Protein AF-A0A662CP07-F1 (afdb_monomer_lite)

Foldseek 3Di:
DDDLCLLVLLVCLLLVLLLVQCCVPPNVPDDRDDDDDDPDVQCNVDPDRDDDDPPADPLDQLRVQLVQFQVSVVSSVQSNVVSNQVSCCVVPVDDAAAAAAEWAFWWWDDDPQQKIKIATHGDQDPSGNSRGFQWKWKWKDKAPGDTDPTDIGRHRMDMDHDHDALIKIKIWMWGGDPNGIYDIDFIWIWHHHDVAPWEEEEAELAPFFHDADWDDDPFFIDGDVLVGRGFHDFKDQPDQADFDAGGSPQPQDDPVRGHHRDGPSPCHRPIAGGCNSHCNSLLQNLCSVLRHTYTYIYPVNVLPPPDPQLNGQAYEYFLAAQAWDARRPPRPDTPRQSDDPSNLVVLVVQFLQAHAYEAAYQCNAVSCVVVVNQVSCCVSQQWHWDFFQQDQFQKKDFPDCVLDNPPDIWGFAQDGDNHAHHRSGFTQIHGPDPQKDQGMAHPPPRGRQWIWHDDSYTHIYGSHGLSRGDDSVSSSSNSSSSCCVHRPDDPPD

Sequence (493 aa):
GLSKMASRDLTDLVQSQIVEDLRASYDPAWTRRGMWDKGYSEAFRPNVPTMLLELFSHQNFIDMRFGQEPMFRFHVSRSIYKGMLKFLHIQYGTPYIVQPLPVEQFQAGIFQDETIVLQWKPVIDPLEATAQAESYIVYTRVNDGGFDNGTPVNSPNFVLDQVQSDSIYSFKVTAVNSGGESFPSEVLSACLTSNSLGTVAIVNAFDRTSGPAWFNDEHHAGFMNMVDQGVAYGVDLHTVGDQFDYQKDSPWLDDDSPGHGASYADLEAKVIPGNSFNFSYVHGLSIRNAGYSFVSVSDEALVKDSLDLLSYAMVDYLAGEERSTYMPKNDSVCHYQVWPESMLNMLENYLMDGGKLLVTGAHIASDMHLHEQDERVGKLLKFKWRTSNASRKGQFYSMDPEFAPMGQQFRFNTGIDPKLYTVEGADALEPIDSTAITLMRYSENNMSAGVAFRGVYGVVSLGFPFESIVDQKMRDIVMKQTLNYLLNHKDDE

Structure (mmCIF, N/CA/C/O backbone):
data_AF-A0A662CP07-F1
#
_entry.id   AF-A0A662CP07-F1
#
loop_
_atom_site.group_PDB
_atom_site.id
_atom_site.type_symbol
_atom_site.label_atom_id
_atom_site.label_alt_id
_atom_site.label_comp_id
_atom_site.label_asym_id
_atom_site.label_entity_id
_atom_site.label_seq_id
_atom_site.pdbx_PDB_ins_code
_atom_site.Cartn_x
_atom_site.Cartn_y
_atom_site.Cartn_z
_atom_site.occupancy
_atom_site.B_iso_or_equiv
_atom_site.auth_seq_id
_atom_site.auth_comp_id
_atom_site.auth_asym_id
_atom_site.auth_atom_id
_atom_site.pdbx_PDB_model_num
ATOM 1 N N . GLY A 1 1 ? 12.225 -4.035 -47.639 1.00 64.62 1 GLY A N 1
ATOM 2 C CA . GLY A 1 1 ? 12.278 -4.430 -46.218 1.00 64.62 1 GLY A CA 1
ATOM 3 C C . GLY A 1 1 ? 13.023 -3.364 -45.446 1.00 64.62 1 GLY A C 1
ATOM 4 O O . GLY A 1 1 ? 13.852 -2.694 -46.050 1.00 64.62 1 GLY A O 1
ATOM 5 N N . LEU A 1 2 ? 12.711 -3.179 -44.163 1.00 73.81 2 LEU A N 1
ATOM 6 C CA . LEU A 1 2 ? 13.468 -2.288 -43.275 1.00 73.81 2 LEU A CA 1
ATOM 7 C C . LEU A 1 2 ? 14.892 -2.827 -43.072 1.00 73.81 2 LEU A C 1
ATOM 9 O O . LEU A 1 2 ? 15.100 -4.041 -43.032 1.00 73.81 2 LEU A O 1
ATOM 13 N N . SER A 1 3 ? 15.871 -1.928 -42.969 1.00 85.50 3 SER A N 1
ATOM 14 C CA . SER A 1 3 ? 17.255 -2.302 -42.659 1.00 85.50 3 SER A CA 1
ATOM 15 C C . SER A 1 3 ? 17.334 -2.930 -41.267 1.00 85.50 3 SER A C 1
ATOM 17 O O . SER A 1 3 ? 16.691 -2.444 -40.338 1.00 85.50 3 SER A O 1
ATOM 19 N N . LYS A 1 4 ? 18.186 -3.949 -41.082 1.00 83.44 4 LYS A N 1
ATOM 20 C CA . LYS A 1 4 ? 18.493 -4.485 -39.742 1.00 83.44 4 LYS A CA 1
ATOM 21 C C . LYS A 1 4 ? 19.088 -3.420 -38.810 1.00 83.44 4 LYS A C 1
ATOM 23 O O . LYS A 1 4 ? 18.924 -3.534 -37.600 1.00 83.44 4 LYS A O 1
ATOM 28 N N . MET A 1 5 ? 19.650 -2.337 -39.358 1.00 89.81 5 MET A N 1
ATOM 29 C CA . MET A 1 5 ? 20.086 -1.166 -38.585 1.00 89.81 5 MET A CA 1
ATOM 30 C C . MET A 1 5 ? 18.954 -0.519 -37.774 1.00 89.81 5 MET A C 1
ATOM 32 O O . MET A 1 5 ? 19.228 0.024 -36.713 1.00 89.81 5 MET A O 1
ATOM 36 N N . ALA A 1 6 ? 17.687 -0.670 -38.176 1.00 92.75 6 ALA A N 1
ATOM 37 C CA . ALA A 1 6 ? 16.558 -0.193 -37.376 1.00 92.75 6 ALA A CA 1
ATOM 38 C C . ALA A 1 6 ? 16.487 -0.867 -35.990 1.00 92.75 6 ALA A C 1
ATOM 40 O O . ALA A 1 6 ? 16.022 -0.259 -35.034 1.00 92.75 6 ALA A O 1
ATOM 41 N N . SER A 1 7 ? 16.980 -2.105 -35.855 1.00 93.62 7 SER A N 1
ATOM 42 C CA . SER A 1 7 ? 17.072 -2.781 -34.551 1.00 93.62 7 SER A CA 1
ATOM 43 C C . SER A 1 7 ? 18.142 -2.147 -33.660 1.00 93.62 7 SER A C 1
ATOM 45 O O . SER A 1 7 ? 17.934 -1.994 -32.457 1.00 93.62 7 SER A O 1
ATOM 47 N N . ARG A 1 8 ? 19.267 -1.722 -34.252 1.00 93.50 8 ARG A N 1
ATOM 48 C CA . ARG A 1 8 ? 20.310 -0.964 -33.550 1.00 93.50 8 ARG A CA 1
ATOM 49 C C . ARG A 1 8 ? 19.764 0.376 -33.061 1.00 93.50 8 ARG A C 1
ATOM 51 O O . ARG A 1 8 ? 19.997 0.717 -31.911 1.00 93.50 8 ARG A O 1
ATOM 58 N N . ASP A 1 9 ? 19.031 1.099 -33.903 1.00 95.00 9 ASP A N 1
ATOM 59 C CA . ASP A 1 9 ? 18.467 2.403 -33.536 1.00 95.00 9 ASP A CA 1
ATOM 60 C C . ASP A 1 9 ? 17.393 2.269 -32.443 1.00 95.00 9 ASP A C 1
ATOM 62 O O . ASP A 1 9 ? 17.402 3.036 -31.484 1.00 95.00 9 ASP A O 1
ATOM 66 N N . LEU A 1 10 ? 16.526 1.247 -32.522 1.00 96.25 10 LEU A N 1
ATOM 67 C CA . LEU A 1 10 ? 15.597 0.898 -31.438 1.00 96.25 10 LEU A CA 1
ATOM 68 C C . LEU A 1 10 ? 16.348 0.646 -30.123 1.00 96.25 10 LEU A C 1
ATOM 70 O O . LEU A 1 10 ? 15.984 1.198 -29.087 1.00 96.25 10 LEU A O 1
ATOM 74 N N . THR A 1 11 ? 17.409 -0.164 -30.179 1.00 95.88 11 THR A N 1
ATOM 75 C CA . THR A 1 11 ? 18.218 -0.522 -29.004 1.00 95.88 11 THR A CA 1
ATOM 76 C C . THR A 1 11 ? 18.874 0.714 -28.396 1.00 95.88 11 THR A C 1
ATOM 78 O O . THR A 1 11 ? 18.825 0.898 -27.183 1.00 95.88 11 THR A O 1
ATOM 81 N N . ASP A 1 12 ? 19.453 1.581 -29.227 1.00 96.50 12 ASP A N 1
ATOM 82 C CA . ASP A 1 12 ? 20.140 2.794 -28.788 1.00 96.50 12 ASP A CA 1
ATOM 83 C C . ASP A 1 12 ? 19.175 3.785 -28.128 1.00 96.50 12 ASP A C 1
ATOM 85 O O . ASP A 1 12 ? 19.497 4.335 -27.076 1.00 96.50 12 ASP A O 1
ATOM 89 N N . LEU A 1 13 ? 17.970 3.963 -28.679 1.00 97.62 13 LEU A N 1
ATOM 90 C CA . LEU A 1 13 ? 16.947 4.851 -28.117 1.00 97.62 13 LEU A CA 1
ATOM 91 C C . LEU A 1 13 ? 16.392 4.326 -26.793 1.00 97.62 13 LEU A C 1
ATOM 93 O O . LEU A 1 13 ? 16.330 5.077 -25.822 1.00 97.62 13 LEU A O 1
ATOM 97 N N . VAL A 1 14 ? 16.035 3.039 -26.728 1.00 98.12 14 VAL A N 1
ATOM 98 C CA . VAL A 1 14 ? 15.545 2.409 -25.493 1.00 98.12 14 VAL A CA 1
ATOM 99 C C . VAL A 1 14 ? 16.621 2.435 -24.412 1.00 98.12 14 VAL A C 1
ATOM 101 O O . VAL A 1 14 ? 16.355 2.851 -23.288 1.00 98.12 14 VAL A O 1
ATOM 104 N N . GLN A 1 15 ? 17.858 2.065 -24.746 1.00 97.31 15 GLN A N 1
ATOM 105 C CA . GLN A 1 15 ? 18.955 2.082 -23.785 1.00 97.31 15 GLN A CA 1
ATOM 106 C C . GLN A 1 15 ? 19.278 3.498 -23.300 1.00 97.31 15 GLN A C 1
ATOM 108 O O . GLN A 1 15 ? 19.522 3.689 -22.110 1.00 97.31 15 GLN A O 1
ATOM 113 N N . SER A 1 16 ? 19.307 4.485 -24.199 1.00 97.62 16 SER A N 1
ATOM 114 C CA . SER A 1 16 ? 19.571 5.877 -23.815 1.00 97.62 16 SER A CA 1
ATOM 115 C C . SER A 1 16 ? 18.481 6.398 -22.886 1.00 97.62 16 SER A C 1
ATOM 117 O O . SER A 1 16 ? 18.815 6.941 -21.840 1.00 97.62 16 SER A O 1
ATOM 119 N N . GLN A 1 17 ? 17.210 6.116 -23.189 1.00 98.25 17 GLN A N 1
ATOM 120 C CA . GLN A 1 17 ? 16.090 6.498 -22.332 1.00 98.25 17 GLN A CA 1
ATOM 121 C C . GLN A 1 17 ? 16.170 5.866 -20.937 1.00 98.25 17 GLN A C 1
ATOM 123 O O . GLN A 1 17 ? 16.008 6.567 -19.944 1.00 98.25 17 GLN A O 1
ATOM 128 N N . ILE A 1 18 ? 16.453 4.559 -20.848 1.00 98.12 18 ILE A N 1
ATOM 129 C CA . ILE A 1 18 ? 16.648 3.873 -19.559 1.00 98.12 18 ILE A CA 1
ATOM 130 C C . ILE A 1 18 ? 17.767 4.547 -18.763 1.00 98.12 18 ILE A C 1
ATOM 132 O O . ILE A 1 18 ? 17.605 4.836 -17.585 1.00 98.12 18 ILE A O 1
ATOM 136 N N . VAL A 1 19 ? 18.917 4.801 -19.390 1.00 97.81 19 VAL A N 1
ATOM 137 C CA . VAL A 1 19 ? 20.068 5.380 -18.688 1.00 97.81 19 VAL A CA 1
ATOM 138 C C . VAL A 1 19 ? 19.800 6.817 -18.247 1.00 97.81 19 VAL A C 1
ATOM 140 O O . VAL A 1 19 ? 20.208 7.181 -17.151 1.00 97.81 19 VAL A O 1
ATOM 143 N N . GLU A 1 20 ? 19.146 7.632 -19.071 1.00 97.94 20 GLU A N 1
ATOM 144 C CA . GLU A 1 20 ? 18.786 9.012 -18.724 1.00 97.94 20 GLU A CA 1
ATOM 145 C C . GLU A 1 20 ? 17.840 9.056 -17.519 1.00 97.94 20 GLU A C 1
ATOM 147 O O . GLU A 1 20 ? 18.153 9.724 -16.533 1.00 97.94 20 GLU A O 1
ATOM 152 N N . ASP A 1 21 ? 16.751 8.284 -17.554 1.00 97.88 21 ASP A N 1
ATOM 153 C CA . ASP A 1 21 ? 15.770 8.252 -16.466 1.00 97.88 21 ASP A CA 1
ATOM 154 C C . ASP A 1 21 ? 16.379 7.677 -15.178 1.00 97.88 21 ASP A C 1
ATOM 156 O O . ASP A 1 21 ? 16.260 8.279 -14.113 1.00 97.88 21 ASP A O 1
ATOM 160 N N . LEU A 1 22 ? 17.107 6.554 -15.252 1.00 95.94 22 LEU A N 1
ATOM 161 C CA . LEU A 1 22 ? 17.715 5.951 -14.061 1.00 95.94 22 LEU A CA 1
ATOM 162 C C . LEU A 1 22 ? 18.822 6.825 -13.455 1.00 95.94 22 LEU A C 1
ATOM 164 O O . LEU A 1 22 ? 19.021 6.801 -12.239 1.00 95.94 22 LEU A O 1
ATOM 168 N N . ARG A 1 23 ? 19.518 7.633 -14.266 1.00 96.19 23 ARG A N 1
ATOM 169 C CA . ARG A 1 23 ? 20.466 8.632 -13.748 1.00 96.19 23 ARG A CA 1
ATOM 170 C C . ARG A 1 23 ? 19.790 9.785 -13.038 1.00 96.19 23 ARG A C 1
ATOM 172 O O . ARG A 1 23 ? 20.345 10.291 -12.068 1.00 96.19 23 ARG A O 1
ATOM 179 N N . ALA A 1 24 ? 18.631 10.204 -13.531 1.00 95.81 24 ALA A N 1
ATOM 180 C CA . ALA A 1 24 ? 17.867 11.273 -12.916 1.00 95.81 24 ALA A CA 1
ATOM 181 C C . ALA A 1 24 ? 17.181 10.821 -11.617 1.00 95.81 24 ALA A C 1
ATOM 183 O O . ALA A 1 24 ? 17.110 11.605 -10.676 1.00 95.81 24 ALA A O 1
ATOM 184 N N . SER A 1 25 ? 16.705 9.572 -11.559 1.00 93.38 25 SER A N 1
ATOM 185 C CA . SER A 1 25 ? 15.881 9.075 -10.448 1.00 93.38 25 SER A CA 1
ATOM 186 C C . SER A 1 25 ? 16.628 8.279 -9.378 1.00 93.38 25 SER A C 1
ATOM 188 O O . SER A 1 25 ? 16.161 8.253 -8.246 1.00 93.38 25 SER A O 1
ATOM 190 N N . TYR A 1 26 ? 17.741 7.610 -9.705 1.00 93.31 26 TYR A N 1
ATOM 191 C CA . TYR A 1 26 ? 18.367 6.641 -8.791 1.00 93.31 26 TYR A CA 1
ATOM 192 C C . TYR A 1 26 ? 19.862 6.858 -8.585 1.00 93.31 26 TYR A C 1
ATOM 194 O O . TYR A 1 26 ? 20.325 6.977 -7.456 1.00 93.31 26 TYR A O 1
ATOM 202 N N . ASP A 1 27 ? 20.643 6.871 -9.663 1.00 92.00 27 ASP A N 1
ATOM 203 C CA . ASP A 1 27 ? 22.098 6.977 -9.562 1.00 92.00 27 ASP A CA 1
ATOM 204 C C . ASP A 1 27 ? 22.658 7.782 -10.735 1.00 92.00 27 ASP A C 1
ATOM 206 O O . ASP A 1 27 ? 22.742 7.247 -11.844 1.00 92.00 27 ASP A O 1
ATOM 210 N N . PRO A 1 28 ? 23.136 9.020 -10.516 1.00 92.88 28 PRO A N 1
ATOM 211 C CA . PRO A 1 28 ? 23.757 9.834 -11.562 1.00 92.88 28 PRO A CA 1
ATOM 212 C C . PRO A 1 28 ? 24.915 9.136 -12.295 1.00 92.88 28 PRO A C 1
ATOM 214 O O . PRO A 1 28 ? 25.225 9.479 -13.439 1.00 92.88 28 PRO A O 1
ATOM 217 N N . ALA A 1 29 ? 25.545 8.139 -11.665 1.00 92.75 29 ALA A N 1
ATOM 218 C CA . ALA A 1 29 ? 26.605 7.318 -12.232 1.00 92.75 29 ALA A CA 1
ATOM 219 C C . ALA A 1 29 ? 26.109 5.998 -12.860 1.00 92.75 29 ALA A C 1
ATOM 221 O O . ALA A 1 29 ? 26.936 5.141 -13.182 1.00 92.75 29 ALA A O 1
ATOM 222 N N . TRP A 1 30 ? 24.799 5.818 -13.090 1.00 93.50 30 TRP A N 1
ATOM 223 C CA . TRP A 1 30 ? 24.252 4.586 -13.668 1.00 93.50 30 TRP A CA 1
ATOM 224 C C . TRP A 1 30 ? 24.966 4.228 -14.978 1.00 93.50 30 TRP A C 1
ATOM 226 O O . TRP A 1 30 ? 25.085 5.039 -15.911 1.00 93.50 30 TRP A O 1
ATOM 236 N N . THR A 1 31 ? 25.480 3.001 -15.045 1.00 92.12 31 THR A N 1
ATOM 237 C CA . THR A 1 31 ? 26.337 2.552 -16.143 1.00 92.12 31 THR A CA 1
ATOM 238 C C . THR A 1 31 ? 25.515 2.262 -17.392 1.00 92.12 31 THR A C 1
ATOM 240 O O . THR A 1 31 ? 24.607 1.432 -17.383 1.00 92.12 31 THR A O 1
ATOM 243 N N . ARG A 1 32 ? 25.898 2.875 -18.517 1.00 93.44 32 ARG A N 1
ATOM 244 C CA . ARG A 1 32 ? 25.402 2.479 -19.839 1.00 93.44 32 ARG A CA 1
ATOM 245 C C . ARG A 1 32 ? 26.147 1.229 -20.300 1.00 93.44 32 ARG A C 1
ATOM 247 O O . ARG A 1 32 ? 27.342 1.291 -20.577 1.00 93.44 32 ARG A O 1
ATOM 254 N N . ARG A 1 33 ? 25.450 0.093 -20.357 1.00 90.00 33 ARG A N 1
ATOM 255 C CA . ARG A 1 33 ? 26.014 -1.191 -20.810 1.00 90.00 33 ARG A CA 1
ATOM 256 C C . ARG A 1 33 ? 26.307 -1.177 -22.316 1.00 90.00 33 ARG A C 1
ATOM 258 O O . ARG A 1 33 ? 25.813 -0.323 -23.048 1.00 90.00 33 ARG A O 1
ATOM 265 N N . GLY A 1 34 ? 27.123 -2.114 -22.793 1.00 90.69 34 GLY A N 1
ATOM 266 C CA . GLY A 1 34 ? 27.428 -2.228 -24.223 1.00 90.69 34 GLY A CA 1
ATOM 267 C C . GLY A 1 34 ? 26.221 -2.697 -25.043 1.00 90.69 34 GLY A C 1
ATOM 268 O O . GLY A 1 34 ? 25.432 -3.506 -24.568 1.00 90.69 34 GLY A O 1
ATOM 269 N N . MET A 1 35 ? 26.102 -2.218 -26.283 1.00 92.38 35 MET A N 1
ATOM 270 C CA . MET A 1 35 ? 25.201 -2.799 -27.285 1.00 92.38 35 MET A CA 1
ATOM 271 C C . MET A 1 35 ? 25.947 -3.868 -28.076 1.00 92.38 35 MET A C 1
ATOM 273 O O . MET A 1 35 ? 27.066 -3.619 -28.534 1.00 92.38 35 MET A O 1
ATOM 277 N N . TRP A 1 36 ? 25.336 -5.035 -28.262 1.00 90.38 36 TRP A N 1
ATOM 278 C CA . TRP A 1 36 ? 25.954 -6.161 -28.957 1.00 90.38 36 TRP A CA 1
ATOM 279 C C . TRP A 1 36 ? 25.171 -6.545 -30.211 1.00 90.38 36 TRP A C 1
ATOM 281 O O . TRP A 1 36 ? 23.949 -6.650 -30.185 1.00 90.38 36 TRP A O 1
ATOM 291 N N . ASP A 1 37 ? 25.901 -6.809 -31.294 1.00 89.75 37 ASP A N 1
ATOM 292 C CA . ASP A 1 37 ? 25.375 -7.462 -32.493 1.00 89.75 37 ASP A CA 1
ATOM 293 C C . ASP A 1 37 ? 25.754 -8.949 -32.441 1.00 89.75 37 ASP A C 1
ATOM 295 O O . ASP A 1 37 ? 26.928 -9.319 -32.571 1.00 89.75 37 ASP A O 1
ATOM 299 N N . LYS A 1 38 ? 24.771 -9.798 -32.128 1.00 87.75 38 LYS A N 1
ATOM 300 C CA . LYS A 1 38 ? 24.941 -11.239 -31.902 1.00 87.75 38 LYS A CA 1
ATOM 301 C C . LYS A 1 38 ? 23.760 -12.014 -32.474 1.00 87.75 38 LYS A C 1
ATOM 303 O O . LYS A 1 38 ? 22.624 -11.550 -32.470 1.00 87.75 38 LYS A O 1
ATOM 308 N N . GLY A 1 39 ? 24.032 -13.239 -32.918 1.00 87.25 39 GLY A N 1
ATOM 309 C CA . GLY A 1 39 ? 23.050 -14.139 -33.526 1.00 87.25 39 GLY A CA 1
ATOM 310 C C . GLY A 1 39 ? 22.104 -14.829 -32.537 1.00 87.25 39 GLY A C 1
ATOM 311 O O . GLY A 1 39 ? 21.877 -16.027 -32.690 1.00 87.25 39 GLY A O 1
ATOM 312 N N . TYR A 1 40 ? 21.567 -14.118 -31.539 1.00 88.50 40 TYR A N 1
ATOM 313 C CA . TYR A 1 40 ? 20.503 -14.652 -30.678 1.00 88.50 40 TYR A CA 1
ATOM 314 C C . TYR A 1 40 ? 19.239 -14.847 -31.512 1.00 88.50 40 TYR A C 1
ATOM 316 O O . TYR A 1 40 ? 18.804 -13.925 -32.202 1.00 88.50 40 TYR A O 1
ATOM 324 N N . SER A 1 41 ? 18.665 -16.050 -31.494 1.00 90.06 41 SER A N 1
ATOM 325 C CA . SER A 1 41 ? 17.576 -16.438 -32.400 1.00 90.06 41 SER A CA 1
ATOM 326 C C . SER A 1 41 ? 16.370 -15.496 -32.285 1.00 90.06 41 SER A C 1
ATOM 328 O O . SER A 1 41 ? 15.781 -15.116 -33.299 1.00 90.06 41 SER A O 1
ATOM 330 N N . GLU A 1 42 ? 16.066 -15.077 -31.061 1.00 87.44 42 GLU A N 1
ATOM 331 C CA . GLU A 1 42 ? 14.968 -14.208 -30.645 1.00 87.44 42 GLU A CA 1
ATOM 332 C C . GLU A 1 42 ? 15.086 -12.798 -31.234 1.00 87.44 42 GLU A C 1
ATOM 334 O O . GLU A 1 42 ? 14.074 -12.211 -31.598 1.00 87.44 42 GLU A O 1
ATOM 339 N N . ALA A 1 43 ? 16.306 -12.273 -31.388 1.00 87.12 43 ALA A N 1
ATOM 340 C CA . ALA A 1 43 ? 16.554 -10.944 -31.956 1.00 87.12 43 ALA A CA 1
ATOM 341 C C . ALA A 1 43 ? 16.935 -10.987 -33.449 1.00 87.12 43 ALA A C 1
ATOM 343 O O . ALA A 1 43 ? 16.636 -10.069 -34.214 1.00 87.12 43 ALA A O 1
ATOM 344 N N . PHE A 1 44 ? 17.578 -12.068 -33.898 1.00 84.94 44 PHE A N 1
ATOM 345 C CA . PHE A 1 44 ? 18.101 -12.197 -35.257 1.00 84.94 44 PHE A CA 1
ATOM 346 C C . PHE A 1 44 ? 17.032 -12.614 -36.275 1.00 84.94 44 PHE A C 1
ATOM 348 O O . PHE A 1 44 ? 16.982 -12.058 -37.378 1.00 84.94 44 PHE A O 1
ATOM 355 N N . ARG A 1 45 ? 16.176 -13.588 -35.933 1.00 89.50 45 ARG A N 1
ATOM 356 C CA . ARG A 1 45 ? 15.200 -14.175 -36.871 1.00 89.50 45 ARG A CA 1
ATOM 357 C C . ARG A 1 45 ? 14.006 -13.281 -37.216 1.00 89.50 45 ARG A C 1
ATOM 359 O O . ARG A 1 45 ? 13.542 -13.394 -38.352 1.00 89.50 45 ARG A O 1
ATOM 366 N N . PRO A 1 46 ? 13.482 -12.421 -36.322 1.00 89.69 46 PRO A N 1
ATOM 367 C CA . PRO A 1 46 ? 12.350 -11.574 -36.674 1.00 89.69 46 PRO A CA 1
ATOM 368 C C . PRO A 1 46 ? 12.629 -10.666 -37.880 1.00 89.69 46 PRO A C 1
ATOM 370 O O . PRO A 1 46 ? 13.712 -10.092 -38.033 1.00 89.69 46 PRO A O 1
ATOM 373 N N . ASN A 1 47 ? 11.616 -10.509 -38.735 1.00 88.88 47 ASN A N 1
ATOM 374 C CA . ASN A 1 47 ? 11.638 -9.615 -39.902 1.00 88.88 47 ASN A CA 1
ATOM 375 C C . ASN A 1 47 ? 11.138 -8.193 -39.575 1.00 88.88 47 ASN A C 1
ATOM 377 O O . ASN A 1 47 ? 10.773 -7.435 -40.472 1.00 88.88 47 ASN A O 1
ATOM 381 N N . VAL A 1 48 ? 11.117 -7.843 -38.290 1.00 90.81 48 VAL A N 1
ATOM 382 C CA . VAL A 1 48 ? 10.751 -6.530 -37.745 1.00 90.81 48 VAL A CA 1
ATOM 383 C C . VAL A 1 48 ? 11.894 -6.026 -36.855 1.00 90.81 48 VAL A C 1
ATOM 385 O O . VAL A 1 48 ? 12.737 -6.837 -36.465 1.00 90.81 48 VAL A O 1
ATOM 388 N N . PRO A 1 49 ? 11.977 -4.717 -36.545 1.00 92.69 49 PRO A N 1
ATOM 389 C CA . PRO A 1 49 ? 12.922 -4.219 -35.548 1.00 92.69 49 PRO A CA 1
ATOM 390 C C . PRO A 1 49 ? 12.765 -4.980 -34.228 1.00 92.69 49 PRO A C 1
ATOM 392 O O . PRO A 1 49 ? 11.651 -5.146 -33.734 1.00 92.69 49 PRO A O 1
ATOM 395 N N . THR A 1 50 ? 13.858 -5.506 -33.682 1.00 93.12 50 THR A N 1
ATOM 396 C CA . THR A 1 50 ? 13.826 -6.326 -32.464 1.00 93.12 50 THR A CA 1
ATOM 397 C C . THR A 1 50 ? 15.095 -6.106 -31.659 1.00 93.12 50 THR A C 1
ATOM 399 O O . THR A 1 50 ? 16.177 -5.982 -32.224 1.00 93.12 50 THR A O 1
ATOM 402 N N . MET A 1 51 ? 14.962 -6.075 -30.337 1.00 93.06 51 MET A N 1
ATOM 403 C CA . MET A 1 51 ? 16.077 -6.017 -29.400 1.00 93.06 51 MET A CA 1
ATOM 404 C C . MET A 1 51 ? 15.882 -7.065 -28.305 1.00 93.06 51 MET A C 1
ATOM 406 O O . MET A 1 51 ? 14.750 -7.402 -27.964 1.00 93.06 51 MET A O 1
ATOM 410 N N . LEU A 1 52 ? 16.988 -7.551 -27.751 1.00 93.44 52 LEU A N 1
ATOM 411 C CA . LEU A 1 52 ? 17.010 -8.331 -26.518 1.00 93.44 52 LEU A CA 1
ATOM 412 C C . LEU A 1 52 ? 17.588 -7.424 -25.429 1.00 93.44 5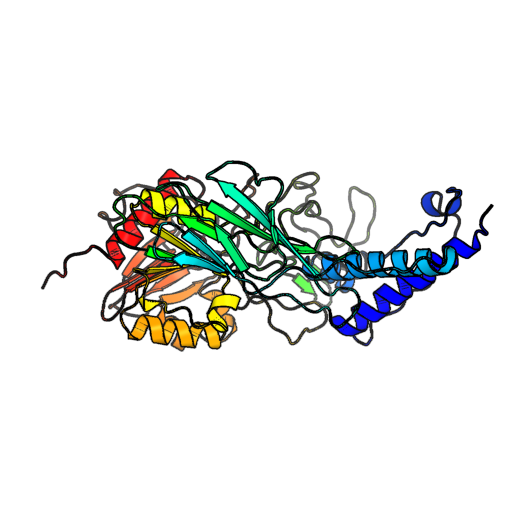2 LEU A C 1
ATOM 414 O O . LEU A 1 52 ? 18.656 -6.841 -25.620 1.00 93.44 52 LEU A O 1
ATOM 418 N N . LEU A 1 53 ? 16.861 -7.266 -24.323 1.00 93.38 53 LEU A N 1
ATOM 419 C CA . LEU A 1 53 ? 17.264 -6.409 -23.210 1.00 93.38 53 LEU A CA 1
ATOM 420 C C . LEU A 1 53 ? 17.731 -7.253 -22.023 1.00 93.38 53 LEU A C 1
ATOM 422 O O . LEU A 1 53 ? 16.915 -7.790 -21.281 1.00 93.38 53 LEU A O 1
ATOM 426 N N . GLU A 1 54 ? 19.041 -7.299 -21.802 1.00 91.38 54 GLU A N 1
ATOM 427 C CA . GLU A 1 54 ? 19.620 -7.794 -20.549 1.00 91.38 54 GLU A CA 1
ATOM 428 C C . GLU A 1 54 ? 19.803 -6.624 -19.574 1.00 91.38 54 GLU A C 1
ATOM 430 O O . GLU A 1 54 ? 20.857 -5.980 -19.515 1.00 91.38 54 GLU A O 1
ATOM 435 N N . LEU A 1 55 ? 18.738 -6.305 -18.833 1.00 90.69 55 LEU A N 1
ATOM 436 C CA . LEU A 1 55 ? 18.727 -5.153 -17.927 1.00 90.69 55 LEU A CA 1
ATOM 437 C C . LEU A 1 55 ? 19.699 -5.327 -16.749 1.00 90.69 55 LEU A C 1
ATOM 439 O O . LEU A 1 55 ? 20.394 -4.384 -16.369 1.00 90.69 55 LEU A O 1
ATOM 443 N N . PHE A 1 56 ? 19.779 -6.545 -16.213 1.00 91.62 56 PHE A N 1
ATOM 444 C CA . PHE A 1 56 ? 20.491 -6.874 -14.983 1.00 91.62 56 PHE A CA 1
ATOM 445 C C . PHE A 1 56 ? 21.423 -8.065 -15.145 1.00 91.62 56 PHE A C 1
ATOM 447 O O . PHE A 1 56 ? 21.255 -8.884 -16.041 1.00 91.62 56 PHE A O 1
ATOM 454 N N . SER A 1 57 ? 22.443 -8.126 -14.291 1.00 89.81 57 SER A N 1
ATOM 455 C CA . SER A 1 57 ? 23.273 -9.312 -14.110 1.00 89.81 57 SER A CA 1
ATOM 456 C C . SER A 1 57 ? 22.837 -10.019 -12.835 1.00 89.81 57 SER A C 1
ATOM 458 O O . SER A 1 57 ? 22.926 -9.438 -11.757 1.00 89.81 57 SER A O 1
ATOM 460 N N . HIS A 1 58 ? 22.417 -11.279 -12.938 1.00 84.50 58 HIS A N 1
ATOM 461 C CA . HIS A 1 58 ? 22.082 -12.103 -11.770 1.00 84.50 58 HIS A CA 1
ATOM 462 C C . HIS A 1 58 ? 23.295 -12.398 -10.871 1.00 84.50 58 HIS A C 1
ATOM 464 O O . HIS A 1 58 ? 23.127 -12.748 -9.712 1.00 84.50 58 HIS A O 1
ATOM 470 N N . GLN A 1 59 ? 24.517 -12.170 -11.365 1.00 84.81 59 GLN A N 1
ATOM 471 C CA . GLN A 1 59 ? 25.751 -12.244 -10.572 1.00 84.81 59 GLN A CA 1
ATOM 472 C C . GLN A 1 59 ? 26.088 -10.927 -9.855 1.00 84.81 59 GLN A C 1
ATOM 474 O O . GLN A 1 59 ? 27.030 -10.865 -9.067 1.00 84.81 59 GLN A O 1
ATOM 479 N N . ASN A 1 60 ? 25.362 -9.844 -10.144 1.00 91.00 60 ASN A N 1
ATOM 480 C CA . ASN A 1 60 ? 25.540 -8.568 -9.473 1.00 91.00 60 ASN A CA 1
ATOM 481 C C . ASN A 1 60 ? 24.431 -8.370 -8.439 1.00 91.00 60 ASN A C 1
ATOM 483 O O . ASN A 1 60 ? 23.284 -8.078 -8.772 1.00 91.00 60 ASN A O 1
ATOM 487 N N . PHE A 1 61 ? 24.793 -8.456 -7.162 1.00 93.69 61 PHE A N 1
ATOM 488 C CA . PHE A 1 61 ? 23.818 -8.353 -6.085 1.00 93.69 61 PHE A CA 1
ATOM 489 C C . PHE A 1 61 ? 23.081 -7.002 -6.044 1.00 93.69 61 PHE A C 1
ATOM 491 O O . PHE A 1 61 ? 21.904 -6.966 -5.692 1.00 93.69 61 PHE A O 1
ATOM 498 N N . ILE A 1 62 ? 23.713 -5.887 -6.449 1.00 93.75 62 ILE A N 1
ATOM 499 C CA . ILE A 1 62 ? 23.002 -4.597 -6.485 1.00 93.75 62 ILE A CA 1
ATOM 500 C C . ILE A 1 62 ? 21.924 -4.571 -7.575 1.00 93.75 62 ILE A C 1
ATOM 502 O O . ILE A 1 62 ? 20.872 -3.971 -7.373 1.00 93.75 62 ILE A O 1
ATOM 506 N N . ASP A 1 63 ? 22.155 -5.260 -8.695 1.00 94.75 63 ASP A N 1
ATOM 507 C CA . ASP A 1 63 ? 21.165 -5.391 -9.762 1.00 94.75 63 ASP A CA 1
ATOM 508 C C . ASP A 1 63 ? 19.975 -6.230 -9.288 1.00 94.75 63 ASP A C 1
ATOM 510 O O . ASP A 1 63 ? 18.831 -5.867 -9.542 1.00 94.75 63 ASP A O 1
ATOM 514 N N . MET A 1 64 ? 20.239 -7.323 -8.560 1.00 94.69 64 MET A N 1
ATOM 515 C CA . MET A 1 64 ? 19.181 -8.152 -7.974 1.00 94.69 64 MET A CA 1
ATOM 516 C C . MET A 1 64 ? 18.326 -7.359 -6.999 1.00 94.69 64 MET A C 1
ATOM 518 O O . MET A 1 64 ? 17.106 -7.445 -7.070 1.00 94.69 64 MET A O 1
ATOM 522 N N . ARG A 1 65 ? 18.937 -6.520 -6.155 1.00 95.50 65 ARG A N 1
ATOM 523 C CA . ARG A 1 65 ? 18.188 -5.629 -5.262 1.00 95.50 65 ARG A CA 1
ATOM 524 C C . ARG A 1 65 ? 17.250 -4.699 -6.032 1.00 95.50 65 ARG A C 1
ATOM 526 O O . ARG A 1 65 ? 16.064 -4.693 -5.746 1.00 95.50 65 ARG A O 1
ATOM 533 N N . PHE A 1 66 ? 17.742 -3.975 -7.043 1.00 95.69 66 PHE A N 1
ATOM 534 C CA . PHE A 1 66 ? 16.869 -3.130 -7.872 1.00 95.69 66 PHE A CA 1
ATOM 535 C C . PHE A 1 66 ? 15.783 -3.934 -8.599 1.00 95.69 66 PHE A C 1
ATOM 537 O O . PHE A 1 66 ? 14.666 -3.451 -8.750 1.00 95.69 66 PHE A O 1
ATOM 544 N N . GLY A 1 67 ? 16.088 -5.159 -9.034 1.00 94.25 67 GLY A N 1
ATOM 545 C CA . GLY A 1 67 ? 15.126 -6.044 -9.689 1.00 94.25 67 GLY A CA 1
ATOM 546 C C . GLY A 1 67 ? 13.956 -6.470 -8.807 1.00 94.25 67 GLY A C 1
ATOM 547 O O . GLY A 1 67 ? 12.880 -6.724 -9.347 1.00 94.25 67 GLY A O 1
ATOM 548 N N . GLN A 1 68 ? 14.140 -6.496 -7.486 1.00 94.12 68 GLN A N 1
ATOM 549 C CA . GLN A 1 68 ? 13.064 -6.806 -6.547 1.00 94.12 68 GLN A CA 1
ATOM 550 C C . GLN A 1 68 ? 12.175 -5.595 -6.226 1.00 94.12 68 GLN A C 1
ATOM 552 O O . GLN A 1 68 ? 11.012 -5.777 -5.878 1.00 94.12 68 GLN A O 1
ATOM 557 N N . GLU A 1 69 ? 12.660 -4.362 -6.404 1.00 95.75 69 GLU A N 1
ATOM 558 C CA . GLU A 1 69 ? 11.912 -3.150 -6.043 1.00 95.75 69 GLU A CA 1
ATOM 559 C C . GLU A 1 69 ? 10.753 -2.860 -7.023 1.00 95.75 69 GLU A C 1
ATOM 561 O O . GLU A 1 69 ? 10.996 -2.566 -8.204 1.00 95.75 69 GLU A O 1
ATOM 566 N N . PRO A 1 70 ? 9.475 -2.878 -6.584 1.00 95.75 70 PRO A N 1
ATOM 567 C CA . PRO A 1 70 ? 8.329 -2.585 -7.451 1.00 95.75 70 PRO A CA 1
ATOM 568 C C . PRO A 1 70 ? 8.387 -1.189 -8.089 1.00 95.75 70 PRO A C 1
ATOM 570 O O . PRO A 1 70 ? 8.165 -1.060 -9.296 1.00 95.75 70 PRO A O 1
ATOM 573 N N . MET A 1 71 ? 8.777 -0.159 -7.325 1.00 94.44 71 MET A N 1
ATOM 574 C CA . MET A 1 71 ? 8.941 1.206 -7.847 1.00 94.44 71 MET A CA 1
ATOM 575 C C . MET A 1 71 ? 9.996 1.285 -8.960 1.00 94.44 71 MET A C 1
ATOM 577 O O . MET A 1 71 ? 9.771 1.915 -9.995 1.00 94.44 71 MET A O 1
ATOM 581 N N . PHE A 1 72 ? 11.135 0.602 -8.796 1.00 96.06 72 PHE A N 1
ATOM 582 C CA . PHE A 1 72 ? 12.162 0.545 -9.839 1.00 96.06 72 PHE A CA 1
ATOM 583 C C . PHE A 1 72 ? 11.633 -0.136 -11.102 1.00 96.06 72 PHE A C 1
ATOM 585 O O . PHE A 1 72 ? 11.819 0.381 -12.208 1.00 96.06 72 PHE A O 1
ATOM 592 N N . ARG A 1 73 ? 10.938 -1.273 -10.951 1.00 96.00 73 ARG A N 1
ATOM 593 C CA . ARG A 1 73 ? 10.328 -1.996 -12.077 1.00 96.00 73 ARG A CA 1
ATOM 594 C C . ARG A 1 73 ? 9.337 -1.119 -12.841 1.00 96.00 73 ARG A C 1
ATOM 596 O O . ARG A 1 73 ? 9.340 -1.152 -14.074 1.00 96.00 73 ARG A O 1
ATOM 603 N N . PHE A 1 74 ? 8.544 -0.304 -12.144 1.00 96.25 74 PHE A N 1
ATOM 604 C CA . PHE A 1 74 ? 7.656 0.674 -12.772 1.00 96.25 74 PHE A CA 1
ATOM 605 C C . PHE A 1 74 ? 8.442 1.710 -13.590 1.00 96.25 74 PHE A C 1
ATOM 607 O O . PHE A 1 74 ? 8.193 1.857 -14.791 1.00 96.25 74 PHE A O 1
ATOM 614 N N . HIS A 1 75 ? 9.433 2.376 -12.988 1.00 97.06 75 HIS A N 1
ATOM 615 C CA . HIS A 1 75 ? 10.212 3.411 -13.672 1.00 97.06 75 HIS A CA 1
ATOM 616 C C . HIS A 1 75 ? 10.970 2.872 -14.888 1.00 97.06 75 HIS A C 1
ATOM 618 O O . HIS A 1 75 ? 10.859 3.444 -15.972 1.00 97.06 75 HIS A O 1
ATOM 624 N N . VAL A 1 76 ? 11.669 1.739 -14.765 1.00 97.56 76 VAL A N 1
ATOM 625 C CA . VAL A 1 76 ? 12.429 1.181 -15.893 1.00 97.56 76 VAL A CA 1
ATOM 626 C C . VAL A 1 76 ? 11.521 0.690 -17.023 1.00 97.56 76 VAL A C 1
ATOM 628 O O . VAL A 1 76 ? 11.837 0.893 -18.197 1.00 97.56 76 VAL A O 1
ATOM 631 N N . SER A 1 77 ? 10.359 0.110 -16.698 1.00 97.44 77 SER A N 1
ATOM 632 C CA . SER A 1 77 ? 9.363 -0.294 -17.702 1.00 97.44 77 SER A CA 1
ATOM 633 C C . SER A 1 77 ? 8.813 0.919 -18.447 1.00 97.44 77 SER A C 1
ATOM 635 O O . SER A 1 77 ? 8.681 0.899 -19.674 1.00 97.44 77 SER A O 1
ATOM 637 N N . ARG A 1 78 ? 8.567 2.017 -17.724 1.00 97.69 78 ARG A N 1
ATOM 638 C CA . ARG A 1 78 ? 8.156 3.293 -18.311 1.00 97.69 78 ARG A CA 1
ATOM 639 C C . ARG A 1 78 ? 9.247 3.882 -19.213 1.00 97.69 78 ARG A C 1
ATOM 641 O O . ARG A 1 78 ? 8.923 4.367 -20.294 1.00 97.69 78 ARG A O 1
ATOM 648 N N . SER A 1 79 ? 10.525 3.787 -18.847 1.00 98.31 79 SER A N 1
ATOM 649 C CA . SER A 1 79 ? 11.639 4.210 -19.710 1.00 98.31 79 SER A CA 1
ATOM 650 C C . SER A 1 79 ? 11.738 3.381 -20.993 1.00 98.31 79 SER A C 1
ATOM 652 O O . SER A 1 79 ? 11.957 3.936 -22.070 1.00 98.31 79 SER A O 1
ATOM 654 N N . ILE A 1 80 ? 11.521 2.062 -20.915 1.00 98.50 80 ILE A N 1
ATOM 655 C CA . ILE A 1 80 ? 11.459 1.190 -22.101 1.00 98.50 80 ILE A CA 1
ATOM 656 C C . ILE A 1 80 ? 10.340 1.655 -23.039 1.00 98.50 80 ILE A C 1
ATOM 658 O O . ILE A 1 80 ? 10.579 1.870 -24.230 1.00 98.50 80 ILE A O 1
ATOM 662 N N . TYR A 1 81 ? 9.145 1.887 -22.492 1.00 97.75 81 TYR A N 1
ATOM 663 C CA . TYR A 1 81 ? 7.996 2.416 -23.226 1.00 97.75 81 TYR A CA 1
ATOM 664 C C . TYR A 1 81 ? 8.303 3.756 -23.921 1.00 97.75 81 TYR A C 1
ATOM 666 O O . TYR A 1 81 ? 8.106 3.879 -25.133 1.00 97.75 81 TYR A O 1
ATOM 674 N N . LYS A 1 82 ? 8.862 4.734 -23.193 1.00 98.19 82 LYS A N 1
ATOM 675 C CA . LYS A 1 82 ? 9.288 6.035 -23.746 1.00 98.19 82 LYS A CA 1
ATOM 676 C C . LYS A 1 82 ? 10.276 5.860 -24.911 1.00 98.19 82 LYS A C 1
ATOM 678 O O . LYS A 1 82 ? 10.131 6.494 -25.957 1.00 98.19 82 LYS A O 1
ATOM 683 N N . GLY A 1 83 ? 11.255 4.965 -24.769 1.00 98.12 83 GLY A N 1
ATOM 684 C CA . GLY A 1 83 ? 12.230 4.659 -25.819 1.00 98.12 83 GLY A CA 1
ATOM 685 C C . GLY A 1 83 ? 11.597 4.056 -27.078 1.00 98.12 83 GLY A C 1
ATOM 686 O O . GLY A 1 83 ? 11.943 4.446 -28.196 1.00 98.12 83 GLY A O 1
ATOM 687 N N . MET A 1 84 ? 10.618 3.159 -26.910 1.00 97.62 84 MET A N 1
ATOM 688 C CA . MET A 1 84 ? 9.849 2.588 -28.022 1.00 97.62 84 MET A CA 1
ATOM 689 C C . MET A 1 84 ? 9.047 3.660 -28.771 1.00 97.62 84 MET A C 1
ATOM 691 O O . MET A 1 84 ? 9.045 3.672 -30.003 1.00 97.62 84 MET A O 1
ATOM 695 N N . LEU A 1 85 ? 8.414 4.594 -28.054 1.00 97.50 85 LEU A N 1
ATOM 696 C CA . LEU A 1 85 ? 7.694 5.713 -28.668 1.00 97.50 85 LEU A CA 1
ATOM 697 C C . LEU A 1 85 ? 8.618 6.624 -29.482 1.00 97.50 85 LEU A C 1
ATOM 699 O O . LEU A 1 85 ? 8.306 6.940 -30.632 1.00 97.50 85 LEU A O 1
ATOM 703 N N . LYS A 1 86 ? 9.784 6.984 -28.932 1.00 97.50 86 LYS A N 1
ATOM 704 C CA . LYS A 1 86 ? 10.805 7.768 -29.646 1.00 97.50 86 LYS A CA 1
ATOM 705 C C . LYS A 1 86 ? 11.263 7.066 -30.925 1.00 97.50 86 LYS A C 1
ATOM 707 O O . LYS A 1 86 ? 11.401 7.709 -31.965 1.00 97.50 86 LYS A O 1
ATOM 712 N N . PHE A 1 87 ? 11.450 5.745 -30.877 1.00 97.25 87 PHE A N 1
ATOM 713 C CA . PHE A 1 87 ? 11.780 4.957 -32.064 1.00 97.25 87 PHE A CA 1
ATOM 714 C C . PHE A 1 87 ? 10.684 5.042 -33.131 1.00 97.25 87 PHE A C 1
ATOM 716 O O . PHE A 1 87 ? 10.979 5.370 -34.280 1.00 97.25 87 PHE A O 1
ATOM 723 N N . LEU A 1 88 ? 9.421 4.805 -32.765 1.00 95.69 88 LEU A N 1
ATOM 724 C CA . LEU A 1 88 ? 8.295 4.877 -33.704 1.00 95.69 88 LEU A CA 1
ATOM 725 C C . LEU A 1 88 ? 8.133 6.281 -34.302 1.00 95.69 88 LEU A C 1
ATOM 727 O O . LEU A 1 88 ? 7.902 6.414 -35.505 1.00 95.69 88 LEU A O 1
ATOM 731 N N . HIS A 1 89 ? 8.323 7.320 -33.491 1.00 95.88 89 HIS A N 1
ATOM 732 C CA . HIS A 1 89 ? 8.321 8.704 -33.947 1.00 95.88 89 HIS A CA 1
ATOM 733 C C . HIS A 1 89 ? 9.381 8.960 -35.021 1.00 95.88 89 HIS A C 1
ATOM 735 O O . HIS A 1 89 ? 9.057 9.490 -36.081 1.00 95.88 89 HIS A O 1
ATOM 741 N N . ILE A 1 90 ? 10.626 8.532 -34.793 1.00 95.12 90 ILE A N 1
ATOM 742 C CA . ILE A 1 90 ? 11.720 8.710 -35.758 1.00 95.12 90 ILE A CA 1
ATOM 743 C C . ILE A 1 90 ? 11.468 7.908 -37.041 1.00 95.12 90 ILE A C 1
ATOM 745 O O . ILE A 1 90 ? 11.738 8.405 -38.133 1.00 95.12 90 ILE A O 1
ATOM 749 N N . GLN A 1 91 ? 10.939 6.684 -36.934 1.00 93.38 91 GLN A N 1
ATOM 750 C CA . GLN A 1 91 ? 10.694 5.832 -38.104 1.00 93.38 91 GLN A CA 1
ATOM 751 C C . GLN A 1 91 ? 9.546 6.332 -38.988 1.00 93.38 91 GLN A C 1
ATOM 753 O O . GLN A 1 91 ? 9.625 6.214 -40.210 1.00 93.38 91 GLN A O 1
ATOM 758 N N . TYR A 1 92 ? 8.479 6.865 -38.388 1.00 94.00 92 TYR A N 1
ATOM 759 C CA . TYR A 1 92 ? 7.229 7.151 -39.102 1.00 94.00 92 TYR A CA 1
ATOM 760 C C . TYR A 1 92 ? 6.832 8.632 -39.114 1.00 94.00 92 TYR A C 1
ATOM 762 O O . TYR A 1 92 ? 5.821 8.982 -39.718 1.00 94.00 92 TYR A O 1
ATOM 770 N N . GLY A 1 93 ? 7.580 9.511 -38.440 1.00 94.31 93 GLY A N 1
ATOM 771 C CA . GLY A 1 93 ? 7.252 10.935 -38.306 1.00 94.31 93 GLY A CA 1
ATOM 772 C C . GLY A 1 93 ? 5.969 11.205 -37.513 1.00 94.31 93 GLY A C 1
ATOM 773 O O . GLY A 1 93 ? 5.405 12.292 -37.606 1.00 94.31 93 GLY A O 1
ATOM 774 N N . THR A 1 94 ? 5.474 10.217 -36.763 1.00 92.81 94 THR A N 1
ATOM 775 C CA . THR A 1 94 ? 4.228 10.329 -35.992 1.00 92.81 94 THR A CA 1
ATOM 776 C C . THR A 1 94 ? 4.529 10.939 -34.624 1.00 92.81 94 THR A C 1
ATOM 778 O O . THR A 1 94 ? 5.410 10.421 -33.938 1.00 92.81 94 THR A O 1
ATOM 781 N N . PRO A 1 95 ? 3.866 12.031 -34.203 1.00 94.44 95 PRO A N 1
ATOM 782 C CA . PRO A 1 95 ? 4.020 12.564 -32.850 1.00 94.44 95 PRO A CA 1
ATOM 783 C C . PRO A 1 95 ? 3.719 11.498 -31.791 1.00 94.44 95 PRO A C 1
ATOM 785 O O . PRO A 1 95 ? 2.852 10.653 -32.005 1.00 94.44 95 PRO A O 1
ATOM 788 N N . TYR A 1 96 ? 4.419 11.544 -30.659 1.00 95.81 96 TYR A N 1
ATOM 789 C CA . TYR A 1 96 ? 4.154 10.657 -29.529 1.00 95.81 96 TYR A CA 1
ATOM 790 C C . TYR A 1 96 ? 3.804 11.465 -28.283 1.00 95.81 96 TYR A C 1
ATOM 792 O O . TYR A 1 96 ? 4.275 12.589 -28.111 1.00 95.81 96 TYR A O 1
ATOM 800 N N . ILE A 1 97 ? 2.977 10.866 -27.431 1.00 97.69 97 ILE A N 1
ATOM 801 C CA . ILE A 1 97 ? 2.572 11.387 -26.128 1.00 97.69 97 ILE A CA 1
ATOM 802 C C . ILE A 1 97 ? 2.659 10.218 -25.157 1.00 97.69 97 ILE A C 1
ATOM 804 O O . ILE A 1 97 ? 2.248 9.104 -25.482 1.00 97.69 97 ILE A O 1
ATOM 808 N N . VAL A 1 98 ? 3.250 10.452 -23.992 1.00 98.19 98 VAL A N 1
ATOM 809 C CA . VAL A 1 98 ? 3.405 9.430 -22.954 1.00 98.19 98 VAL A CA 1
ATOM 810 C C . VAL A 1 98 ? 2.180 9.471 -22.043 1.00 98.19 98 VAL A C 1
ATOM 812 O O . VAL A 1 98 ? 1.666 10.544 -21.746 1.00 98.19 98 VAL A O 1
ATOM 815 N N . GLN A 1 99 ? 1.702 8.311 -21.588 1.00 97.62 99 GLN A N 1
ATOM 816 C CA . GLN A 1 99 ? 0.561 8.251 -20.667 1.00 97.62 99 GLN A CA 1
ATOM 817 C C . GLN A 1 99 ? 0.888 8.943 -19.327 1.00 97.62 99 GLN A C 1
ATOM 819 O O . GLN A 1 99 ? 2.059 8.912 -18.912 1.00 97.62 99 GLN A O 1
ATOM 824 N N . PRO A 1 100 ? -0.100 9.495 -18.605 1.00 98.44 100 PRO A N 1
ATOM 825 C CA . PRO A 1 100 ? 0.142 10.182 -17.340 1.00 98.44 100 PRO A CA 1
ATOM 826 C C . PRO A 1 100 ? 0.637 9.268 -16.213 1.00 98.44 100 PRO A C 1
ATOM 828 O O . PRO A 1 100 ? 0.607 8.036 -16.317 1.00 98.44 100 PRO A O 1
ATOM 831 N N . LEU A 1 101 ? 1.099 9.887 -15.125 1.00 98.12 101 LEU A N 1
ATOM 832 C CA . LEU A 1 101 ? 1.305 9.212 -13.841 1.00 98.12 101 LEU A CA 1
ATOM 833 C C . LEU A 1 101 ? -0.032 9.089 -13.081 1.00 98.12 101 LEU A C 1
ATOM 835 O O . LEU A 1 101 ? -0.956 9.856 -13.371 1.00 98.12 101 LEU A O 1
ATOM 839 N N . PRO A 1 102 ? -0.159 8.124 -12.148 1.00 97.62 102 PRO A N 1
ATOM 840 C CA . PRO A 1 102 ? -1.332 8.002 -11.281 1.00 97.62 102 PRO A CA 1
ATOM 841 C C . PRO A 1 102 ? -1.635 9.299 -10.536 1.00 97.62 102 PRO A C 1
ATOM 843 O O . PRO A 1 102 ? -0.736 10.102 -10.294 1.00 97.62 102 PRO A O 1
ATOM 846 N N . VAL A 1 103 ? -2.902 9.506 -10.185 1.00 97.75 103 VAL A N 1
ATOM 847 C CA . VAL A 1 103 ? -3.292 10.627 -9.320 1.00 97.75 103 VAL A CA 1
ATOM 848 C C . VAL A 1 103 ? -2.812 10.383 -7.888 1.00 97.75 103 VAL A C 1
ATOM 850 O O . VAL A 1 103 ? -2.659 9.234 -7.481 1.00 97.75 103 VAL A O 1
ATOM 853 N N . GLU A 1 104 ? -2.617 11.456 -7.130 1.00 95.88 104 GLU A N 1
ATOM 854 C CA . GLU A 1 104 ? -2.243 11.413 -5.710 1.00 95.88 104 GLU A CA 1
ATOM 855 C C . GLU A 1 104 ? -3.298 12.117 -4.846 1.00 95.88 104 GLU A C 1
ATOM 857 O O . GLU A 1 104 ? -4.187 12.794 -5.379 1.00 95.88 104 GLU A O 1
ATOM 862 N N . GLN A 1 105 ? -3.166 12.017 -3.518 1.00 95.06 105 GLN A N 1
ATOM 863 C CA . GLN A 1 105 ? -4.014 12.732 -2.552 1.00 95.06 105 GLN A CA 1
ATOM 864 C C . GLN A 1 105 ? -5.501 12.466 -2.803 1.00 95.06 105 GLN A C 1
ATOM 866 O O . GLN A 1 105 ? -6.316 13.388 -2.897 1.00 95.06 105 GLN A O 1
ATOM 871 N N . PHE A 1 106 ? -5.839 11.192 -2.990 1.00 96.44 106 PHE A N 1
ATOM 872 C CA . PHE A 1 106 ? -7.203 10.788 -3.262 1.00 96.44 106 PHE A CA 1
ATOM 873 C C . PHE A 1 106 ? -8.019 10.836 -1.966 1.00 96.44 106 PHE A C 1
ATOM 875 O O . PHE A 1 106 ? -7.586 10.392 -0.905 1.00 96.44 106 PHE A O 1
ATOM 882 N N . GLN A 1 107 ? -9.227 11.384 -2.036 1.00 95.69 107 GLN A N 1
ATOM 883 C CA . GLN A 1 107 ? -10.146 11.414 -0.907 1.00 95.69 107 GLN A CA 1
ATOM 884 C C . GLN A 1 107 ? -11.580 11.163 -1.352 1.00 95.69 107 GLN A C 1
ATOM 886 O O . GLN A 1 107 ? -12.024 11.674 -2.385 1.00 95.69 107 GLN A O 1
ATOM 891 N N . ALA A 1 108 ? -12.312 10.405 -0.536 1.00 95.06 108 ALA A N 1
ATOM 892 C CA . ALA A 1 108 ? -13.754 10.254 -0.629 1.00 95.06 108 ALA A CA 1
ATOM 893 C C . ALA A 1 108 ? -14.398 10.874 0.614 1.00 95.06 108 ALA A C 1
ATOM 895 O O . ALA A 1 108 ? -14.046 10.522 1.733 1.00 95.06 108 ALA A O 1
ATOM 896 N N . GLY A 1 109 ? -15.347 11.787 0.426 1.00 90.62 109 GLY A N 1
ATOM 897 C CA . GLY A 1 109 ? -16.120 12.417 1.496 1.00 90.62 109 GLY A CA 1
ATOM 898 C C . GLY A 1 109 ? -17.619 12.231 1.283 1.00 90.62 109 GLY A C 1
ATOM 899 O O . GLY A 1 109 ? -18.076 12.109 0.148 1.00 90.62 109 GLY A O 1
ATOM 900 N N . ILE A 1 110 ? -18.395 12.230 2.368 1.00 82.19 110 ILE A N 1
ATOM 901 C CA . ILE A 1 110 ? -19.863 12.260 2.313 1.00 82.19 110 ILE A CA 1
ATOM 902 C C . ILE A 1 110 ? -20.316 13.683 2.635 1.00 82.19 110 ILE A C 1
ATOM 904 O O . ILE A 1 110 ? -19.911 14.244 3.653 1.00 82.19 110 ILE A O 1
ATOM 908 N N . PHE A 1 111 ? -21.166 14.254 1.785 1.00 76.00 111 PHE A N 1
ATOM 909 C CA . PHE A 1 111 ? -21.759 15.575 1.992 1.00 76.00 111 PHE A CA 1
ATOM 910 C C . PHE A 1 111 ? -23.269 15.461 2.249 1.00 76.00 111 PHE A C 1
ATOM 912 O O . PHE A 1 111 ? -23.864 14.388 2.119 1.00 76.00 111 PHE A O 1
ATOM 919 N N . GLN A 1 112 ? -23.887 16.566 2.683 1.00 63.66 112 GLN A N 1
ATOM 920 C CA . GLN A 1 112 ? -25.341 16.630 2.866 1.00 63.66 112 GLN A CA 1
ATOM 921 C C . GLN A 1 112 ? -26.037 16.259 1.537 1.00 63.66 112 GLN A C 1
ATOM 923 O O . GLN A 1 112 ? -25.523 16.592 0.472 1.00 63.66 112 GLN A O 1
ATOM 928 N N . ASP A 1 113 ? -27.165 15.541 1.621 1.00 66.19 113 ASP A N 1
ATOM 929 C CA . ASP A 1 113 ? -27.984 15.028 0.498 1.00 66.19 113 ASP A CA 1
ATOM 930 C C . ASP A 1 113 ? -27.596 13.665 -0.118 1.00 66.19 113 ASP A C 1
ATOM 932 O O . ASP A 1 113 ? -27.866 13.428 -1.292 1.00 66.19 113 ASP A O 1
ATOM 936 N N . GLU A 1 114 ? -27.025 12.730 0.654 1.00 82.19 114 GLU A N 1
ATOM 937 C CA . GLU A 1 114 ? -26.736 11.362 0.160 1.00 82.19 114 GLU A CA 1
ATOM 938 C C . GLU A 1 114 ? -25.789 11.373 -1.057 1.00 82.19 114 GLU A C 1
ATOM 940 O O . GLU A 1 114 ? -25.963 10.640 -2.036 1.00 82.19 114 GLU A O 1
ATOM 945 N N . THR A 1 115 ? -24.778 12.242 -0.993 1.00 91.38 115 THR A N 1
ATOM 946 C CA . THR A 1 115 ? -23.773 12.414 -2.043 1.00 91.38 115 THR A CA 1
ATOM 947 C C . THR A 1 115 ? -22.398 11.979 -1.551 1.00 91.38 115 THR A C 1
ATOM 949 O O . THR A 1 115 ? -21.998 12.268 -0.417 1.00 91.38 115 THR A O 1
ATOM 952 N N . ILE A 1 116 ? -21.659 11.281 -2.415 1.00 95.31 116 ILE A N 1
ATOM 953 C CA . ILE A 1 116 ? -20.229 11.027 -2.222 1.00 95.31 116 ILE A CA 1
ATOM 954 C C . ILE A 1 116 ? -19.462 11.969 -3.144 1.00 95.31 116 ILE A C 1
ATOM 956 O O . ILE A 1 116 ? -19.664 11.968 -4.357 1.00 95.31 116 ILE A O 1
ATOM 960 N N . VAL A 1 117 ? -18.556 12.752 -2.569 1.00 94.88 117 VAL A N 1
ATOM 961 C CA . VAL A 1 117 ? -17.668 13.653 -3.301 1.00 94.88 117 VAL A CA 1
ATOM 962 C C . VAL A 1 117 ? -16.261 13.088 -3.263 1.00 94.88 117 VAL A C 1
ATOM 964 O O . VAL A 1 117 ? -15.703 12.822 -2.201 1.00 94.88 117 VAL A O 1
ATOM 967 N N . LEU A 1 118 ? -15.687 12.933 -4.444 1.00 96.88 118 LEU A N 1
ATOM 968 C CA . LEU A 1 118 ? -14.323 12.500 -4.664 1.00 96.88 118 LEU A CA 1
ATOM 969 C C . LEU A 1 118 ? -13.466 13.689 -5.082 1.00 96.88 118 LEU A C 1
ATOM 971 O O . LEU A 1 118 ? -13.903 14.509 -5.895 1.00 96.88 118 LEU A O 1
ATOM 975 N N . GLN A 1 119 ? -12.240 13.759 -4.576 1.00 96.31 119 GLN A N 1
ATOM 976 C CA . GLN A 1 119 ? -11.236 14.738 -5.001 1.00 96.31 119 GLN A CA 1
ATOM 977 C C . GLN A 1 119 ? -9.855 14.087 -5.038 1.00 96.31 119 GLN A C 1
ATOM 979 O O . GLN A 1 119 ? -9.592 13.161 -4.277 1.00 96.31 119 GLN A O 1
ATOM 984 N N . TRP A 1 120 ? -8.992 14.554 -5.934 1.00 97.19 120 TRP A N 1
ATOM 985 C CA . TRP A 1 120 ? -7.617 14.070 -6.083 1.00 97.19 120 TRP A CA 1
ATOM 986 C C . TRP A 1 120 ? -6.725 15.168 -6.665 1.00 97.19 120 TRP A C 1
ATOM 988 O O . TRP A 1 120 ? -7.210 16.238 -7.043 1.00 97.19 120 TRP A O 1
ATOM 998 N N . LYS A 1 121 ? -5.418 14.915 -6.789 1.00 96.38 121 LYS A N 1
ATOM 999 C CA . LYS A 1 121 ? -4.487 15.813 -7.485 1.00 96.38 121 LYS A CA 1
ATOM 1000 C C . LYS A 1 121 ? -3.797 15.124 -8.669 1.00 96.38 121 LYS A C 1
ATOM 1002 O O . LYS A 1 121 ? -3.376 13.973 -8.561 1.00 96.38 121 LYS A O 1
ATOM 1007 N N . PRO A 1 122 ? -3.686 15.800 -9.831 1.00 96.06 122 PRO A N 1
ATOM 1008 C CA . PRO A 1 122 ? -2.850 15.319 -10.925 1.00 96.06 122 PRO A CA 1
ATOM 1009 C C . PRO A 1 122 ? -1.372 15.342 -10.548 1.00 96.06 122 PRO A C 1
ATOM 1011 O O . PRO A 1 122 ? -0.903 16.298 -9.933 1.00 96.06 122 PRO A O 1
ATOM 1014 N N . VAL A 1 123 ? -0.629 14.353 -11.040 1.00 96.75 123 VAL A N 1
ATOM 1015 C CA . VAL A 1 123 ? 0.825 14.274 -10.885 1.00 96.75 123 VAL A CA 1
ATOM 1016 C C . VAL A 1 123 ? 1.515 14.694 -12.183 1.00 96.75 123 VAL A C 1
ATOM 1018 O O . VAL A 1 123 ? 1.140 14.269 -13.278 1.00 96.75 123 VAL A O 1
ATOM 1021 N N . ILE A 1 124 ? 2.533 15.546 -12.061 1.00 96.56 124 ILE A N 1
ATOM 1022 C CA . ILE A 1 124 ? 3.397 15.960 -13.173 1.00 96.56 124 ILE A CA 1
ATOM 1023 C C . ILE A 1 124 ? 4.594 15.008 -13.233 1.00 96.56 124 ILE A C 1
ATOM 1025 O O . ILE A 1 124 ? 5.270 14.817 -12.227 1.00 96.56 124 ILE A O 1
ATOM 1029 N N . ASP A 1 125 ? 4.888 14.448 -14.411 1.00 96.56 125 ASP A N 1
ATOM 1030 C CA . ASP A 1 125 ? 6.118 13.680 -14.649 1.00 96.56 125 ASP A CA 1
ATOM 1031 C C . ASP A 1 125 ? 7.277 14.656 -14.942 1.00 96.56 125 ASP A C 1
ATOM 1033 O O . ASP A 1 125 ? 7.300 15.271 -16.015 1.00 96.56 125 ASP A O 1
ATOM 1037 N N . PRO A 1 126 ? 8.252 14.832 -14.029 1.00 95.88 126 PRO A N 1
ATOM 1038 C CA . PRO A 1 126 ? 9.355 15.768 -14.243 1.00 95.88 126 PRO A CA 1
ATOM 1039 C C . PRO A 1 126 ? 10.304 15.323 -15.366 1.00 95.88 126 PRO A C 1
ATOM 1041 O O . PRO A 1 126 ? 11.075 16.140 -15.870 1.00 95.88 126 PRO A O 1
ATOM 1044 N N . LEU A 1 127 ? 10.256 14.047 -15.765 1.00 96.44 127 LEU A N 1
ATOM 1045 C CA . LEU A 1 127 ? 11.098 13.465 -16.810 1.00 96.44 127 LEU A CA 1
ATOM 1046 C C . LEU A 1 127 ? 10.377 13.356 -18.160 1.00 96.44 127 LEU A C 1
ATOM 1048 O O . LEU A 1 127 ? 10.970 12.880 -19.128 1.00 96.44 127 LEU A O 1
ATOM 1052 N N . GLU A 1 128 ? 9.102 13.742 -18.253 1.00 97.00 128 GLU A N 1
ATOM 1053 C CA . GLU A 1 128 ? 8.331 13.641 -19.492 1.00 97.00 128 GLU A CA 1
ATOM 1054 C C . GLU A 1 128 ? 7.178 14.649 -19.544 1.00 97.00 128 GLU A C 1
ATOM 1056 O O . GLU A 1 128 ? 6.055 14.380 -19.122 1.00 97.00 128 GLU A O 1
ATOM 1061 N N . ALA A 1 129 ? 7.445 15.815 -20.131 1.00 95.62 129 ALA A N 1
ATOM 1062 C CA . ALA A 1 129 ? 6.481 16.910 -20.213 1.00 95.62 129 ALA A CA 1
ATOM 1063 C C . ALA A 1 129 ? 5.208 16.566 -21.010 1.00 95.62 129 ALA A C 1
ATOM 1065 O O . ALA A 1 129 ? 4.174 17.195 -20.795 1.00 95.62 129 ALA A O 1
ATOM 1066 N N . THR A 1 130 ? 5.250 15.582 -21.920 1.00 96.94 130 THR A N 1
ATOM 1067 C CA . THR A 1 130 ? 4.049 15.162 -22.664 1.00 96.94 130 THR A CA 1
ATOM 1068 C C . THR A 1 130 ? 3.081 14.333 -21.818 1.00 96.94 130 THR A C 1
ATOM 1070 O O . THR A 1 130 ? 1.927 14.180 -22.203 1.00 96.94 130 THR A O 1
ATOM 1073 N N . ALA A 1 131 ? 3.499 13.842 -20.646 1.00 97.75 131 ALA A N 1
ATOM 1074 C CA . ALA A 1 131 ? 2.688 12.992 -19.775 1.00 97.75 131 ALA A CA 1
ATOM 1075 C C . ALA A 1 131 ? 1.659 13.745 -18.916 1.00 97.75 131 ALA A C 1
ATOM 1077 O O . ALA A 1 131 ? 1.157 13.211 -17.930 1.00 97.75 131 ALA A O 1
ATOM 1078 N N . GLN A 1 132 ? 1.332 14.988 -19.260 1.00 97.69 132 GLN A N 1
ATOM 1079 C CA . GLN A 1 132 ? 0.328 15.751 -18.531 1.00 97.69 132 GLN A CA 1
ATOM 1080 C C . GLN A 1 132 ? -1.063 15.121 -18.696 1.00 97.69 132 GLN A C 1
ATOM 1082 O O . GLN A 1 132 ? -1.445 14.732 -19.799 1.00 97.69 132 GLN A O 1
ATOM 1087 N N . ALA A 1 133 ? -1.821 15.039 -17.601 1.00 98.00 133 ALA A N 1
ATOM 1088 C CA . ALA A 1 133 ? -3.212 14.596 -17.620 1.00 98.00 133 ALA A CA 1
ATOM 1089 C C . ALA A 1 133 ? -4.121 15.637 -18.300 1.00 98.00 133 ALA A C 1
ATOM 1091 O O . ALA A 1 133 ? -4.037 16.830 -18.002 1.00 98.00 133 ALA A O 1
ATOM 1092 N N . GLU A 1 134 ? -5.009 15.175 -19.179 1.00 98.12 134 GLU A N 1
ATOM 1093 C CA . GLU A 1 134 ? -6.021 15.987 -19.873 1.00 98.12 134 GLU A CA 1
ATOM 1094 C C . GLU A 1 134 ? -7.427 15.765 -19.286 1.00 98.12 134 GLU A C 1
ATOM 1096 O O . GLU A 1 134 ? -8.265 16.664 -19.306 1.00 98.12 134 GLU A O 1
ATOM 1101 N N . SER A 1 135 ? -7.688 14.563 -18.768 1.00 98.50 135 SER A N 1
ATOM 1102 C CA . SER A 1 135 ? -8.947 14.144 -18.142 1.00 98.50 135 SER A CA 1
ATOM 1103 C C . SER A 1 135 ? -8.693 12.977 -17.179 1.00 98.50 135 SER A C 1
ATOM 1105 O O . SER A 1 135 ? -7.543 12.579 -16.971 1.00 98.50 135 SER A O 1
ATOM 1107 N N . TYR A 1 136 ? -9.749 12.431 -16.580 1.00 98.88 136 TYR A N 1
ATOM 1108 C CA . TYR A 1 136 ? -9.676 11.295 -15.664 1.00 98.88 136 TYR A CA 1
ATOM 1109 C C . TYR A 1 136 ? -10.823 10.319 -15.914 1.00 98.88 136 TYR A C 1
ATOM 1111 O O . TYR A 1 136 ? -11.857 10.701 -16.465 1.00 98.88 136 TYR A O 1
ATOM 1119 N N . ILE A 1 137 ? -10.663 9.077 -15.466 1.00 98.81 137 ILE A N 1
ATOM 1120 C CA . ILE A 1 137 ? -11.742 8.087 -15.422 1.00 98.81 137 ILE A CA 1
ATOM 1121 C C . ILE A 1 137 ? -11.937 7.657 -13.971 1.00 98.81 137 ILE A C 1
ATOM 1123 O O . ILE A 1 137 ? -10.995 7.225 -13.309 1.00 98.81 137 ILE A O 1
ATOM 1127 N N . VAL A 1 138 ? -13.170 7.779 -13.481 1.00 98.88 138 VAL A N 1
ATOM 1128 C CA . VAL A 1 138 ? -13.576 7.300 -12.156 1.00 98.88 138 VAL A CA 1
ATOM 1129 C C . VAL A 1 138 ? -14.257 5.955 -12.316 1.00 98.88 138 VAL A C 1
ATOM 1131 O O . VAL A 1 138 ? -15.314 5.871 -12.932 1.00 98.88 138 VAL A O 1
ATOM 1134 N N . TYR A 1 139 ? -13.670 4.913 -11.745 1.00 98.81 139 TYR A N 1
ATOM 1135 C CA . TYR A 1 139 ? -14.271 3.585 -11.702 1.00 98.81 139 TYR A CA 1
ATOM 1136 C C . TYR A 1 139 ? -15.007 3.397 -10.386 1.00 98.81 139 TYR A C 1
ATOM 1138 O O . TYR A 1 139 ? -14.439 3.664 -9.325 1.00 98.81 139 TYR A O 1
ATOM 1146 N N . THR A 1 140 ? -16.227 2.869 -10.439 1.00 98.62 140 THR A N 1
ATOM 1147 C CA . THR A 1 140 ? -17.044 2.612 -9.249 1.00 98.62 140 THR A CA 1
ATOM 1148 C C . THR A 1 140 ? -17.347 1.126 -9.107 1.00 98.62 140 THR A C 1
ATOM 1150 O O . THR A 1 140 ? -17.734 0.451 -10.058 1.00 98.62 140 THR A O 1
ATOM 1153 N N . ARG A 1 141 ? -17.184 0.605 -7.891 1.00 98.38 141 ARG A N 1
ATOM 1154 C CA . ARG A 1 141 ? -17.643 -0.721 -7.468 1.00 98.38 141 ARG A CA 1
ATOM 1155 C C . ARG A 1 141 ? -18.646 -0.550 -6.335 1.00 98.38 141 ARG A C 1
ATOM 1157 O O . ARG A 1 141 ? -18.400 0.216 -5.409 1.00 98.38 141 ARG A O 1
ATOM 1164 N N . VAL A 1 142 ? -19.732 -1.316 -6.374 1.00 98.25 142 VAL A N 1
ATOM 1165 C CA . VAL A 1 142 ? -20.712 -1.385 -5.282 1.00 98.25 142 VAL A CA 1
ATOM 1166 C C . VAL A 1 142 ? -20.590 -2.732 -4.573 1.00 98.25 142 VAL A C 1
ATOM 1168 O O . VAL A 1 142 ? -20.634 -3.781 -5.220 1.00 98.25 142 VAL A O 1
ATOM 1171 N N . ASN A 1 143 ? -20.455 -2.699 -3.247 1.00 97.81 143 ASN A N 1
ATOM 1172 C CA . ASN A 1 143 ? -20.262 -3.860 -2.379 1.00 97.81 143 ASN A CA 1
ATOM 1173 C C . ASN A 1 143 ? -19.110 -4.763 -2.879 1.00 97.81 143 ASN A C 1
ATOM 1175 O O . ASN A 1 143 ? -18.034 -4.270 -3.222 1.00 97.81 143 ASN A O 1
ATOM 1179 N N . ASP A 1 144 ? -19.324 -6.078 -2.933 1.00 94.94 144 ASP A N 1
ATOM 1180 C CA . ASP A 1 144 ? -18.364 -7.089 -3.384 1.00 94.94 144 ASP A CA 1
ATOM 1181 C C . ASP A 1 144 ? -18.405 -7.348 -4.905 1.00 94.94 144 ASP A C 1
ATOM 1183 O O . ASP A 1 144 ? -17.877 -8.356 -5.381 1.00 94.94 144 ASP A O 1
ATOM 1187 N N . GLY A 1 145 ? -19.020 -6.444 -5.679 1.00 97.06 145 GLY A N 1
ATOM 1188 C CA . GLY A 1 145 ? -19.121 -6.540 -7.135 1.00 97.06 145 GLY A CA 1
ATOM 1189 C C . GLY A 1 145 ? -17.813 -6.272 -7.894 1.00 97.06 145 GLY A C 1
ATOM 1190 O O . GLY A 1 145 ? -16.726 -6.160 -7.331 1.00 97.06 145 GLY A O 1
ATOM 1191 N N . GLY A 1 146 ? -17.914 -6.145 -9.218 1.00 97.38 146 GLY A N 1
ATOM 1192 C CA . GLY A 1 146 ? -16.823 -5.647 -10.064 1.00 97.38 146 GLY A CA 1
ATOM 1193 C C . GLY A 1 146 ? -16.830 -4.120 -10.163 1.00 97.38 146 GLY A C 1
ATOM 1194 O O . GLY A 1 146 ? -17.865 -3.493 -9.935 1.00 97.38 146 GLY A O 1
ATOM 1195 N N . PHE A 1 147 ? -15.689 -3.530 -10.527 1.00 98.38 147 PHE A N 1
ATOM 1196 C CA . PHE A 1 147 ? -15.675 -2.149 -11.014 1.00 98.38 147 PHE A CA 1
ATOM 1197 C C . PHE A 1 147 ? -16.440 -2.055 -12.341 1.00 98.38 147 PHE A C 1
ATOM 1199 O O . PHE A 1 147 ? -16.401 -2.988 -13.148 1.00 98.38 147 PHE A O 1
ATOM 1206 N N . ASP A 1 148 ? -17.137 -0.942 -12.545 1.00 98.19 148 ASP A N 1
ATOM 1207 C CA . ASP A 1 148 ? -17.808 -0.610 -13.798 1.00 98.19 148 ASP A CA 1
ATOM 1208 C C . ASP A 1 148 ? -16.817 -0.257 -14.930 1.00 98.19 148 ASP A C 1
ATOM 1210 O O . ASP A 1 148 ? -15.603 -0.422 -14.811 1.00 98.19 148 ASP A O 1
ATOM 1214 N N . ASN A 1 149 ? -17.346 0.215 -16.063 1.00 97.62 149 ASN A N 1
ATOM 1215 C CA . ASN A 1 149 ? -16.540 0.624 -17.219 1.00 97.62 149 ASN A CA 1
ATOM 1216 C C . ASN A 1 149 ? -15.934 2.034 -17.077 1.00 97.62 149 ASN A C 1
ATOM 1218 O O . ASN A 1 149 ? -15.360 2.535 -18.043 1.00 97.62 149 ASN A O 1
ATOM 1222 N N . GLY A 1 150 ? -16.073 2.670 -15.911 1.00 97.94 150 GLY A N 1
ATOM 1223 C CA . GLY A 1 150 ? -15.563 4.004 -15.642 1.00 97.94 150 GLY A CA 1
ATOM 1224 C C . GLY A 1 150 ? -16.444 5.143 -16.163 1.00 97.94 150 GLY A C 1
ATOM 1225 O O . GLY A 1 150 ? -17.135 5.037 -17.179 1.00 97.94 150 GLY A O 1
ATOM 1226 N N . THR A 1 151 ? -16.386 6.271 -15.460 1.00 98.50 151 THR A N 1
ATOM 1227 C CA . THR A 1 151 ? -17.033 7.534 -15.819 1.00 98.50 151 THR A CA 1
ATOM 1228 C C . THR A 1 151 ? -15.961 8.580 -16.137 1.00 98.50 151 THR A C 1
ATOM 1230 O O . THR A 1 151 ? -15.180 8.929 -15.248 1.00 98.50 151 THR A O 1
ATOM 1233 N N . PRO A 1 152 ? -15.889 9.094 -17.379 1.00 98.25 152 PRO A N 1
ATOM 1234 C CA . PRO A 1 152 ? -14.914 10.113 -17.742 1.00 98.25 152 PRO A CA 1
ATOM 1235 C C . PRO A 1 152 ? -15.280 11.471 -17.132 1.00 98.25 152 PRO A C 1
ATOM 1237 O O . PRO A 1 152 ? -16.432 11.905 -17.195 1.00 98.25 152 PRO A O 1
ATOM 1240 N N . VAL A 1 153 ? -14.283 12.170 -16.593 1.00 98.44 153 VAL A N 1
ATOM 1241 C CA . VAL A 1 153 ? -14.423 13.502 -15.991 1.00 98.44 153 VAL A CA 1
ATOM 1242 C C . VAL A 1 153 ? -13.275 14.419 -16.419 1.00 98.44 153 VAL A C 1
ATOM 1244 O O . VAL A 1 153 ? -12.144 13.984 -16.613 1.00 98.44 153 VAL A O 1
ATOM 1247 N N . ASN A 1 154 ? -13.555 15.716 -16.552 1.00 97.38 154 ASN A N 1
ATOM 1248 C CA . ASN A 1 154 ? -12.583 16.715 -17.031 1.00 97.38 154 ASN A CA 1
ATOM 1249 C C . ASN A 1 154 ? -11.966 17.550 -15.900 1.00 97.38 154 ASN A C 1
ATOM 1251 O O . ASN A 1 154 ? -11.326 18.571 -16.138 1.00 97.38 154 ASN A O 1
ATOM 1255 N N . SER A 1 155 ? -12.237 17.197 -14.650 1.00 97.38 155 SER A N 1
ATOM 1256 C CA . SER A 1 155 ? -11.772 17.932 -13.478 1.00 97.38 155 SER A CA 1
ATOM 1257 C C . SER A 1 155 ? -11.355 16.939 -12.403 1.00 97.38 155 SER A C 1
ATOM 1259 O O . SER A 1 155 ? -11.865 15.819 -12.405 1.00 97.38 155 SER A O 1
ATOM 1261 N N . PRO A 1 156 ? -10.443 17.320 -11.493 1.00 96.88 156 PRO A N 1
ATOM 1262 C CA . PRO A 1 156 ? -9.925 16.417 -10.473 1.00 96.88 156 PRO A CA 1
ATOM 1263 C C . PRO A 1 156 ? -10.897 16.261 -9.287 1.00 96.88 156 PRO A C 1
ATOM 1265 O O . PRO A 1 156 ? -10.526 16.354 -8.120 1.00 96.88 156 PRO A O 1
ATOM 1268 N N . ASN A 1 157 ? -12.182 16.130 -9.606 1.00 96.50 157 ASN A N 1
ATOM 1269 C CA . ASN A 1 157 ? -13.269 15.902 -8.674 1.00 96.50 157 ASN A CA 1
ATOM 1270 C C . ASN A 1 157 ? -14.405 15.156 -9.377 1.00 96.50 157 ASN A C 1
ATOM 1272 O O . ASN A 1 157 ? -14.573 15.249 -10.596 1.00 96.50 157 ASN A O 1
ATOM 1276 N N . PHE A 1 158 ? -15.195 14.438 -8.591 1.00 97.06 158 PHE A N 1
ATOM 1277 C CA . PHE A 1 158 ? -16.387 13.747 -9.058 1.00 97.06 158 PHE A CA 1
ATOM 1278 C C . PHE A 1 158 ? -17.425 13.695 -7.944 1.00 97.06 158 PHE A C 1
ATOM 1280 O O . PHE A 1 158 ? -17.073 13.541 -6.778 1.00 97.06 158 PHE A O 1
ATOM 1287 N N . VAL A 1 159 ? -18.699 13.818 -8.304 1.00 96.12 159 VAL A N 1
ATOM 1288 C CA . VAL A 1 159 ? -19.813 13.703 -7.363 1.00 96.12 159 VAL A CA 1
ATOM 1289 C C . VAL A 1 159 ? -20.681 12.541 -7.807 1.00 96.12 159 VAL A C 1
ATOM 1291 O O . VAL A 1 159 ? -21.144 12.508 -8.948 1.00 96.12 159 VAL A O 1
ATOM 1294 N N . LEU A 1 160 ? -20.876 11.589 -6.903 1.00 95.88 160 LEU A N 1
ATOM 1295 C CA . LEU A 1 160 ? -21.855 10.529 -7.052 1.00 95.88 160 LEU A CA 1
ATOM 1296 C C . LEU A 1 160 ? -23.095 10.897 -6.239 1.00 95.88 160 LEU A C 1
ATOM 1298 O O . LEU A 1 160 ? -23.059 10.891 -5.007 1.00 95.88 160 LEU A O 1
ATOM 1302 N N . ASP A 1 161 ? -24.179 11.196 -6.944 1.00 92.44 161 ASP A N 1
ATOM 1303 C CA . ASP A 1 161 ? -25.483 11.479 -6.350 1.00 92.44 161 ASP A CA 1
ATOM 1304 C C . ASP A 1 161 ? -26.287 10.192 -6.110 1.00 92.44 161 ASP A C 1
ATOM 1306 O O . ASP A 1 161 ? -26.048 9.162 -6.746 1.00 92.44 161 ASP A O 1
ATOM 1310 N N . GLN A 1 162 ? -27.308 10.281 -5.249 1.00 87.25 162 GLN A N 1
ATOM 1311 C CA . GLN A 1 162 ? -28.297 9.218 -5.016 1.00 87.25 162 GLN A CA 1
ATOM 1312 C C . GLN A 1 162 ? -27.673 7.904 -4.524 1.00 87.25 162 GLN A C 1
ATOM 1314 O O . GLN A 1 162 ? -28.025 6.813 -4.992 1.00 87.25 162 GLN A O 1
ATOM 1319 N N . VAL A 1 163 ? -26.731 7.996 -3.581 1.00 92.56 163 VAL A N 1
ATOM 1320 C CA . VAL A 1 163 ? -26.089 6.806 -3.018 1.00 92.56 163 VAL A CA 1
ATOM 1321 C C . VAL A 1 163 ? -27.081 6.031 -2.156 1.00 92.56 163 VAL A C 1
ATOM 1323 O O . VAL A 1 163 ? -27.802 6.588 -1.333 1.00 92.56 163 VAL A O 1
ATOM 1326 N N . GLN A 1 164 ? -27.133 4.716 -2.344 1.00 92.88 164 GLN A N 1
ATOM 1327 C CA . GLN A 1 164 ? -28.012 3.853 -1.566 1.00 92.88 164 GLN A CA 1
ATOM 1328 C C . GLN A 1 164 ? -27.429 3.646 -0.173 1.00 92.88 164 GLN A C 1
ATOM 1330 O O . GLN A 1 164 ? -26.269 3.247 -0.036 1.00 92.88 164 GLN A O 1
ATOM 1335 N N . SER A 1 165 ? -28.249 3.855 0.857 1.00 93.25 165 SER A N 1
ATOM 1336 C CA . SER A 1 165 ? -27.846 3.541 2.224 1.00 93.25 165 SER A CA 1
ATOM 1337 C C . SER A 1 165 ? -27.459 2.063 2.368 1.00 93.25 165 SER A C 1
ATOM 1339 O O . SER A 1 165 ? -27.952 1.194 1.645 1.00 93.25 165 SER A O 1
ATOM 1341 N N . ASP A 1 166 ? -26.544 1.788 3.295 1.00 95.25 166 ASP A N 1
ATOM 1342 C CA . ASP A 1 166 ? -25.986 0.467 3.624 1.00 95.25 166 ASP A CA 1
ATOM 1343 C C . ASP A 1 166 ? -25.168 -0.209 2.502 1.00 95.25 166 ASP A C 1
ATOM 1345 O O . ASP A 1 166 ? -24.598 -1.292 2.701 1.00 95.25 166 ASP A O 1
ATOM 1349 N N . SER A 1 167 ? -25.045 0.435 1.339 1.00 97.06 167 SER A N 1
ATOM 1350 C CA . SER A 1 167 ? -24.165 -0.005 0.259 1.00 97.06 167 SER A CA 1
ATOM 1351 C C . SER A 1 167 ? -22.803 0.665 0.359 1.00 97.06 167 SER A C 1
ATOM 1353 O O . SER A 1 167 ? -22.692 1.878 0.527 1.00 97.06 167 SER A O 1
ATOM 1355 N N . ILE A 1 168 ? -21.753 -0.142 0.223 1.00 98.19 168 ILE A N 1
ATOM 1356 C CA . ILE A 1 168 ? -20.382 0.360 0.186 1.00 98.19 168 ILE A CA 1
ATOM 1357 C C . ILE A 1 168 ? -20.040 0.696 -1.258 1.00 98.19 168 ILE A C 1
ATOM 1359 O O . ILE A 1 168 ? -20.110 -0.173 -2.126 1.00 98.19 168 ILE A O 1
ATOM 1363 N N . TYR A 1 169 ? -19.632 1.932 -1.501 1.00 98.44 169 TYR A N 1
ATOM 1364 C CA . TYR A 1 169 ? -19.121 2.374 -2.789 1.00 98.44 169 TYR A CA 1
ATOM 1365 C C . TYR A 1 169 ? -17.605 2.467 -2.703 1.00 98.44 169 TYR A C 1
ATOM 1367 O O . TYR A 1 169 ? -17.082 3.153 -1.831 1.00 98.44 169 TYR A O 1
ATOM 1375 N N . SER A 1 170 ? -16.908 1.773 -3.595 1.00 98.69 170 SER A N 1
ATOM 1376 C CA . SER A 1 170 ? -15.455 1.816 -3.729 1.00 98.69 170 SER A CA 1
ATOM 1377 C C . SER A 1 170 ? -15.071 2.453 -5.056 1.00 98.69 170 SER A C 1
ATOM 1379 O O . SER A 1 170 ? -15.696 2.181 -6.083 1.00 98.69 170 SER A O 1
ATOM 1381 N N . PHE A 1 171 ? -14.015 3.254 -5.047 1.00 98.75 171 PHE A N 1
ATOM 1382 C CA . PHE A 1 171 ? -13.599 4.062 -6.180 1.00 98.75 171 PHE A CA 1
ATOM 1383 C C . PHE A 1 171 ? -12.112 3.916 -6.434 1.00 98.75 171 PHE A C 1
ATOM 1385 O O . PHE A 1 171 ? -11.336 3.829 -5.492 1.00 98.75 171 PHE A O 1
ATOM 1392 N N . LYS A 1 172 ? -11.723 3.955 -7.703 1.00 98.62 172 LYS A N 1
ATOM 1393 C CA . LYS A 1 172 ? -10.345 4.229 -8.118 1.00 98.62 172 LYS A CA 1
ATOM 1394 C C . LYS A 1 172 ? -10.368 5.189 -9.291 1.00 98.62 172 LYS A C 1
ATOM 1396 O O . LYS A 1 172 ? -11.324 5.186 -10.073 1.00 98.62 172 LYS A O 1
ATOM 1401 N N . VAL A 1 173 ? -9.317 5.982 -9.422 1.00 98.81 173 VAL A N 1
ATOM 1402 C CA . VAL A 1 173 ? -9.216 7.016 -10.448 1.00 98.81 173 VAL A CA 1
ATOM 1403 C C . VAL A 1 173 ? -7.953 6.810 -11.266 1.00 98.81 173 VAL A C 1
ATOM 1405 O O . VAL A 1 173 ? -6.894 6.497 -10.725 1.00 98.81 173 VAL A O 1
ATOM 1408 N N . THR A 1 174 ? -8.057 7.000 -12.574 1.00 98.88 174 THR A N 1
ATOM 1409 C CA . THR A 1 174 ? -6.910 7.052 -13.485 1.00 98.88 174 THR A CA 1
ATOM 1410 C C . THR A 1 174 ? -6.849 8.405 -14.176 1.00 98.88 174 THR A C 1
ATOM 1412 O O . THR A 1 174 ? -7.873 9.032 -14.453 1.00 98.88 174 THR A O 1
ATOM 1415 N N . ALA A 1 175 ? -5.636 8.873 -14.450 1.00 98.81 175 ALA A N 1
ATOM 1416 C CA . ALA A 1 175 ? -5.389 10.039 -15.281 1.00 98.81 175 ALA A CA 1
ATOM 1417 C C . ALA A 1 175 ? -5.264 9.619 -16.748 1.00 98.81 175 ALA A C 1
ATOM 1419 O O . ALA A 1 175 ? -4.656 8.595 -17.066 1.00 98.81 175 ALA A O 1
ATOM 1420 N N . VAL A 1 176 ? -5.820 10.428 -17.647 1.00 98.69 176 VAL A N 1
ATOM 1421 C CA . VAL A 1 176 ? -5.893 10.130 -19.079 1.00 98.69 176 VAL A CA 1
ATOM 1422 C C . VAL A 1 176 ? -5.379 11.306 -19.891 1.00 98.69 176 VAL A C 1
ATOM 1424 O O . VAL A 1 176 ? -5.710 12.463 -19.628 1.00 98.69 176 VAL A O 1
ATOM 1427 N N . ASN A 1 177 ? -4.594 10.994 -20.914 1.00 98.25 177 ASN A N 1
ATOM 1428 C CA . ASN A 1 177 ? -4.311 11.889 -22.025 1.00 98.25 177 ASN A CA 1
ATOM 1429 C C . ASN A 1 177 ? -4.352 11.103 -23.341 1.00 98.25 177 ASN A C 1
ATOM 1431 O O . ASN A 1 177 ? -4.576 9.892 -23.367 1.00 98.25 177 ASN A O 1
ATOM 1435 N N . SER A 1 178 ? -4.105 11.780 -24.452 1.00 97.19 178 SER A N 1
ATOM 1436 C CA . SER A 1 178 ? -4.017 11.144 -25.774 1.00 97.19 178 SER A CA 1
ATOM 1437 C C . SER A 1 178 ? -2.925 10.062 -25.927 1.00 97.19 178 SER A C 1
ATOM 1439 O O . SER A 1 178 ? -2.963 9.305 -26.898 1.00 97.19 178 SER A O 1
ATOM 1441 N N . GLY A 1 179 ? -1.981 9.951 -24.987 1.00 96.31 179 GLY A N 1
ATOM 1442 C CA . GLY A 1 179 ? -0.970 8.890 -24.903 1.00 96.31 179 GLY A CA 1
ATOM 1443 C C . GLY A 1 179 ? -1.406 7.637 -24.133 1.00 96.31 179 GLY A C 1
ATOM 1444 O O . GLY A 1 179 ? -0.712 6.623 -24.201 1.00 96.31 179 GLY A O 1
ATOM 1445 N N . GLY A 1 180 ? -2.531 7.680 -23.414 1.00 97.44 180 GLY A N 1
ATOM 1446 C CA . GLY A 1 180 ? -3.098 6.531 -22.708 1.00 97.44 180 GLY A CA 1
ATOM 1447 C C . GLY A 1 180 ? -3.613 6.854 -21.306 1.00 97.44 180 GLY A C 1
ATOM 1448 O O . GLY A 1 180 ? -3.858 8.007 -20.950 1.00 97.44 180 GLY A O 1
ATOM 1449 N N . GLU A 1 181 ? -3.766 5.800 -20.512 1.00 98.25 181 GLU A N 1
ATOM 1450 C CA . GLU A 1 181 ? -4.305 5.824 -19.153 1.00 98.25 181 GLU A CA 1
ATOM 1451 C C . GLU A 1 181 ? -3.211 5.455 -18.141 1.00 98.25 181 GLU A C 1
ATOM 1453 O O . GLU A 1 181 ? -2.376 4.583 -18.395 1.00 98.25 181 GLU A O 1
ATOM 1458 N N . SER A 1 182 ? -3.177 6.147 -17.002 1.00 98.50 182 SER A N 1
ATOM 1459 C CA . SER A 1 182 ? -2.230 5.871 -15.922 1.00 98.50 182 SER A CA 1
ATOM 1460 C C . SER A 1 182 ? -2.529 4.545 -15.214 1.00 98.50 182 SER A C 1
ATOM 1462 O O . SER A 1 182 ? -3.587 3.941 -15.379 1.00 98.50 182 SER A O 1
ATOM 1464 N N . PHE A 1 183 ? -1.619 4.118 -14.334 1.00 97.69 183 PHE A N 1
ATOM 1465 C CA . PHE A 1 183 ? -2.000 3.156 -13.294 1.00 97.69 183 PHE A CA 1
ATOM 1466 C C . PHE A 1 183 ? -3.081 3.792 -12.392 1.00 97.69 183 PHE A C 1
ATOM 1468 O O . PHE A 1 183 ? -3.157 5.027 -12.317 1.00 97.69 183 PHE A O 1
ATOM 1475 N N . PRO A 1 184 ? -3.950 2.987 -11.760 1.00 98.00 184 PRO A N 1
ATOM 1476 C CA . PRO A 1 184 ? -4.991 3.516 -10.889 1.00 98.00 184 PRO A CA 1
ATOM 1477 C C . PRO A 1 184 ? -4.405 4.087 -9.598 1.00 98.00 184 PRO A C 1
ATOM 1479 O O . PRO A 1 184 ? -3.335 3.667 -9.157 1.00 98.00 184 PRO A O 1
ATOM 1482 N N . SER A 1 185 ? -5.150 5.005 -8.984 1.00 98.12 185 SER A N 1
ATOM 1483 C CA . SER A 1 185 ? -5.016 5.333 -7.565 1.00 98.12 185 SER A CA 1
ATOM 1484 C C . SER A 1 185 ? -5.232 4.096 -6.688 1.00 98.12 185 SER A C 1
ATOM 1486 O O . SER A 1 185 ? -5.740 3.063 -7.144 1.00 98.12 185 SER A O 1
ATOM 1488 N N . GLU A 1 186 ? -4.967 4.241 -5.394 1.00 97.31 186 GLU A N 1
ATOM 1489 C CA . GLU A 1 186 ? -5.548 3.346 -4.398 1.00 97.31 186 GLU A CA 1
ATOM 1490 C C . GLU A 1 186 ? -7.087 3.327 -4.466 1.00 97.31 186 GLU A C 1
ATOM 1492 O O . GLU A 1 186 ? -7.727 4.225 -5.035 1.00 97.31 186 GLU A O 1
ATOM 1497 N N . VAL A 1 187 ? -7.690 2.289 -3.886 1.00 98.38 187 VAL A N 1
ATOM 1498 C CA . VAL A 1 187 ? -9.140 2.142 -3.806 1.00 98.38 187 VAL A CA 1
ATOM 1499 C C . VAL A 1 187 ? -9.652 2.686 -2.480 1.00 98.38 187 VAL A C 1
ATOM 1501 O O . VAL A 1 187 ? -9.539 2.040 -1.438 1.00 98.38 187 VAL A O 1
ATOM 1504 N N . LEU A 1 188 ? -10.338 3.821 -2.546 1.00 98.25 188 LEU A N 1
ATOM 1505 C CA . LEU A 1 188 ? -11.037 4.407 -1.407 1.00 98.25 188 LEU A CA 1
ATOM 1506 C C . LEU A 1 188 ? -12.507 4.000 -1.412 1.00 98.25 188 LEU A C 1
ATOM 1508 O O . LEU A 1 188 ? -13.100 3.764 -2.463 1.00 98.25 188 LEU A O 1
ATOM 1512 N N . SER A 1 189 ? -13.101 3.862 -0.230 1.00 98.31 189 SER A N 1
ATOM 1513 C CA . SER A 1 189 ? -14.480 3.431 -0.042 1.00 98.31 189 SER A CA 1
ATOM 1514 C C . SER A 1 189 ? -15.250 4.348 0.902 1.00 98.31 189 SER A C 1
ATOM 1516 O O . SER A 1 189 ? -14.707 4.866 1.873 1.00 98.31 189 SER A O 1
ATOM 1518 N N . ALA A 1 190 ? -16.545 4.495 0.649 1.00 98.00 190 ALA A N 1
ATOM 1519 C CA . ALA A 1 190 ? -17.462 5.211 1.522 1.00 98.00 190 ALA A CA 1
ATOM 1520 C C . ALA A 1 190 ? -18.808 4.484 1.616 1.00 98.00 190 ALA A C 1
ATOM 1522 O O . ALA A 1 190 ? -19.226 3.778 0.694 1.00 98.00 190 ALA A O 1
ATOM 1523 N N . CYS A 1 191 ? -19.487 4.653 2.746 1.00 97.38 191 CYS A N 1
ATOM 1524 C CA . CYS A 1 191 ? -20.801 4.081 3.007 1.00 97.38 191 CYS A CA 1
ATOM 1525 C C . CYS A 1 191 ? -21.612 5.011 3.903 1.00 97.38 191 CYS A C 1
ATOM 1527 O O . CYS A 1 191 ? -21.178 5.370 5.002 1.00 97.38 191 CYS A O 1
ATOM 1529 N N . LEU A 1 192 ? -22.823 5.335 3.455 1.00 95.56 192 LEU A N 1
ATOM 1530 C CA . LEU A 1 192 ? -23.837 5.966 4.285 1.00 95.56 192 LEU A CA 1
ATOM 1531 C C . LEU A 1 192 ? -24.693 4.870 4.923 1.00 95.56 192 LEU A C 1
ATOM 1533 O O . LEU A 1 192 ? -25.472 4.216 4.238 1.00 95.56 192 LEU A O 1
ATOM 1537 N N . THR A 1 193 ? -24.548 4.650 6.224 1.00 94.75 193 THR A N 1
ATOM 1538 C CA . THR A 1 193 ? -25.287 3.599 6.938 1.00 94.75 193 THR A CA 1
ATOM 1539 C C . THR A 1 193 ? -26.634 4.127 7.431 1.00 94.75 193 THR A C 1
ATOM 1541 O O . THR A 1 193 ? -26.724 5.221 7.997 1.00 94.75 193 THR A O 1
ATOM 1544 N N . SER A 1 194 ? -27.700 3.353 7.237 1.00 93.06 194 SER A N 1
ATOM 1545 C CA . SER A 1 194 ? -29.040 3.689 7.719 1.00 93.06 194 SER A CA 1
ATOM 1546 C C . SER A 1 194 ? -29.057 3.746 9.247 1.00 93.06 194 SER A C 1
ATOM 1548 O O . SER A 1 194 ? -28.650 2.794 9.909 1.00 93.06 194 SER A O 1
ATOM 1550 N N . ASN A 1 195 ? -29.587 4.828 9.829 1.00 91.12 195 ASN A N 1
ATOM 1551 C CA . ASN A 1 195 ? -29.582 5.058 11.286 1.00 91.12 195 ASN A CA 1
ATOM 1552 C C . ASN A 1 195 ? -28.173 4.994 11.906 1.00 91.12 195 ASN A C 1
ATOM 1554 O O . ASN A 1 195 ? -27.998 4.468 13.006 1.00 91.12 195 ASN A O 1
ATOM 1558 N N . SER A 1 196 ? -27.182 5.505 11.172 1.00 93.88 196 SER A N 1
ATOM 1559 C CA . SER A 1 196 ? -25.781 5.514 11.580 1.00 93.88 196 SER A CA 1
ATOM 1560 C C . SER A 1 196 ? -25.568 6.066 12.992 1.00 93.88 196 SER A C 1
ATOM 1562 O O . SER A 1 196 ? -26.120 7.106 13.358 1.00 93.88 196 SER A O 1
ATOM 1564 N N . LEU A 1 197 ? -24.718 5.386 13.762 1.00 95.62 197 LEU A N 1
ATOM 1565 C CA . LEU A 1 197 ? -24.272 5.815 15.093 1.00 95.62 197 LEU A CA 1
ATOM 1566 C C . LEU A 1 197 ? -23.204 6.926 15.046 1.00 95.62 197 LEU A C 1
ATOM 1568 O O . LEU A 1 197 ? -22.837 7.474 16.082 1.00 95.62 197 LEU A O 1
ATOM 1572 N N . GLY A 1 198 ? -22.693 7.245 13.856 1.00 95.38 198 GLY A N 1
ATOM 1573 C CA . GLY A 1 198 ? -21.628 8.216 13.620 1.00 95.38 198 GLY A CA 1
ATOM 1574 C C . GLY A 1 198 ? -20.826 7.857 12.370 1.00 95.38 198 GLY A C 1
ATOM 1575 O O . GLY A 1 198 ? -20.973 6.767 11.815 1.00 95.38 198 GLY A O 1
ATOM 1576 N N . THR A 1 199 ? -19.955 8.761 11.929 1.00 96.31 199 THR A N 1
ATOM 1577 C CA . THR A 1 199 ? -19.089 8.523 10.765 1.00 96.31 199 THR A CA 1
ATOM 1578 C C . THR A 1 199 ? -17.655 8.285 11.214 1.00 96.31 199 THR A C 1
ATOM 1580 O O . THR A 1 199 ? -17.115 9.082 11.979 1.00 96.31 199 THR A O 1
ATOM 1583 N N . VAL A 1 200 ? -17.040 7.209 10.727 1.00 98.12 200 VAL A N 1
ATOM 1584 C CA . VAL A 1 200 ? -15.614 6.903 10.912 1.00 98.12 200 VAL A CA 1
ATOM 1585 C C . VAL A 1 200 ? -14.832 7.362 9.681 1.00 98.12 200 VAL A C 1
ATOM 1587 O O . VAL A 1 200 ? -15.259 7.111 8.553 1.00 98.12 200 VAL A O 1
ATOM 1590 N N . ALA A 1 201 ? -13.689 8.011 9.884 1.00 97.69 201 ALA A N 1
ATOM 1591 C CA . ALA A 1 201 ? -12.742 8.295 8.809 1.00 97.69 201 ALA A CA 1
ATOM 1592 C C . ALA A 1 201 ? -11.660 7.216 8.778 1.00 97.69 201 ALA A C 1
ATOM 1594 O O . ALA A 1 201 ? -10.910 7.070 9.738 1.00 97.69 201 ALA A O 1
ATOM 1595 N N . ILE A 1 202 ? -11.575 6.474 7.679 1.00 98.62 202 ILE A N 1
ATOM 1596 C CA . ILE A 1 202 ? -10.483 5.536 7.428 1.00 98.62 202 ILE A CA 1
ATOM 1597 C C . ILE A 1 202 ? -9.359 6.305 6.738 1.00 98.62 202 ILE A C 1
ATOM 1599 O O . ILE A 1 202 ? -9.543 6.823 5.638 1.00 98.62 202 ILE A O 1
ATOM 1603 N N . VAL A 1 203 ? -8.196 6.369 7.365 1.00 97.81 203 VAL A N 1
ATOM 1604 C CA . VAL A 1 203 ? -6.980 6.890 6.743 1.00 97.81 203 VAL A CA 1
ATOM 1605 C C . VAL A 1 203 ? -6.220 5.687 6.211 1.00 97.81 203 VAL A C 1
ATOM 1607 O O . VAL A 1 203 ? -5.741 4.869 6.997 1.00 97.81 203 VAL A O 1
ATOM 1610 N N . ASN A 1 204 ? -6.177 5.540 4.887 1.00 97.94 204 ASN A N 1
ATOM 1611 C CA . ASN A 1 204 ? -5.338 4.533 4.259 1.00 97.94 204 ASN A CA 1
ATOM 1612 C C . ASN A 1 204 ? -3.902 5.051 4.249 1.00 97.94 204 ASN A C 1
ATOM 1614 O O . ASN A 1 204 ? -3.568 5.909 3.443 1.00 97.94 204 ASN A O 1
ATOM 1618 N N . ALA A 1 205 ? -3.099 4.541 5.172 1.00 97.56 205 ALA A N 1
ATOM 1619 C CA . ALA A 1 205 ? -1.673 4.807 5.279 1.00 97.56 205 ALA A CA 1
ATOM 1620 C C . ALA A 1 205 ? -0.869 3.546 4.929 1.00 97.56 205 ALA A C 1
ATOM 1622 O O . ALA A 1 205 ? 0.210 3.348 5.473 1.00 97.56 205 ALA A O 1
ATOM 1623 N N . PHE A 1 206 ? -1.443 2.645 4.116 1.00 97.94 206 PHE A N 1
ATOM 1624 C CA . PHE A 1 206 ? -0.753 1.473 3.592 1.00 97.94 206 PHE A CA 1
ATOM 1625 C C . PHE A 1 206 ? -0.665 1.525 2.069 1.00 97.94 206 PHE A C 1
ATOM 1627 O O . PHE A 1 206 ? -1.489 0.949 1.345 1.00 97.94 206 PHE A O 1
ATOM 1634 N N . ASP A 1 207 ? 0.369 2.191 1.581 1.00 95.44 207 ASP A N 1
ATOM 1635 C CA . ASP A 1 207 ? 0.705 2.294 0.164 1.00 95.44 207 ASP A CA 1
ATOM 1636 C C . ASP A 1 207 ? 2.076 1.668 -0.151 1.00 95.44 207 ASP A C 1
ATOM 1638 O O . ASP A 1 207 ? 2.429 1.502 -1.328 1.00 95.44 207 ASP A O 1
ATOM 1642 N N . ARG A 1 208 ? 2.805 1.214 0.885 1.00 97.31 208 ARG A N 1
ATOM 1643 C CA . ARG A 1 208 ? 4.104 0.558 0.743 1.00 97.31 208 ARG A CA 1
ATOM 1644 C C . ARG A 1 208 ? 4.101 -0.540 -0.306 1.00 97.31 208 ARG A C 1
ATOM 1646 O O . ARG A 1 208 ? 3.327 -1.501 -0.270 1.00 97.31 208 ARG A O 1
ATOM 1653 N N . THR A 1 209 ? 5.084 -0.423 -1.194 1.00 96.81 209 THR A N 1
ATOM 1654 C CA . THR A 1 209 ? 5.586 -1.514 -2.023 1.00 96.81 209 THR A CA 1
ATOM 1655 C C . THR A 1 209 ? 7.106 -1.535 -1.942 1.00 96.81 209 THR A C 1
ATOM 1657 O O . THR A 1 209 ? 7.754 -0.491 -1.999 1.00 96.81 209 THR A O 1
ATOM 1660 N N . SER A 1 210 ? 7.699 -2.710 -1.785 1.00 96.19 210 SER A N 1
ATOM 1661 C CA . SER A 1 210 ? 9.127 -2.839 -1.489 1.00 96.19 210 SER A CA 1
ATOM 1662 C C . SER A 1 210 ? 9.674 -4.193 -1.919 1.00 96.19 210 SER A C 1
ATOM 1664 O O . SER A 1 210 ? 8.936 -5.174 -2.026 1.00 96.19 210 SER A O 1
ATOM 1666 N N . GLY A 1 211 ? 10.980 -4.245 -2.172 1.00 95.19 211 GLY A N 1
ATOM 1667 C CA . GLY A 1 211 ? 11.721 -5.502 -2.201 1.00 95.19 211 GLY A CA 1
ATOM 1668 C C . GLY A 1 211 ? 11.949 -6.079 -0.791 1.00 95.19 211 GLY A C 1
ATOM 166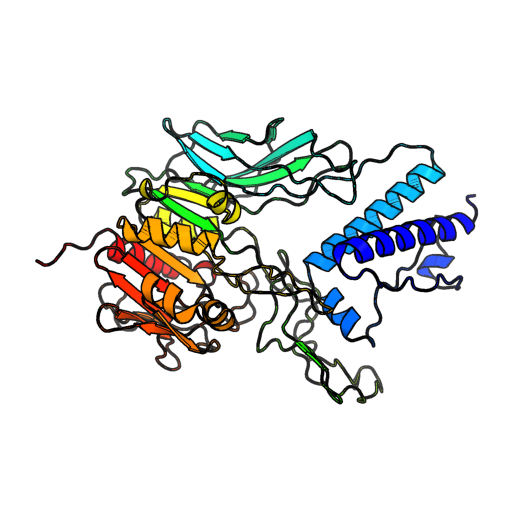9 O O . GLY A 1 211 ? 11.783 -5.370 0.206 1.00 95.19 211 GLY A O 1
ATOM 1670 N N . PRO A 1 212 ? 12.366 -7.354 -0.691 1.00 95.12 212 PRO A N 1
ATOM 1671 C CA . PRO A 1 212 ? 12.664 -7.994 0.584 1.00 95.12 212 PRO A CA 1
ATOM 1672 C C . PRO A 1 212 ? 13.899 -7.392 1.263 1.00 95.12 212 PRO A C 1
ATOM 1674 O O . PRO A 1 212 ? 14.800 -6.835 0.619 1.00 95.12 212 PRO A O 1
ATOM 1677 N N . ALA A 1 213 ? 13.988 -7.582 2.581 1.00 95.25 213 ALA A N 1
ATOM 1678 C CA . ALA A 1 213 ? 15.195 -7.277 3.339 1.00 95.25 213 ALA A CA 1
ATOM 1679 C C . ALA A 1 213 ? 16.399 -8.028 2.757 1.00 95.25 213 ALA A C 1
ATOM 1681 O O . ALA A 1 213 ? 16.279 -9.111 2.189 1.00 95.25 213 ALA A O 1
ATOM 1682 N N . TRP A 1 214 ? 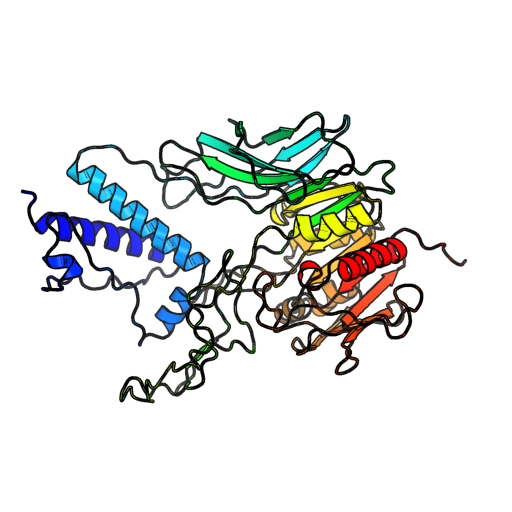17.592 -7.465 2.914 1.00 96.00 214 TRP A N 1
ATOM 1683 C CA . TRP A 1 214 ? 18.806 -8.003 2.309 1.00 96.00 214 TRP A CA 1
ATOM 1684 C C . TRP A 1 214 ? 20.026 -7.740 3.188 1.00 96.00 214 TRP A C 1
ATOM 1686 O O . TRP A 1 214 ? 20.025 -6.850 4.038 1.00 96.00 214 TRP A O 1
ATOM 1696 N N . PHE A 1 215 ? 21.092 -8.499 2.958 1.00 96.38 215 PHE A N 1
ATOM 1697 C CA . PHE A 1 215 ? 22.409 -8.248 3.544 1.00 96.38 215 PHE A CA 1
ATOM 1698 C C . PHE A 1 215 ? 23.514 -8.518 2.524 1.00 96.38 215 PHE A C 1
ATOM 1700 O O . PHE A 1 215 ? 23.303 -9.188 1.512 1.00 96.38 215 PHE A O 1
ATOM 1707 N N . ASN A 1 216 ? 24.691 -7.948 2.771 1.00 95.81 216 ASN A N 1
ATOM 1708 C CA . ASN A 1 216 ? 25.852 -8.081 1.900 1.00 95.81 216 ASN A CA 1
ATOM 1709 C C . ASN A 1 216 ? 27.134 -7.826 2.708 1.00 95.81 216 ASN A C 1
ATOM 1711 O O . ASN A 1 216 ? 27.444 -6.672 3.004 1.00 95.81 216 ASN A O 1
ATOM 1715 N N . ASP A 1 217 ? 27.861 -8.885 3.059 1.00 96.12 217 ASP A N 1
ATOM 1716 C CA . ASP A 1 217 ? 29.166 -8.818 3.730 1.00 96.12 217 ASP A CA 1
ATOM 1717 C C . ASP A 1 217 ? 30.302 -9.295 2.804 1.00 96.12 217 ASP A C 1
ATOM 1719 O O . ASP A 1 217 ? 30.127 -9.353 1.589 1.00 96.12 217 ASP A O 1
ATOM 1723 N N . GLU A 1 218 ? 31.502 -9.565 3.320 1.00 96.31 218 GLU A N 1
ATOM 1724 C CA . GLU A 1 218 ? 32.637 -10.006 2.496 1.00 96.31 218 GLU A CA 1
ATOM 1725 C C . GLU A 1 218 ? 32.372 -11.342 1.778 1.00 96.31 218 GLU A C 1
ATOM 1727 O O . GLU A 1 218 ? 32.684 -11.473 0.593 1.00 96.31 218 GLU A O 1
ATOM 1732 N N . HIS A 1 219 ? 31.734 -12.299 2.452 1.00 96.88 219 HIS A N 1
ATOM 1733 C CA . HIS A 1 219 ? 31.591 -13.685 1.994 1.00 96.88 219 HIS A CA 1
ATOM 1734 C C . HIS A 1 219 ? 30.151 -14.076 1.660 1.00 96.88 219 HIS A C 1
ATOM 1736 O O . HIS A 1 219 ? 29.939 -15.034 0.920 1.00 96.88 219 HIS A O 1
ATOM 1742 N N . HIS A 1 220 ? 29.165 -13.326 2.150 1.00 97.25 220 HIS A N 1
ATOM 1743 C CA . HIS A 1 220 ? 27.760 -13.674 2.027 1.00 97.25 220 HIS A CA 1
ATOM 1744 C C . HIS A 1 220 ? 26.914 -12.522 1.493 1.00 97.25 220 HIS A C 1
ATOM 1746 O O . HIS A 1 220 ? 27.176 -11.346 1.758 1.00 97.25 220 HIS A O 1
ATOM 1752 N N . ALA A 1 221 ? 25.885 -12.858 0.722 1.00 97.06 221 ALA A N 1
ATOM 1753 C CA . ALA A 1 221 ? 24.849 -11.918 0.316 1.00 97.06 221 ALA A CA 1
ATOM 1754 C C . ALA A 1 221 ? 23.544 -12.644 -0.001 1.00 97.06 221 ALA A C 1
ATOM 1756 O O . ALA A 1 221 ? 23.551 -13.766 -0.509 1.00 97.06 221 ALA A O 1
ATOM 1757 N N . GLY A 1 222 ? 22.421 -11.980 0.232 1.00 96.38 222 GLY A N 1
ATOM 1758 C CA . GLY A 1 222 ? 21.119 -12.519 -0.137 1.00 96.38 222 GLY A CA 1
ATOM 1759 C C . GLY A 1 222 ? 19.958 -11.751 0.459 1.00 96.38 222 GLY A C 1
ATOM 1760 O O . GLY A 1 222 ? 20.141 -10.704 1.089 1.00 96.38 222 GLY A O 1
ATOM 1761 N N . PHE A 1 223 ? 18.768 -12.298 0.244 1.00 96.00 223 PHE A N 1
ATOM 1762 C CA . PHE A 1 223 ? 17.508 -11.754 0.736 1.00 96.00 223 PHE A CA 1
ATOM 1763 C C . PHE A 1 223 ? 17.051 -12.487 2.002 1.00 96.00 223 PHE A C 1
ATOM 1765 O O . PHE A 1 223 ? 17.238 -13.693 2.137 1.00 96.00 223 PHE A O 1
ATOM 1772 N N . MET A 1 224 ? 16.479 -11.750 2.952 1.00 93.00 224 MET A N 1
ATOM 1773 C CA . MET A 1 224 ? 16.095 -12.223 4.280 1.00 93.00 224 MET A CA 1
ATOM 1774 C C . MET A 1 224 ? 14.585 -12.100 4.477 1.00 93.00 224 MET A C 1
ATOM 1776 O O . MET A 1 224 ? 14.115 -11.244 5.223 1.00 93.00 224 MET A O 1
ATOM 1780 N N . ASN A 1 225 ? 13.835 -13.026 3.880 1.00 89.44 225 ASN A N 1
ATOM 1781 C CA . ASN A 1 225 ? 12.374 -13.122 4.009 1.00 89.44 225 ASN A CA 1
ATOM 1782 C C . ASN A 1 225 ? 11.887 -13.256 5.465 1.00 89.44 225 ASN A C 1
ATOM 1784 O O . ASN A 1 225 ? 10.732 -12.987 5.771 1.00 89.44 225 ASN A O 1
ATOM 1788 N N . MET A 1 226 ? 12.758 -13.689 6.384 1.00 86.56 226 MET A N 1
ATOM 1789 C CA . MET A 1 226 ? 12.448 -13.741 7.818 1.00 86.56 226 MET A CA 1
ATOM 1790 C C . MET A 1 226 ? 12.474 -12.370 8.514 1.00 86.56 226 MET A C 1
ATOM 1792 O O . MET A 1 226 ? 12.068 -12.281 9.667 1.00 86.56 226 MET A O 1
ATOM 1796 N N . VAL A 1 227 ? 13.026 -11.343 7.862 1.00 90.56 227 VAL A N 1
ATOM 1797 C CA . VAL A 1 227 ? 13.122 -9.969 8.379 1.00 90.56 227 VAL A CA 1
ATOM 1798 C C . VAL A 1 227 ? 12.090 -9.067 7.709 1.00 90.56 227 VAL A C 1
ATOM 1800 O O . VAL A 1 227 ? 11.495 -8.230 8.383 1.00 90.56 227 VAL A O 1
AT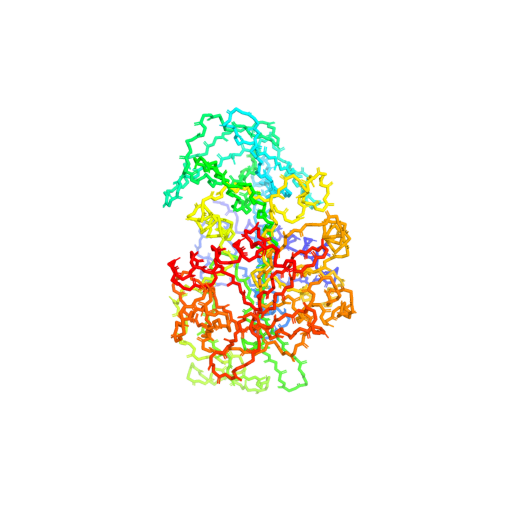OM 1803 N N . ASP A 1 228 ? 11.950 -9.198 6.391 1.00 93.62 228 ASP A N 1
ATOM 1804 C CA . ASP A 1 228 ? 10.976 -8.486 5.561 1.00 93.62 228 ASP A CA 1
ATOM 1805 C C . ASP A 1 228 ? 10.905 -9.216 4.212 1.00 93.62 228 ASP A C 1
ATOM 1807 O O . ASP A 1 228 ? 11.940 -9.387 3.556 1.00 93.62 228 ASP A O 1
ATOM 1811 N N . GLN A 1 229 ? 9.728 -9.685 3.812 1.00 93.69 229 GLN A N 1
ATOM 1812 C CA . GLN A 1 229 ? 9.497 -10.323 2.510 1.00 93.69 229 GLN A CA 1
ATOM 1813 C C . GLN A 1 229 ? 9.336 -9.288 1.395 1.00 93.69 229 GLN A C 1
ATOM 1815 O O . GLN A 1 229 ? 9.385 -9.638 0.214 1.00 93.69 229 GLN A O 1
ATOM 1820 N N . GLY A 1 230 ? 9.209 -8.014 1.763 1.00 94.75 230 GLY A N 1
ATOM 1821 C CA . GLY A 1 230 ? 8.802 -6.960 0.862 1.00 94.75 230 GLY A CA 1
ATOM 1822 C C . GLY A 1 230 ? 7.312 -7.039 0.553 1.00 94.75 230 GLY A C 1
ATOM 1823 O O . GLY A 1 230 ? 6.638 -8.043 0.782 1.00 94.75 230 GLY A O 1
ATOM 1824 N N . VAL A 1 231 ? 6.795 -5.963 -0.027 1.00 96.56 231 VAL A N 1
ATOM 1825 C CA . VAL A 1 231 ? 5.382 -5.855 -0.384 1.00 96.56 231 VAL A CA 1
ATOM 1826 C C . VAL A 1 231 ? 5.257 -5.671 -1.889 1.00 96.56 231 VAL A C 1
ATOM 1828 O O . VAL A 1 231 ? 5.663 -4.657 -2.458 1.00 96.56 231 VAL A O 1
ATOM 1831 N N . ALA A 1 232 ? 4.678 -6.660 -2.565 1.00 95.56 232 ALA A N 1
ATOM 1832 C CA . ALA A 1 232 ? 4.465 -6.590 -4.005 1.00 95.56 232 ALA A CA 1
ATOM 1833 C C . ALA A 1 232 ? 3.389 -5.558 -4.385 1.00 95.56 232 ALA A C 1
ATOM 1835 O O . ALA A 1 232 ? 2.426 -5.349 -3.650 1.00 95.56 232 ALA A O 1
ATOM 1836 N N . TYR A 1 233 ? 3.493 -4.978 -5.584 1.00 95.75 233 TYR A N 1
ATOM 1837 C CA . TYR A 1 233 ? 2.402 -4.195 -6.171 1.00 95.75 233 TYR A CA 1
ATOM 1838 C C . TYR A 1 233 ? 1.299 -5.144 -6.668 1.00 95.75 233 TYR A C 1
ATOM 1840 O O . TYR A 1 233 ? 1.439 -5.777 -7.717 1.00 95.75 233 TYR A O 1
ATOM 1848 N N . GLY A 1 234 ? 0.204 -5.272 -5.916 1.00 95.81 234 GLY A N 1
ATOM 1849 C CA . GLY A 1 234 ? -0.901 -6.185 -6.210 1.00 95.81 234 GLY A CA 1
ATOM 1850 C C . GLY A 1 234 ? -0.556 -7.649 -5.942 1.00 95.81 234 GLY A C 1
ATOM 1851 O O . GLY A 1 234 ? -1.026 -8.236 -4.969 1.00 95.81 234 GLY A O 1
ATOM 1852 N N . VAL A 1 235 ? 0.243 -8.248 -6.824 1.00 94.75 235 VAL A N 1
ATOM 1853 C CA . VAL A 1 235 ? 0.699 -9.641 -6.722 1.00 94.75 235 VAL A CA 1
ATOM 1854 C C . VAL A 1 235 ? 2.128 -9.784 -7.230 1.00 94.75 235 VAL A C 1
ATOM 1856 O O . VAL A 1 235 ? 2.559 -9.054 -8.122 1.00 94.75 235 VAL A O 1
ATOM 1859 N N . ASP A 1 236 ? 2.835 -10.777 -6.707 1.00 91.88 236 ASP A N 1
ATOM 1860 C CA . ASP A 1 236 ? 4.142 -11.197 -7.182 1.00 91.88 236 ASP A CA 1
ATOM 1861 C C . ASP A 1 236 ? 4.098 -12.596 -7.809 1.00 91.88 236 ASP A C 1
ATOM 1863 O O . ASP A 1 236 ? 3.391 -13.496 -7.347 1.00 91.88 236 ASP A O 1
ATOM 1867 N N . LEU A 1 237 ? 4.861 -12.746 -8.892 1.00 90.75 237 LEU A N 1
ATOM 1868 C CA . LEU A 1 237 ? 5.069 -13.999 -9.626 1.00 90.75 237 LEU A CA 1
ATOM 1869 C C . LEU A 1 237 ? 6.559 -14.379 -9.683 1.00 90.75 237 LEU A C 1
ATOM 1871 O O . LEU A 1 237 ? 6.923 -15.323 -10.382 1.00 90.75 237 LEU A O 1
ATOM 1875 N N . HIS A 1 238 ? 7.423 -13.600 -9.026 1.00 88.31 238 HIS A N 1
ATOM 1876 C CA . HIS A 1 238 ? 8.875 -13.728 -9.097 1.00 88.31 238 HIS A CA 1
ATOM 1877 C C . HIS A 1 238 ? 9.452 -14.516 -7.912 1.00 88.31 238 HIS A C 1
ATOM 1879 O O . HIS A 1 238 ? 10.559 -15.040 -8.011 1.00 88.31 238 HIS A O 1
ATOM 1885 N N . THR A 1 239 ? 8.714 -14.611 -6.806 1.00 90.69 239 THR A N 1
ATOM 1886 C CA . THR A 1 239 ? 9.115 -15.323 -5.594 1.00 90.69 239 THR A CA 1
ATOM 1887 C C . THR A 1 239 ? 9.145 -16.826 -5.840 1.00 90.69 239 THR A C 1
ATOM 1889 O O . THR A 1 239 ? 8.126 -17.444 -6.134 1.00 90.69 239 THR A O 1
ATOM 1892 N N . VAL A 1 240 ? 10.326 -17.421 -5.677 1.00 92.25 240 VAL A N 1
ATOM 1893 C CA . VAL A 1 240 ? 10.550 -18.861 -5.889 1.00 92.25 240 VAL A CA 1
ATOM 1894 C C . VAL A 1 240 ? 10.672 -19.656 -4.589 1.00 92.25 240 VAL A C 1
ATOM 1896 O O . VAL A 1 240 ? 10.548 -20.873 -4.609 1.00 92.25 240 VAL A O 1
ATOM 1899 N N . GLY A 1 241 ? 10.872 -18.995 -3.451 1.00 93.44 241 GLY A N 1
ATOM 1900 C CA . GLY A 1 241 ? 11.079 -19.633 -2.150 1.00 93.44 241 GLY A CA 1
ATOM 1901 C C . GLY A 1 241 ? 12.201 -18.961 -1.370 1.00 93.44 241 GLY A C 1
ATOM 1902 O O . GLY A 1 241 ? 12.921 -18.110 -1.903 1.00 93.44 241 GLY A O 1
ATOM 1903 N N . ASP A 1 242 ? 12.362 -19.355 -0.109 1.00 94.31 242 ASP A N 1
ATOM 1904 C CA . ASP A 1 242 ? 13.424 -18.818 0.742 1.00 94.31 242 ASP A CA 1
ATOM 1905 C C . ASP A 1 242 ? 14.807 -19.203 0.197 1.00 94.31 242 ASP A C 1
ATOM 1907 O O . ASP A 1 242 ? 15.045 -20.350 -0.195 1.00 94.31 242 ASP A O 1
ATOM 1911 N N . GLN A 1 2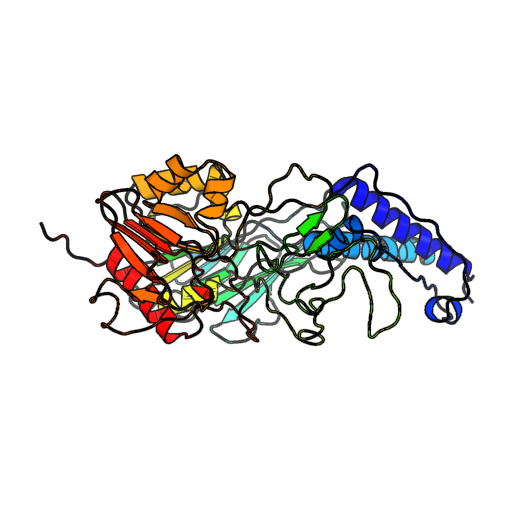43 ? 15.730 -18.238 0.188 1.00 95.56 243 GLN A N 1
ATOM 1912 C CA . GLN A 1 243 ? 17.129 -18.476 -0.157 1.00 95.56 243 GLN A CA 1
ATOM 1913 C C . GLN A 1 243 ? 17.788 -19.328 0.938 1.00 95.56 243 GLN A C 1
ATOM 1915 O O . GLN A 1 243 ? 17.621 -19.066 2.133 1.00 95.56 243 GLN A O 1
ATOM 1920 N N . PHE A 1 244 ? 18.557 -20.343 0.546 1.00 95.56 244 PHE A N 1
ATOM 1921 C CA . PHE A 1 244 ? 19.332 -21.169 1.476 1.00 95.56 244 PHE A CA 1
ATOM 1922 C C . PHE A 1 244 ? 20.844 -21.090 1.244 1.00 95.56 244 PHE A C 1
ATOM 1924 O O . PHE A 1 244 ? 21.596 -21.328 2.190 1.00 95.56 244 PHE A O 1
ATOM 1931 N N . ASP A 1 245 ? 21.304 -20.730 0.039 1.00 96.19 245 ASP A N 1
ATOM 1932 C CA . ASP A 1 245 ? 22.731 -20.528 -0.237 1.00 96.19 245 ASP A CA 1
ATOM 1933 C C . ASP A 1 245 ? 23.076 -19.040 -0.339 1.00 96.19 245 ASP A C 1
ATOM 1935 O O . ASP A 1 245 ? 22.746 -18.349 -1.308 1.00 96.19 245 ASP A O 1
ATOM 1939 N N . TYR A 1 246 ? 23.763 -18.548 0.687 1.00 96.38 246 TYR A N 1
ATOM 1940 C CA . TYR A 1 246 ? 24.190 -17.159 0.809 1.00 96.38 246 TYR A CA 1
ATOM 1941 C C . TYR A 1 246 ? 25.674 -16.953 0.489 1.00 96.38 246 TYR A C 1
ATOM 1943 O O . TYR A 1 246 ? 26.103 -15.802 0.466 1.00 96.38 246 TYR A O 1
ATOM 1951 N N . GLN A 1 247 ? 26.463 -18.014 0.275 1.00 96.94 247 GLN A N 1
ATOM 1952 C CA . GLN A 1 247 ? 27.914 -17.918 0.075 1.00 96.94 247 GLN A CA 1
ATOM 1953 C C . GLN A 1 247 ? 28.225 -17.440 -1.342 1.00 96.94 247 GLN A C 1
ATOM 1955 O O . GLN A 1 247 ? 27.878 -18.09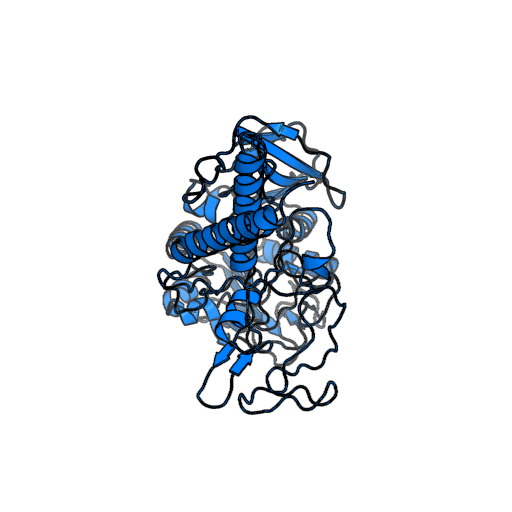8 -2.316 1.00 96.94 247 GLN A O 1
ATOM 1960 N N . LYS A 1 248 ? 28.907 -16.300 -1.472 1.00 95.19 248 LYS A N 1
ATOM 1961 C CA . LYS A 1 248 ? 29.177 -15.665 -2.774 1.00 95.19 248 LYS A CA 1
ATOM 1962 C C . LYS A 1 248 ? 30.106 -16.468 -3.678 1.00 95.19 248 LYS A C 1
ATOM 1964 O O . LYS A 1 248 ? 30.077 -16.294 -4.892 1.00 95.19 248 LYS A O 1
ATOM 1969 N N . ASP A 1 249 ? 30.983 -17.273 -3.089 1.00 95.00 249 ASP A N 1
ATOM 1970 C CA . ASP A 1 249 ? 31.934 -18.126 -3.796 1.00 95.00 249 ASP A CA 1
ATOM 1971 C C . ASP A 1 249 ? 31.391 -19.535 -4.062 1.00 95.00 249 ASP A C 1
ATOM 1973 O O . ASP A 1 249 ? 32.081 -20.326 -4.707 1.00 95.00 249 ASP A O 1
ATOM 1977 N N . SER A 1 250 ? 30.157 -19.832 -3.632 1.00 95.88 250 SER A N 1
ATOM 1978 C CA . SER A 1 250 ? 29.467 -21.078 -3.957 1.00 95.88 250 SER A CA 1
ATOM 1979 C C . SER A 1 250 ? 29.236 -21.163 -5.473 1.00 95.88 250 SER A C 1
ATOM 1981 O O . SER A 1 250 ? 28.480 -20.354 -6.029 1.00 95.88 250 SER A O 1
ATOM 1983 N N . PRO A 1 251 ? 29.919 -22.084 -6.182 1.00 93.94 251 PRO A N 1
ATOM 1984 C CA . PRO A 1 251 ? 29.869 -22.138 -7.632 1.00 93.94 251 PRO A CA 1
ATOM 1985 C C . PRO A 1 251 ? 28.571 -22.788 -8.105 1.00 93.94 251 PRO A C 1
ATOM 1987 O O . PRO A 1 251 ? 28.081 -23.741 -7.504 1.00 93.94 251 PRO A O 1
ATOM 1990 N N . TRP A 1 252 ? 28.085 -22.347 -9.262 1.00 93.62 252 TRP A N 1
ATOM 1991 C CA . TRP A 1 252 ? 27.127 -23.139 -10.023 1.00 93.62 252 TRP A CA 1
ATOM 1992 C C . TRP A 1 252 ? 27.823 -24.396 -10.562 1.00 93.62 252 TRP A C 1
ATOM 1994 O O . TRP A 1 252 ? 28.859 -24.291 -11.232 1.00 93.62 252 TRP A O 1
ATOM 2004 N N . LEU A 1 253 ? 27.270 -25.573 -10.268 1.00 93.88 253 LEU A N 1
ATOM 2005 C CA . LEU A 1 253 ? 27.749 -26.853 -10.797 1.00 93.88 253 LEU A CA 1
ATOM 2006 C C . LEU A 1 253 ? 26.795 -27.392 -11.868 1.00 93.88 253 LEU A C 1
ATOM 2008 O O . LEU A 1 253 ? 27.235 -27.735 -12.967 1.00 93.88 253 LEU A O 1
ATOM 2012 N N . ASP A 1 254 ? 25.508 -27.440 -11.534 1.00 93.31 254 ASP A N 1
ATOM 2013 C CA . ASP A 1 254 ? 24.392 -27.865 -12.375 1.00 93.31 254 ASP A CA 1
ATOM 2014 C C . ASP A 1 254 ? 23.061 -27.384 -11.759 1.00 93.31 254 ASP A C 1
ATOM 2016 O O . ASP A 1 254 ? 23.051 -26.671 -10.752 1.00 93.31 254 ASP A O 1
ATOM 2020 N N . ASP A 1 255 ? 21.934 -27.756 -12.369 1.00 87.06 255 ASP A N 1
ATOM 2021 C CA . ASP A 1 255 ? 20.595 -27.366 -11.905 1.00 87.06 255 ASP A CA 1
ATOM 2022 C C . ASP A 1 255 ? 20.250 -27.939 -10.513 1.00 87.06 255 ASP A C 1
ATOM 2024 O O . ASP A 1 255 ? 19.448 -27.344 -9.795 1.00 87.06 255 ASP A O 1
ATOM 2028 N N . ASP A 1 256 ? 20.886 -29.042 -10.097 1.00 89.88 256 ASP A N 1
ATOM 2029 C CA . ASP A 1 256 ? 20.702 -29.648 -8.771 1.00 89.88 256 ASP A CA 1
ATOM 2030 C C . ASP A 1 256 ? 21.618 -28.999 -7.709 1.00 89.88 256 ASP A C 1
ATOM 2032 O O . ASP A 1 256 ? 21.466 -29.234 -6.507 1.00 89.88 256 ASP A O 1
ATOM 2036 N N . SER A 1 257 ? 22.599 -28.193 -8.126 1.00 92.38 257 SER A N 1
ATOM 2037 C CA . SER A 1 257 ? 23.548 -27.471 -7.267 1.00 92.38 257 SER A CA 1
ATOM 2038 C C . SER A 1 257 ? 23.872 -26.083 -7.844 1.00 92.38 257 SER A C 1
ATOM 2040 O O . SER A 1 257 ? 24.974 -25.863 -8.365 1.00 92.38 257 SER A O 1
ATOM 2042 N N . PRO A 1 258 ? 22.923 -25.128 -7.751 1.00 91.88 258 PRO A N 1
ATOM 2043 C CA . PRO A 1 258 ? 23.020 -23.860 -8.469 1.00 91.88 258 PRO A CA 1
ATOM 2044 C C . PRO A 1 258 ? 23.951 -22.816 -7.824 1.00 91.88 258 PRO A C 1
ATOM 2046 O O . PRO A 1 258 ? 24.287 -21.828 -8.476 1.00 91.88 258 PRO A O 1
ATOM 2049 N N . GLY A 1 259 ? 24.408 -23.037 -6.588 1.00 94.69 259 GLY A N 1
ATOM 2050 C CA . GLY A 1 259 ? 25.360 -22.168 -5.887 1.00 94.69 259 GLY A CA 1
ATOM 2051 C C . GLY A 1 259 ? 24.726 -20.914 -5.274 1.00 94.69 259 GLY A C 1
ATOM 2052 O O . GLY A 1 259 ? 23.579 -20.944 -4.825 1.00 94.69 259 GLY A O 1
ATOM 2053 N N . HIS A 1 260 ? 25.470 -19.801 -5.240 1.00 94.94 260 HIS A N 1
ATOM 2054 C CA . HIS A 1 260 ? 25.015 -18.545 -4.625 1.00 94.94 260 HIS A CA 1
ATOM 2055 C C . HIS A 1 260 ? 23.630 -18.112 -5.134 1.00 94.94 260 HIS A C 1
ATOM 2057 O O . HIS A 1 260 ? 23.422 -17.951 -6.335 1.00 94.94 260 HIS A O 1
ATOM 2063 N N . GLY A 1 261 ? 22.694 -17.869 -4.213 1.00 93.25 261 GLY A N 1
ATOM 2064 C CA . GLY A 1 261 ? 21.328 -17.460 -4.547 1.00 93.25 261 GLY A CA 1
ATOM 2065 C C . GLY A 1 261 ? 20.345 -18.620 -4.699 1.00 93.25 261 GLY A C 1
ATOM 2066 O O . GLY A 1 261 ? 19.184 -18.371 -5.013 1.00 93.25 261 GLY A O 1
ATOM 2067 N N . ALA A 1 262 ? 20.774 -19.865 -4.459 1.00 94.75 262 ALA A N 1
ATOM 2068 C CA . ALA A 1 262 ? 19.881 -21.017 -4.443 1.00 94.75 262 ALA A CA 1
ATOM 2069 C C . ALA A 1 262 ? 18.742 -20.840 -3.426 1.00 94.75 262 ALA A C 1
ATOM 2071 O O . ALA A 1 262 ? 18.979 -20.498 -2.260 1.00 94.75 262 ALA A O 1
ATOM 2072 N N . SER A 1 263 ? 17.522 -21.138 -3.872 1.00 95.44 263 SER A N 1
ATOM 2073 C CA . SER A 1 263 ? 16.288 -21.073 -3.087 1.00 95.44 263 SER A CA 1
ATOM 2074 C C . SER A 1 263 ? 15.514 -22.384 -3.175 1.00 95.44 263 SER A C 1
ATOM 2076 O O . SER A 1 263 ? 15.735 -23.183 -4.081 1.00 95.44 263 SER A O 1
ATOM 2078 N N . TYR A 1 264 ? 14.583 -22.607 -2.246 1.00 94.75 264 TYR A N 1
ATOM 2079 C CA . TYR A 1 264 ? 13.847 -23.876 -2.135 1.00 94.75 264 TYR A CA 1
ATOM 2080 C C . TYR A 1 264 ? 12.923 -24.229 -3.314 1.00 94.75 264 TYR A C 1
ATOM 2082 O O . TYR A 1 264 ? 12.457 -25.367 -3.367 1.00 94.75 264 TYR A O 1
ATOM 2090 N N . ALA A 1 265 ? 12.663 -23.299 -4.241 1.00 93.50 265 ALA A N 1
ATOM 2091 C CA . ALA A 1 265 ? 11.785 -23.486 -5.406 1.00 93.50 265 ALA A CA 1
ATOM 2092 C C . ALA A 1 265 ? 10.337 -23.921 -5.060 1.00 93.50 265 ALA A C 1
ATOM 2094 O O . ALA A 1 265 ? 9.550 -24.284 -5.933 1.00 93.50 265 ALA A O 1
ATOM 2095 N N . ASP A 1 266 ? 9.944 -23.879 -3.786 1.00 94.06 266 ASP A N 1
ATOM 2096 C CA . ASP A 1 266 ? 8.653 -24.349 -3.283 1.00 94.06 266 ASP A CA 1
ATOM 2097 C C . ASP A 1 266 ? 7.505 -23.364 -3.559 1.00 94.06 266 ASP A C 1
ATOM 2099 O O . ASP A 1 266 ? 6.326 -23.730 -3.453 1.00 94.06 266 ASP A O 1
ATOM 2103 N N . LEU A 1 267 ? 7.850 -22.138 -3.970 1.00 93.19 267 LEU A N 1
ATOM 2104 C CA . LEU A 1 267 ? 6.915 -21.082 -4.363 1.00 93.19 267 LEU A CA 1
ATOM 2105 C C . LEU A 1 267 ? 6.897 -20.810 -5.868 1.00 93.19 267 LEU A C 1
ATOM 2107 O O . LEU A 1 267 ? 6.132 -19.960 -6.323 1.00 93.19 267 LEU A O 1
ATOM 2111 N N . GLU A 1 268 ? 7.653 -21.565 -6.667 1.00 92.69 268 GLU A N 1
ATOM 2112 C CA . GLU A 1 268 ? 7.574 -21.455 -8.120 1.00 92.69 268 GLU A CA 1
ATOM 2113 C C . GLU A 1 268 ? 6.134 -21.654 -8.625 1.00 92.69 268 GLU A C 1
ATOM 2115 O O . GLU A 1 268 ? 5.376 -22.512 -8.156 1.00 92.69 268 GLU A O 1
ATOM 2120 N N . ALA A 1 269 ? 5.745 -20.821 -9.594 1.00 90.50 269 ALA A N 1
ATOM 2121 C CA . ALA A 1 269 ? 4.396 -20.754 -10.159 1.00 90.50 269 ALA A CA 1
ATOM 2122 C C . ALA A 1 269 ? 3.270 -20.406 -9.158 1.00 90.50 269 ALA A C 1
ATOM 2124 O O . ALA A 1 269 ? 2.088 -20.514 -9.508 1.00 90.50 269 ALA A O 1
ATOM 2125 N N . LYS A 1 270 ? 3.592 -19.981 -7.929 1.00 92.12 270 LYS A N 1
ATOM 2126 C CA . LYS A 1 270 ? 2.609 -19.409 -7.002 1.00 92.12 270 LYS A CA 1
ATOM 2127 C C . LYS A 1 270 ? 2.376 -17.935 -7.313 1.00 92.12 270 LYS A C 1
ATOM 2129 O O . LYS A 1 270 ? 3.238 -17.240 -7.835 1.00 92.12 270 LYS A O 1
ATOM 2134 N N . VAL A 1 271 ? 1.172 -17.479 -6.982 1.00 93.50 271 VAL A N 1
ATOM 2135 C CA . VAL A 1 271 ? 0.815 -16.060 -6.974 1.00 93.50 271 VAL A CA 1
ATOM 2136 C C . VAL A 1 271 ? 0.875 -15.614 -5.525 1.00 93.50 271 VAL A C 1
ATOM 2138 O O . VAL A 1 271 ? 0.113 -16.133 -4.709 1.00 93.50 271 VAL A O 1
ATOM 2141 N N . ILE A 1 272 ? 1.787 -14.702 -5.208 1.00 94.00 272 ILE A N 1
ATOM 2142 C CA . ILE A 1 272 ? 1.967 -14.184 -3.851 1.00 94.00 272 ILE A CA 1
ATOM 2143 C C . ILE A 1 272 ? 1.228 -12.844 -3.748 1.00 94.00 272 ILE A C 1
ATOM 2145 O O . ILE A 1 272 ? 1.556 -11.925 -4.501 1.00 94.00 272 ILE A O 1
ATOM 2149 N N . PRO A 1 273 ? 0.203 -12.702 -2.889 1.00 95.44 273 PRO A N 1
ATOM 2150 C CA . PRO A 1 273 ? -0.481 -11.424 -2.714 1.00 95.44 273 PRO A CA 1
ATOM 2151 C C . PRO A 1 273 ? 0.434 -10.377 -2.072 1.00 95.44 273 PRO A C 1
ATOM 2153 O O . PRO A 1 273 ? 1.146 -10.682 -1.120 1.00 95.44 273 PRO A O 1
ATOM 2156 N N . GLY A 1 274 ? 0.376 -9.144 -2.571 1.00 95.94 274 GLY A N 1
ATOM 2157 C CA . GLY A 1 274 ? 1.010 -7.976 -1.959 1.00 95.94 274 GLY A CA 1
ATOM 2158 C C . GLY A 1 274 ? -0.020 -6.917 -1.574 1.00 95.94 274 GLY A C 1
ATOM 2159 O O . GLY A 1 274 ? -1.145 -7.236 -1.173 1.00 95.94 274 GLY A O 1
ATOM 2160 N N . ASN A 1 275 ? 0.340 -5.644 -1.739 1.00 97.31 275 ASN A N 1
ATOM 2161 C CA . ASN A 1 275 ? -0.580 -4.539 -1.509 1.00 97.31 275 ASN A CA 1
ATOM 2162 C C . ASN A 1 275 ? -1.662 -4.522 -2.601 1.00 97.31 275 ASN A C 1
ATOM 2164 O O . ASN A 1 275 ? -1.395 -4.240 -3.769 1.00 97.31 275 ASN A O 1
ATOM 2168 N N . SER A 1 276 ? -2.898 -4.850 -2.219 1.00 96.25 276 SER A N 1
ATOM 2169 C CA . SER A 1 276 ? -4.056 -4.843 -3.124 1.00 96.25 276 SER A CA 1
ATOM 2170 C C . SER A 1 276 ? -4.640 -3.447 -3.361 1.00 96.25 276 SER A C 1
ATOM 2172 O O . SER A 1 276 ? -5.514 -3.292 -4.216 1.00 96.25 276 SER A O 1
ATOM 2174 N N . PHE A 1 277 ? -4.204 -2.466 -2.564 1.00 97.19 277 PHE A N 1
ATOM 2175 C CA . PHE A 1 277 ? -4.715 -1.101 -2.487 1.00 97.19 277 PHE A CA 1
ATOM 2176 C C . PHE A 1 277 ? -6.227 -1.013 -2.248 1.00 97.19 277 PHE A C 1
ATOM 2178 O O . PHE A 1 277 ? -6.859 -0.043 -2.642 1.00 97.19 277 PHE A O 1
ATOM 2185 N N . ASN A 1 278 ? -6.840 -2.039 -1.648 1.00 97.00 278 ASN A N 1
ATOM 2186 C CA . ASN A 1 278 ? -8.293 -2.146 -1.470 1.00 97.00 278 ASN A CA 1
ATOM 2187 C C . ASN A 1 278 ? -8.703 -2.415 -0.012 1.00 97.00 278 ASN A C 1
ATOM 2189 O O . ASN A 1 278 ? -9.777 -2.957 0.268 1.00 97.00 278 ASN A O 1
ATOM 2193 N N . PHE A 1 279 ? -7.841 -2.060 0.938 1.00 97.88 279 PHE A N 1
ATOM 2194 C CA . PHE A 1 279 ? -8.040 -2.397 2.344 1.00 97.88 279 PHE A CA 1
ATOM 2195 C C . PHE A 1 279 ? -9.055 -1.480 3.048 1.00 97.88 279 PHE A C 1
ATOM 2197 O O . PHE A 1 279 ? -9.740 -1.941 3.962 1.00 97.88 279 PHE A O 1
ATOM 2204 N N . SER A 1 280 ? -9.314 -0.267 2.535 1.00 98.06 280 SER A N 1
ATOM 2205 C CA . SER A 1 280 ? -10.403 0.595 3.029 1.00 98.06 280 SER A CA 1
ATOM 2206 C C . SER A 1 280 ? -11.781 -0.068 2.916 1.00 98.06 280 SER A C 1
ATOM 2208 O O . SER A 1 280 ? -12.624 0.102 3.793 1.00 98.06 280 SER A O 1
ATOM 2210 N N . TYR A 1 281 ? -12.014 -0.881 1.876 1.00 98.50 281 TYR A N 1
ATOM 2211 C CA . TYR A 1 281 ? -13.234 -1.691 1.774 1.00 98.50 281 TYR A CA 1
ATOM 2212 C C . TYR A 1 281 ? -13.312 -2.745 2.889 1.00 98.50 281 TYR A C 1
ATOM 2214 O O . TYR A 1 281 ? -14.384 -2.979 3.443 1.00 98.50 281 TYR A O 1
ATOM 2222 N N . VAL A 1 282 ? -12.184 -3.381 3.227 1.00 98.38 282 VAL A N 1
ATOM 2223 C CA . VAL A 1 282 ? -12.117 -4.446 4.242 1.00 98.38 282 VAL A CA 1
ATOM 2224 C C . VAL A 1 282 ? -12.441 -3.894 5.631 1.00 98.38 282 VAL A C 1
ATOM 2226 O O . VAL A 1 282 ? -13.268 -4.474 6.335 1.00 98.38 282 VAL A O 1
ATOM 2229 N N . HIS A 1 283 ? -11.847 -2.757 5.995 1.00 98.75 283 HIS A N 1
ATOM 2230 C CA . HIS A 1 283 ? -12.139 -2.041 7.240 1.00 98.75 283 HIS A CA 1
ATOM 2231 C C . HIS A 1 283 ? -13.578 -1.522 7.258 1.00 98.75 283 HIS A C 1
ATOM 2233 O O . HIS A 1 283 ? -14.358 -1.823 8.168 1.00 98.75 283 HIS A O 1
ATOM 2239 N N . GLY A 1 284 ? -13.959 -0.813 6.194 1.00 98.62 284 GLY A N 1
ATOM 2240 C CA . GLY A 1 284 ? -15.276 -0.217 6.029 1.00 98.62 284 GLY A CA 1
ATOM 2241 C C . GLY A 1 284 ? -16.420 -1.224 6.119 1.00 98.62 284 GLY A C 1
ATOM 2242 O O . GLY A 1 284 ? -17.451 -0.942 6.730 1.00 98.62 284 GLY A O 1
ATOM 2243 N N . LEU A 1 285 ? -16.232 -2.439 5.596 1.00 98.69 285 LEU A N 1
ATOM 2244 C CA . LEU A 1 285 ? -17.210 -3.517 5.718 1.00 98.69 285 LEU A CA 1
ATOM 2245 C C . LEU A 1 285 ? -17.534 -3.838 7.182 1.00 98.69 285 LEU A C 1
ATOM 2247 O O . LEU A 1 285 ? -18.709 -3.931 7.544 1.00 98.69 285 LEU A O 1
ATOM 2251 N N . SER A 1 286 ? -16.513 -3.958 8.029 1.00 98.75 286 SER A N 1
ATOM 2252 C CA . SER A 1 286 ? -16.701 -4.231 9.453 1.00 98.75 286 SER A CA 1
ATOM 2253 C C . SER A 1 286 ? -17.227 -3.016 10.226 1.00 98.75 286 SER A C 1
ATOM 2255 O O . SER A 1 286 ? -18.037 -3.191 11.137 1.00 98.75 286 SER A O 1
ATOM 2257 N N . ILE A 1 287 ? -16.860 -1.792 9.829 1.00 98.81 287 ILE A N 1
ATOM 2258 C CA . ILE A 1 287 ? -17.407 -0.547 10.399 1.00 98.81 287 ILE A CA 1
ATOM 2259 C C . ILE A 1 287 ? -18.909 -0.422 10.105 1.00 98.81 287 ILE A C 1
ATOM 2261 O O . ILE A 1 287 ? -19.713 -0.207 11.017 1.00 98.81 287 ILE A O 1
ATOM 2265 N N . ARG A 1 288 ? -19.317 -0.642 8.850 1.00 98.25 288 ARG A N 1
ATOM 2266 C CA . ARG A 1 288 ? -20.731 -0.659 8.454 1.00 98.25 288 ARG A CA 1
ATOM 2267 C C . ARG A 1 288 ? -21.503 -1.736 9.206 1.00 98.25 288 ARG A C 1
ATOM 2269 O O . ARG A 1 288 ? -22.578 -1.465 9.732 1.00 98.25 288 ARG A O 1
ATOM 2276 N N . ASN A 1 289 ? -20.955 -2.950 9.302 1.00 98.19 289 ASN A N 1
ATOM 2277 C CA . ASN A 1 289 ? -21.593 -4.044 10.042 1.00 98.19 289 ASN A CA 1
ATOM 2278 C C . ASN A 1 289 ? -21.731 -3.738 11.551 1.00 98.19 289 ASN A C 1
ATOM 2280 O O . ASN A 1 289 ? -22.589 -4.321 12.218 1.00 98.19 289 ASN A O 1
ATOM 2284 N N . ALA A 1 290 ? -20.929 -2.812 12.088 1.00 97.81 290 ALA A N 1
ATOM 2285 C CA . ALA A 1 290 ? -21.058 -2.292 13.447 1.00 97.81 290 ALA A CA 1
ATOM 2286 C C . ALA A 1 290 ? -22.086 -1.146 13.587 1.00 97.81 290 ALA A C 1
ATOM 2288 O O . ALA A 1 290 ? -22.354 -0.724 14.711 1.00 97.81 290 ALA A O 1
ATOM 2289 N N . GLY A 1 291 ? -22.699 -0.680 12.492 1.00 97.56 291 GLY A N 1
ATOM 2290 C CA . GLY A 1 291 ? -23.750 0.346 12.494 1.00 97.56 291 GLY A CA 1
ATOM 2291 C C . GLY A 1 291 ? -23.255 1.781 12.289 1.00 97.56 291 GLY A C 1
ATOM 2292 O O . GLY A 1 291 ? -23.993 2.721 12.580 1.00 97.56 291 GLY A O 1
ATOM 2293 N N . TYR A 1 292 ? -22.027 1.965 11.804 1.00 98.00 292 TYR A N 1
ATOM 2294 C CA . TYR A 1 292 ? -21.444 3.283 11.544 1.00 98.00 292 TYR A CA 1
ATOM 2295 C C . TYR A 1 292 ? -21.355 3.557 10.045 1.00 98.00 292 TYR A C 1
ATOM 2297 O O . TYR A 1 292 ? -21.186 2.644 9.234 1.00 98.00 292 TYR A O 1
ATOM 2305 N N . SER A 1 293 ? -21.471 4.825 9.670 1.00 97.50 293 SER A N 1
ATOM 2306 C CA . SER A 1 293 ? -21.082 5.294 8.338 1.00 97.50 293 SER A CA 1
ATOM 2307 C C . SER A 1 293 ? -19.563 5.377 8.278 1.00 97.50 293 SER A C 1
ATOM 2309 O O . SER A 1 293 ? -18.903 5.500 9.312 1.00 97.50 293 SER A O 1
ATOM 2311 N N . PHE A 1 294 ? -18.994 5.365 7.079 1.00 98.06 294 PHE A N 1
ATOM 2312 C CA . PHE A 1 294 ? -17.570 5.633 6.936 1.00 98.06 294 PHE A CA 1
ATOM 2313 C C . PHE A 1 294 ? -17.230 6.300 5.615 1.00 98.06 294 PHE A C 1
ATOM 2315 O O . PHE A 1 294 ? -17.953 6.179 4.625 1.00 98.06 294 PHE A O 1
ATOM 2322 N N . VAL A 1 295 ? -16.090 6.972 5.629 1.00 97.44 295 VAL A N 1
ATOM 2323 C CA . VAL A 1 295 ? -15.387 7.494 4.461 1.00 97.44 295 VAL A CA 1
ATOM 2324 C C . VAL A 1 295 ? -13.937 7.046 4.524 1.00 97.44 295 VAL A C 1
ATOM 2326 O O . VAL A 1 295 ? -13.469 6.654 5.594 1.00 97.44 295 VAL A O 1
ATOM 2329 N N . SER A 1 296 ? -13.213 7.122 3.412 1.00 97.75 296 SER A N 1
ATOM 2330 C CA . SER A 1 296 ? -11.776 6.883 3.431 1.00 97.75 296 SER A CA 1
ATOM 2331 C C . SER A 1 296 ? -11.001 7.911 2.625 1.00 97.75 296 SER A C 1
ATOM 2333 O O . SER A 1 296 ? -11.471 8.388 1.589 1.00 97.75 296 SER A O 1
ATOM 2335 N N . VAL A 1 297 ? -9.793 8.198 3.089 1.00 96.81 297 VAL A N 1
ATOM 2336 C CA . VAL A 1 297 ? -8.852 9.149 2.495 1.00 96.81 297 VAL A CA 1
ATOM 2337 C C . VAL A 1 297 ? -7.453 8.539 2.470 1.00 96.81 297 VAL A C 1
ATOM 2339 O O . VAL A 1 297 ? -7.118 7.774 3.374 1.00 96.81 297 VAL A O 1
ATOM 2342 N N . SER A 1 298 ? -6.654 8.878 1.459 1.00 96.25 298 SER A N 1
ATOM 2343 C CA . SER A 1 298 ? -5.206 8.624 1.471 1.00 96.25 298 SER A CA 1
ATOM 2344 C C . SER A 1 298 ? -4.550 9.448 2.580 1.00 96.25 298 SER A C 1
ATOM 2346 O O . SER A 1 298 ? -5.000 10.572 2.852 1.00 96.25 298 SER A O 1
ATOM 2348 N N . ASP A 1 299 ? -3.472 8.965 3.175 1.00 93.81 299 ASP A N 1
ATOM 2349 C CA . ASP A 1 299 ? -2.713 9.717 4.169 1.00 93.81 299 ASP A CA 1
ATOM 2350 C C . ASP A 1 299 ? -2.058 10.988 3.583 1.00 93.81 299 ASP A C 1
ATOM 2352 O O . ASP A 1 299 ? -2.012 12.019 4.268 1.00 93.81 299 ASP A O 1
ATOM 2356 N N . GLU A 1 300 ? -1.674 11.016 2.299 1.00 92.06 300 GLU A N 1
ATOM 2357 C CA . GLU A 1 300 ? -1.126 12.239 1.692 1.00 92.06 300 GLU A CA 1
ATOM 2358 C C . GLU A 1 300 ? -2.168 13.343 1.526 1.00 92.06 300 GLU A C 1
ATOM 2360 O O . GLU A 1 300 ? -1.834 14.529 1.655 1.00 92.06 300 GLU A O 1
ATOM 2365 N N . ALA A 1 301 ? -3.422 12.980 1.221 1.00 90.56 301 ALA A N 1
ATOM 2366 C CA . ALA A 1 301 ? -4.529 13.940 1.171 1.00 90.56 301 ALA A CA 1
ATOM 2367 C C . ALA A 1 301 ? -4.708 14.599 2.535 1.00 90.56 301 ALA A C 1
ATOM 2369 O O . ALA A 1 301 ? -4.863 15.816 2.629 1.00 90.56 301 ALA A O 1
ATOM 2370 N N . LEU A 1 302 ? -4.611 13.793 3.590 1.00 85.44 302 LEU A N 1
ATOM 2371 C CA . LEU A 1 302 ? -4.778 14.255 4.950 1.00 85.44 302 LEU A CA 1
ATOM 2372 C C . LEU A 1 302 ? -3.674 15.255 5.340 1.00 85.44 302 LEU A C 1
ATOM 2374 O O . LEU A 1 302 ? -3.978 16.323 5.858 1.00 85.44 302 LEU A O 1
ATOM 2378 N N . VAL A 1 303 ? -2.401 14.978 5.030 1.00 73.00 303 VAL A N 1
ATOM 2379 C CA . VAL A 1 303 ? -1.262 15.862 5.369 1.00 73.00 303 VAL A CA 1
ATOM 2380 C C . VAL A 1 303 ? -1.347 17.253 4.720 1.00 73.00 303 VAL A C 1
ATOM 2382 O O . VAL A 1 303 ? -0.805 18.217 5.270 1.00 73.00 303 VAL A O 1
ATOM 2385 N N . LYS A 1 304 ? -1.988 17.379 3.552 1.00 65.50 304 LYS A N 1
ATOM 2386 C CA . LYS A 1 304 ? -1.972 18.619 2.755 1.00 65.50 304 LYS A CA 1
ATOM 2387 C C . LYS A 1 304 ? -3.303 19.366 2.710 1.00 65.50 304 LYS A C 1
ATOM 2389 O O . LYS A 1 304 ? -3.272 20.590 2.569 1.00 65.50 304 LYS A O 1
ATOM 2394 N N . ASP A 1 305 ? -4.432 18.673 2.825 1.00 62.47 305 ASP A N 1
ATOM 2395 C CA . ASP A 1 305 ? -5.761 19.276 2.775 1.00 62.47 305 ASP A CA 1
ATOM 2396 C C . ASP A 1 305 ? -6.393 19.323 4.180 1.00 62.47 305 ASP A C 1
ATOM 2398 O O . ASP A 1 305 ? -6.161 18.482 5.043 1.00 62.47 305 ASP A O 1
ATOM 2402 N N . SER A 1 306 ? -7.190 20.358 4.447 1.00 56.69 306 SER A N 1
ATOM 2403 C CA . SER A 1 306 ? -7.783 20.621 5.763 1.00 56.69 306 SER A CA 1
ATOM 2404 C C . SER A 1 306 ? -9.021 19.753 6.022 1.00 56.69 306 SER A C 1
ATOM 2406 O O . SER A 1 306 ? -10.134 20.282 6.117 1.00 56.69 306 SER A O 1
ATOM 2408 N N . LEU A 1 307 ? -8.861 18.429 6.092 1.00 76.69 307 LEU A N 1
ATOM 2409 C CA . LEU A 1 307 ? -9.926 17.565 6.593 1.00 76.69 307 LEU A CA 1
ATOM 2410 C C . LEU A 1 307 ? -10.052 17.773 8.106 1.00 76.69 307 LEU A C 1
ATOM 2412 O O . LEU A 1 307 ? -9.107 17.534 8.856 1.00 76.69 307 LEU A O 1
ATOM 2416 N N . ASP A 1 308 ? -11.219 18.219 8.564 1.00 86.94 308 ASP A N 1
ATOM 2417 C CA . ASP A 1 308 ? -11.484 18.350 9.994 1.00 86.94 308 ASP A CA 1
ATOM 2418 C C . ASP A 1 308 ? -11.753 16.969 10.604 1.00 86.94 308 ASP A C 1
ATOM 2420 O O . ASP A 1 308 ? -12.873 16.452 10.550 1.00 86.94 308 ASP A O 1
ATOM 2424 N N . LEU A 1 309 ? -10.712 16.357 11.175 1.00 91.19 309 LEU A N 1
ATOM 2425 C CA . LEU A 1 309 ? -10.802 15.038 11.802 1.00 91.19 309 LEU A CA 1
ATOM 2426 C C . LEU A 1 309 ? -11.790 14.998 12.978 1.00 91.19 309 LEU A C 1
ATOM 2428 O O . LEU A 1 309 ? -12.356 13.940 13.255 1.00 91.19 309 LEU A O 1
ATOM 2432 N N . LEU A 1 310 ? -12.049 16.132 13.641 1.00 91.00 310 LEU A N 1
ATOM 2433 C CA . LEU A 1 310 ? -12.997 16.213 14.759 1.00 91.00 310 LEU A CA 1
ATOM 2434 C C . LEU A 1 310 ? -14.459 16.111 14.309 1.00 91.00 310 LEU A C 1
ATOM 2436 O O . LEU A 1 310 ? -15.340 15.881 15.136 1.00 91.00 310 LEU A O 1
ATOM 2440 N N . SER A 1 311 ? -14.729 16.230 13.006 1.00 92.56 311 SER A N 1
ATOM 2441 C CA . SER A 1 311 ? -16.060 15.967 12.447 1.00 92.56 311 SER A CA 1
ATOM 2442 C C . SER A 1 311 ? -16.433 14.476 12.440 1.00 92.56 311 SER A C 1
ATOM 2444 O O . SER A 1 311 ? -17.609 14.137 12.280 1.00 92.56 311 SER A O 1
ATOM 2446 N N . TYR A 1 312 ? -15.457 13.585 12.646 1.00 95.56 312 TYR A N 1
ATOM 2447 C CA . TYR A 1 312 ? -15.651 12.138 12.675 1.00 95.56 312 TYR A CA 1
ATOM 2448 C C . TYR A 1 312 ? -15.697 11.603 14.103 1.00 95.56 312 TYR A C 1
ATOM 2450 O O . TYR A 1 312 ? -14.969 12.046 14.989 1.00 95.56 312 TYR A O 1
ATOM 2458 N N . ALA A 1 313 ? -16.527 10.580 14.314 1.00 96.75 313 ALA A N 1
ATOM 2459 C CA . ALA A 1 313 ? -16.637 9.903 15.603 1.00 96.75 313 ALA A CA 1
ATOM 2460 C C . ALA A 1 313 ? -15.320 9.214 15.999 1.00 96.75 313 ALA A C 1
ATOM 2462 O O . ALA A 1 313 ? -14.988 9.140 17.180 1.00 96.75 313 ALA A O 1
ATOM 2463 N N . MET A 1 314 ? -14.581 8.705 15.010 1.00 97.88 314 MET A N 1
ATOM 2464 C CA . MET A 1 314 ? -13.307 8.011 15.179 1.00 97.88 314 MET A CA 1
ATOM 2465 C C . MET A 1 314 ? -12.493 8.088 13.884 1.00 97.88 314 MET A C 1
ATOM 2467 O O . MET A 1 314 ? -13.068 8.118 12.793 1.00 97.88 314 MET A O 1
ATOM 2471 N N . VAL A 1 315 ? -11.169 8.053 14.014 1.00 98.44 315 VAL A N 1
ATOM 2472 C CA . VAL A 1 315 ? -10.225 7.793 12.925 1.00 98.44 315 VAL A CA 1
ATOM 2473 C C . VAL A 1 315 ? -9.743 6.341 13.002 1.00 98.44 315 VAL A C 1
ATOM 2475 O O . VAL A 1 315 ? -9.340 5.869 14.063 1.00 98.44 315 VAL A O 1
ATOM 2478 N N . ASP A 1 316 ? -9.794 5.634 11.880 1.00 98.81 316 ASP A N 1
ATOM 2479 C CA . ASP A 1 316 ? -9.232 4.299 11.673 1.00 98.81 316 ASP A CA 1
ATOM 2480 C C . ASP A 1 316 ? -7.986 4.422 10.787 1.00 98.81 316 ASP A C 1
ATOM 2482 O O . ASP A 1 316 ? -8.094 4.656 9.586 1.00 98.81 316 ASP A O 1
ATOM 2486 N N . TYR A 1 317 ? -6.806 4.347 11.396 1.00 98.69 317 TYR A N 1
ATOM 2487 C CA . TYR A 1 317 ? -5.513 4.465 10.731 1.00 98.69 317 TYR A CA 1
ATOM 2488 C C . TYR A 1 317 ? -5.013 3.081 10.314 1.00 98.69 317 TYR A C 1
ATOM 2490 O O . TYR A 1 317 ? -4.515 2.290 11.128 1.00 98.69 317 TYR A O 1
ATOM 2498 N N . LEU A 1 318 ? -5.175 2.803 9.025 1.00 98.50 318 LEU A N 1
ATOM 2499 C CA . LEU A 1 318 ? -4.827 1.549 8.377 1.00 98.50 318 LEU A CA 1
ATOM 2500 C C . LEU A 1 318 ? -3.377 1.635 7.906 1.00 98.50 318 LEU A C 1
ATOM 2502 O O . LEU A 1 318 ? -3.103 2.261 6.890 1.00 98.50 318 LEU A O 1
ATOM 2506 N N . ALA A 1 319 ? -2.462 1.020 8.655 1.00 98.56 319 ALA A N 1
ATOM 2507 C CA . ALA A 1 319 ? -1.029 1.063 8.377 1.00 98.56 319 ALA A CA 1
ATOM 2508 C C . ALA A 1 319 ? -0.473 -0.250 7.813 1.00 98.56 319 ALA A C 1
ATOM 2510 O O . ALA A 1 319 ? 0.721 -0.322 7.580 1.00 98.56 319 ALA A O 1
ATOM 2511 N N . GLY A 1 320 ? -1.275 -1.307 7.629 1.00 98.31 320 GLY A N 1
ATOM 2512 C CA . GLY A 1 320 ? -0.842 -2.519 6.922 1.00 98.31 320 GLY A CA 1
ATOM 2513 C C . GLY A 1 320 ? 0.566 -3.013 7.278 1.00 98.31 320 GLY A C 1
ATOM 2514 O O . GLY A 1 320 ? 0.893 -3.207 8.452 1.00 98.31 320 GLY A O 1
ATOM 2515 N N . GLU A 1 321 ? 1.407 -3.185 6.258 1.00 97.56 321 GLU A N 1
ATOM 2516 C CA . GLU A 1 321 ? 2.857 -3.411 6.409 1.00 97.56 321 GLU A CA 1
ATOM 2517 C C . GLU A 1 321 ? 3.703 -2.163 6.144 1.00 97.56 321 GLU A C 1
ATOM 2519 O O . GLU A 1 321 ? 4.884 -2.279 5.801 1.00 97.56 321 GLU A O 1
ATOM 2524 N N . GLU A 1 322 ? 3.108 -0.979 6.269 1.00 98.06 322 GLU A N 1
ATOM 2525 C CA . GLU A 1 322 ? 3.792 0.301 6.132 1.00 98.06 322 GLU A CA 1
ATOM 2526 C C . GLU A 1 322 ? 5.045 0.310 7.012 1.00 98.06 322 GLU A C 1
ATOM 2528 O O . GLU A 1 322 ? 5.015 -0.104 8.176 1.00 98.06 322 GLU A O 1
ATOM 2533 N N . ARG A 1 323 ? 6.174 0.694 6.415 1.00 96.38 323 ARG A N 1
ATOM 2534 C CA . ARG A 1 323 ? 7.502 0.633 7.027 1.00 96.38 323 ARG A CA 1
ATOM 2535 C C . ARG A 1 323 ? 8.521 1.350 6.157 1.00 96.38 323 ARG A C 1
ATOM 2537 O O . ARG A 1 323 ? 8.630 1.104 4.950 1.00 96.38 323 ARG A O 1
ATOM 2544 N N . SER A 1 324 ? 9.380 2.108 6.822 1.00 96.81 324 SER A N 1
ATOM 2545 C CA . SER A 1 324 ? 10.470 2.853 6.214 1.00 96.81 324 SER A CA 1
ATOM 2546 C C . SER A 1 324 ? 11.330 1.984 5.310 1.00 96.81 324 SER A C 1
ATOM 2548 O O . SER A 1 324 ? 11.934 0.997 5.739 1.00 96.81 324 SER A O 1
ATOM 2550 N N . THR A 1 325 ? 11.407 2.383 4.047 1.00 94.81 325 THR A N 1
ATOM 2551 C CA . THR A 1 325 ? 12.139 1.678 2.996 1.00 94.81 325 THR A CA 1
ATOM 2552 C C . THR A 1 325 ? 13.037 2.661 2.245 1.00 94.81 325 THR A C 1
ATOM 2554 O O . THR A 1 325 ? 12.707 3.835 2.085 1.00 94.81 325 THR A O 1
ATOM 2557 N N . TYR A 1 326 ? 14.188 2.176 1.776 1.00 93.94 326 TYR A N 1
ATOM 2558 C CA . TYR A 1 326 ? 15.188 2.967 1.057 1.00 93.94 326 TYR A CA 1
ATOM 2559 C C . TYR A 1 326 ? 15.590 2.249 -0.225 1.00 93.94 326 TYR A C 1
ATOM 2561 O O . TYR A 1 326 ? 15.901 1.053 -0.195 1.00 93.94 326 TYR A O 1
ATOM 2569 N N . MET A 1 327 ? 15.646 2.977 -1.342 1.00 93.75 327 MET A N 1
ATOM 2570 C CA . MET A 1 327 ? 16.072 2.385 -2.608 1.00 93.75 327 MET A CA 1
ATOM 2571 C C . MET A 1 327 ? 17.550 1.943 -2.567 1.00 93.75 327 MET A C 1
ATOM 2573 O O . MET A 1 327 ? 18.366 2.466 -1.792 1.00 93.75 327 MET A O 1
ATOM 2577 N N . PRO A 1 328 ? 17.949 0.962 -3.400 1.00 93.38 328 PRO A N 1
ATOM 2578 C CA . PRO A 1 328 ? 19.340 0.538 -3.466 1.00 93.38 328 PRO A CA 1
ATOM 2579 C C . PRO A 1 328 ? 20.315 1.664 -3.848 1.00 93.38 328 PRO A C 1
ATOM 2581 O O . PRO A 1 328 ? 19.941 2.637 -4.489 1.00 93.38 328 PRO A O 1
ATOM 2584 N N . LYS A 1 329 ? 21.596 1.491 -3.475 1.00 89.12 329 LYS A N 1
ATOM 2585 C CA . LYS A 1 329 ? 22.693 2.486 -3.579 1.00 89.12 329 LYS A CA 1
ATOM 2586 C C . LYS A 1 329 ? 22.594 3.702 -2.640 1.00 89.12 329 LYS A C 1
ATOM 2588 O O . LYS A 1 329 ? 22.990 4.800 -3.013 1.00 89.12 329 LYS A O 1
ATOM 2593 N N . ASN A 1 330 ? 22.231 3.456 -1.379 1.00 79.44 330 ASN A N 1
ATOM 2594 C CA . ASN A 1 330 ? 22.244 4.454 -0.299 1.00 79.44 330 ASN A CA 1
ATOM 2595 C C . ASN A 1 330 ? 21.321 5.642 -0.588 1.00 79.44 330 ASN A C 1
ATOM 2597 O O . ASN A 1 330 ? 21.734 6.794 -0.441 1.00 79.44 330 ASN A O 1
ATOM 2601 N N . ASP A 1 331 ? 20.092 5.352 -1.014 1.00 87.50 331 ASP A N 1
ATOM 2602 C CA . ASP A 1 331 ? 19.052 6.369 -1.094 1.00 87.50 331 ASP A CA 1
ATOM 2603 C C . ASP A 1 331 ? 18.937 7.105 0.250 1.00 87.50 331 ASP A C 1
ATOM 2605 O O . ASP A 1 331 ? 18.897 6.485 1.314 1.00 87.50 331 ASP A O 1
ATOM 2609 N N . SER A 1 332 ? 18.946 8.434 0.198 1.00 88.31 332 SER A N 1
ATOM 2610 C CA . SER A 1 332 ? 18.776 9.284 1.378 1.00 88.31 332 SER A CA 1
ATOM 2611 C C . SER A 1 332 ? 17.310 9.607 1.654 1.00 88.31 332 SER A C 1
ATOM 2613 O O . SER A 1 332 ? 17.005 10.188 2.693 1.00 88.31 332 SER A O 1
ATOM 2615 N N . VAL A 1 333 ? 16.416 9.296 0.714 1.00 92.50 333 VAL A N 1
ATOM 2616 C CA . VAL A 1 333 ? 14.979 9.498 0.865 1.00 92.50 333 VAL A CA 1
ATOM 2617 C C . VAL A 1 333 ? 14.395 8.297 1.599 1.00 92.50 333 VAL A C 1
ATOM 2619 O O . VAL A 1 333 ? 14.558 7.155 1.179 1.00 92.50 333 VAL A O 1
ATOM 2622 N N . CYS A 1 334 ? 13.733 8.567 2.722 1.00 94.44 334 CYS A N 1
ATOM 2623 C CA . CYS A 1 334 ? 12.930 7.577 3.422 1.00 94.44 334 CYS A CA 1
ATOM 2624 C C . CYS A 1 334 ? 11.546 7.542 2.772 1.00 94.44 334 CYS A C 1
ATOM 2626 O O . CYS A 1 334 ? 10.840 8.551 2.783 1.00 94.44 334 CYS A O 1
ATOM 2628 N N . HIS A 1 335 ? 11.189 6.404 2.186 1.00 95.12 335 HIS A N 1
ATOM 2629 C CA . HIS A 1 335 ? 9.842 6.145 1.680 1.00 95.12 335 HIS A CA 1
ATOM 2630 C C . HIS A 1 335 ? 9.065 5.371 2.739 1.00 95.12 335 HIS A C 1
ATOM 2632 O O . HIS A 1 335 ? 9.686 4.628 3.504 1.00 95.12 335 HIS A O 1
ATOM 2638 N N . TYR A 1 336 ? 7.736 5.485 2.741 1.00 96.62 336 TYR A N 1
ATOM 2639 C CA . TYR A 1 336 ? 6.864 4.582 3.504 1.00 96.62 336 TYR A CA 1
ATOM 2640 C C . TYR A 1 336 ? 7.046 4.642 5.032 1.00 96.62 336 TYR A C 1
ATOM 2642 O O . TYR A 1 336 ? 6.887 3.651 5.744 1.00 96.62 336 TYR A O 1
ATOM 2650 N N . GLN A 1 337 ? 7.471 5.796 5.557 1.00 97.06 337 GLN A N 1
ATOM 2651 C CA . GLN A 1 337 ? 7.601 5.991 7.002 1.00 97.06 337 GLN A CA 1
ATOM 2652 C C . GLN A 1 337 ? 6.210 5.960 7.641 1.00 97.06 337 GLN A C 1
ATOM 2654 O O . GLN A 1 337 ? 5.334 6.706 7.215 1.00 97.06 337 GLN A O 1
ATOM 2659 N N . VAL A 1 338 ? 6.022 5.175 8.707 1.00 97.56 338 VAL A N 1
ATOM 2660 C CA . VAL A 1 338 ? 4.703 5.022 9.353 1.00 97.56 338 VAL A CA 1
ATOM 2661 C C . VAL A 1 338 ? 4.273 6.311 10.049 1.00 97.56 338 VAL A C 1
ATOM 2663 O O . VAL A 1 338 ? 3.098 6.679 10.042 1.00 97.56 338 VAL A O 1
ATOM 2666 N N . TRP A 1 339 ? 5.241 7.012 10.650 1.00 97.12 339 TRP A N 1
ATOM 2667 C CA . TRP A 1 339 ? 5.014 8.221 11.442 1.00 97.12 339 TRP A CA 1
ATOM 2668 C C . TRP A 1 339 ? 5.812 9.433 10.945 1.00 97.12 339 TRP A C 1
ATOM 2670 O O . TRP A 1 339 ? 6.695 9.930 11.657 1.00 97.12 339 TRP A O 1
ATOM 2680 N N . PRO A 1 340 ? 5.508 9.972 9.752 1.00 95.56 340 PRO A N 1
ATOM 2681 C CA . PRO A 1 340 ? 6.084 11.235 9.322 1.00 95.56 340 PRO A CA 1
ATOM 2682 C C . PRO A 1 340 ? 5.710 12.351 10.304 1.00 95.56 340 PRO A C 1
ATOM 2684 O O . PRO A 1 340 ? 4.604 12.389 10.850 1.00 95.56 340 PRO A O 1
ATOM 2687 N N . GLU A 1 341 ? 6.609 13.315 10.492 1.00 94.62 341 GLU A N 1
ATOM 2688 C CA . GLU A 1 341 ? 6.417 14.431 11.431 1.00 94.62 341 GLU A CA 1
ATOM 2689 C C . GLU A 1 341 ? 5.103 15.196 11.204 1.00 94.62 341 GLU A C 1
ATOM 2691 O O . GLU A 1 341 ? 4.429 15.590 12.157 1.00 94.62 341 GLU A O 1
ATOM 2696 N N . SER A 1 342 ? 4.704 15.380 9.943 1.00 93.25 342 SER A N 1
ATOM 2697 C CA . SER A 1 342 ? 3.436 16.017 9.581 1.00 93.25 342 SER A CA 1
ATOM 2698 C C . SER A 1 342 ? 2.216 15.229 10.057 1.00 93.25 342 SER A C 1
ATOM 2700 O O . SER A 1 342 ? 1.271 15.836 10.559 1.00 93.25 342 SER A O 1
ATOM 2702 N N . MET A 1 343 ? 2.253 13.899 9.950 1.00 94.81 343 MET A N 1
ATOM 2703 C CA . MET A 1 343 ? 1.181 13.026 10.426 1.00 94.81 343 MET A CA 1
ATOM 2704 C C . MET A 1 343 ? 1.099 13.053 11.953 1.00 94.81 343 MET A C 1
ATOM 2706 O O . MET A 1 343 ? 0.021 13.242 12.512 1.00 94.81 343 MET A O 1
ATOM 2710 N N . LEU A 1 344 ? 2.243 12.959 12.641 1.00 95.81 344 LEU A N 1
ATOM 2711 C CA . LEU A 1 344 ? 2.285 13.030 14.104 1.00 95.81 344 LEU A CA 1
ATOM 2712 C C . LEU A 1 344 ? 1.731 14.348 14.637 1.00 95.81 344 LEU A C 1
ATOM 2714 O O . LEU A 1 344 ? 0.937 14.327 15.571 1.00 95.81 344 LEU A O 1
ATOM 2718 N N . ASN A 1 345 ? 2.090 15.482 14.028 1.00 94.50 345 ASN A N 1
ATOM 2719 C CA . ASN A 1 345 ? 1.542 16.786 14.413 1.00 94.50 345 ASN A CA 1
ATOM 2720 C C . ASN A 1 345 ? 0.012 16.815 14.308 1.00 94.50 345 ASN A C 1
ATOM 2722 O O . ASN A 1 345 ? -0.668 17.394 15.154 1.00 94.50 345 ASN A O 1
ATOM 2726 N N . MET A 1 346 ? -0.540 16.197 13.267 1.00 93.62 346 MET A N 1
ATOM 2727 C CA . MET A 1 346 ? -1.978 16.178 13.054 1.00 93.62 346 MET A CA 1
ATOM 2728 C C . MET A 1 346 ? -2.706 15.259 14.029 1.00 93.62 346 MET A C 1
ATOM 2730 O O . MET A 1 346 ? -3.694 15.677 14.632 1.00 93.62 346 MET A O 1
ATOM 2734 N N . LEU A 1 347 ? -2.209 14.033 14.205 1.00 95.50 347 LEU A N 1
ATOM 2735 C CA . LEU A 1 347 ? -2.771 13.084 15.161 1.00 95.50 347 LEU A CA 1
ATOM 2736 C C . LEU A 1 347 ? -2.660 13.617 16.590 1.00 95.50 347 LEU A C 1
ATOM 2738 O O . LEU A 1 347 ? -3.578 13.425 17.378 1.00 95.50 347 LEU A O 1
ATOM 2742 N N . GLU A 1 348 ? -1.580 14.328 16.916 1.00 96.06 348 GLU A N 1
ATOM 2743 C CA . GLU A 1 348 ? -1.413 15.000 18.203 1.00 96.06 348 GLU A CA 1
ATOM 2744 C C . GLU A 1 348 ? -2.494 16.058 18.429 1.00 96.06 348 GLU A C 1
ATOM 2746 O O . GLU A 1 348 ? -3.167 16.006 19.454 1.00 96.06 348 GLU A O 1
ATOM 2751 N N . ASN A 1 349 ? -2.743 16.949 17.465 1.00 94.31 349 ASN A N 1
ATOM 2752 C CA . ASN A 1 349 ? -3.827 17.931 17.576 1.00 94.31 349 ASN A CA 1
ATOM 2753 C C . ASN A 1 349 ? -5.200 17.250 17.713 1.00 94.31 349 ASN A C 1
ATOM 2755 O O . ASN A 1 349 ? -5.948 17.548 18.641 1.00 94.31 349 ASN A O 1
ATOM 2759 N N . TYR A 1 350 ? -5.500 16.284 16.840 1.00 96.38 350 TYR A N 1
ATOM 2760 C CA . TYR A 1 350 ? -6.763 15.542 16.862 1.00 96.38 350 TYR A CA 1
ATOM 2761 C C . TYR A 1 350 ? -7.005 14.831 18.200 1.00 96.38 350 TYR A C 1
ATOM 2763 O O . TYR A 1 350 ? -8.093 14.910 18.773 1.00 96.38 350 TYR A O 1
ATOM 2771 N N . LEU A 1 351 ? -5.990 14.135 18.716 1.00 97.50 351 LEU A N 1
ATOM 2772 C CA . LEU A 1 351 ? -6.098 13.405 19.972 1.00 97.50 351 LEU A CA 1
ATOM 2773 C C . LEU A 1 351 ? -6.159 14.361 21.163 1.00 97.50 351 LEU A C 1
ATOM 2775 O O . LEU A 1 351 ? -6.975 14.149 22.049 1.00 97.50 351 LEU A O 1
ATOM 2779 N N . MET A 1 352 ? -5.378 15.439 21.205 1.00 95.50 352 MET A N 1
ATOM 2780 C CA . MET A 1 352 ? -5.440 16.379 22.334 1.00 95.50 352 MET A CA 1
ATOM 2781 C C . MET A 1 352 ? -6.792 17.101 22.442 1.00 95.50 352 MET A C 1
ATOM 2783 O O . MET A 1 352 ? -7.193 17.447 23.554 1.00 95.50 352 MET A O 1
ATOM 2787 N N . ASP A 1 353 ? -7.534 17.216 21.339 1.00 95.69 353 ASP A N 1
ATOM 2788 C CA . ASP A 1 353 ? -8.906 17.740 21.298 1.00 95.69 353 ASP A CA 1
ATOM 2789 C C . ASP A 1 353 ? -9.991 16.672 21.566 1.00 95.69 353 ASP A C 1
ATOM 2791 O O . ASP A 1 353 ? -11.186 16.905 21.377 1.00 95.69 353 ASP A O 1
ATOM 2795 N N . GLY A 1 354 ? -9.601 15.492 22.057 1.00 96.50 354 GLY A N 1
ATOM 2796 C CA . GLY A 1 354 ? -10.523 14.443 22.497 1.00 96.50 354 GLY A CA 1
ATOM 2797 C C . GLY A 1 354 ? -10.856 13.386 21.447 1.00 96.50 354 GLY A C 1
ATOM 2798 O O . GLY A 1 354 ? -11.775 12.583 21.663 1.00 96.50 354 GLY A O 1
ATOM 2799 N N . GLY A 1 355 ? -10.094 13.344 20.352 1.00 97.81 355 GLY A N 1
ATOM 2800 C CA . GLY A 1 355 ? -10.222 12.365 19.278 1.00 97.81 355 GLY A CA 1
ATOM 2801 C C . GLY A 1 355 ? -10.175 10.900 19.731 1.00 97.81 355 GLY A C 1
ATOM 2802 O O . GLY A 1 355 ? -9.830 10.555 20.869 1.00 97.81 355 GLY A O 1
ATOM 2803 N N . LYS A 1 356 ? -10.568 10.010 18.822 1.00 98.50 356 LYS A N 1
ATOM 2804 C CA . LYS A 1 356 ? -10.616 8.560 19.029 1.00 98.50 356 LYS A CA 1
ATOM 2805 C C . LYS A 1 356 ? -9.914 7.889 17.859 1.00 98.50 356 LYS A C 1
ATOM 2807 O O . LYS A 1 356 ? -10.293 8.119 16.717 1.00 98.50 356 LYS A O 1
ATOM 2812 N N . LEU A 1 357 ? -8.901 7.078 18.138 1.00 98.69 357 LEU A N 1
ATOM 2813 C CA . LEU A 1 357 ? -8.039 6.506 17.107 1.00 98.69 357 LEU A CA 1
ATOM 2814 C C . LEU A 1 357 ? -7.928 4.987 17.254 1.00 98.69 357 LEU A C 1
ATOM 2816 O O . LEU A 1 357 ? -7.561 4.482 18.315 1.00 98.69 357 LEU A O 1
ATOM 2820 N N . LEU A 1 358 ? -8.201 4.269 16.172 1.00 98.88 358 LEU A N 1
ATOM 2821 C CA . LEU A 1 358 ? -7.724 2.908 15.964 1.00 98.88 358 LEU A CA 1
ATOM 2822 C C . LEU A 1 358 ? -6.473 2.981 15.083 1.00 98.88 358 LEU A C 1
ATOM 2824 O O . LEU A 1 358 ? -6.497 3.648 14.059 1.00 98.88 358 LEU A O 1
ATOM 2828 N N . VAL A 1 359 ? -5.396 2.306 15.475 1.00 98.75 359 VAL A N 1
ATOM 2829 C CA . VAL A 1 359 ? -4.197 2.109 14.650 1.00 98.75 359 VAL A CA 1
ATOM 2830 C C . VAL A 1 359 ? -3.941 0.618 14.518 1.00 98.75 359 VAL A C 1
ATOM 2832 O O . VAL A 1 359 ? -3.842 -0.078 15.532 1.00 98.75 359 VAL A O 1
ATOM 2835 N N . THR A 1 360 ? -3.796 0.121 13.292 1.00 98.75 360 THR A N 1
ATOM 2836 C CA . THR A 1 360 ? -3.461 -1.290 13.050 1.00 98.75 360 THR A CA 1
ATOM 2837 C C . THR A 1 360 ? -2.379 -1.417 11.991 1.00 98.75 360 THR A C 1
ATOM 2839 O O . THR A 1 360 ? -2.545 -0.891 10.893 1.00 98.75 360 THR A O 1
ATOM 2842 N N . GLY A 1 361 ? -1.303 -2.139 12.297 1.00 98.50 361 GLY A N 1
ATOM 2843 C CA . GLY A 1 361 ? -0.235 -2.428 11.342 1.00 98.50 361 GLY A CA 1
ATOM 2844 C C . GLY A 1 361 ? 0.875 -3.276 11.955 1.00 98.50 361 GLY A C 1
ATOM 2845 O O . GLY A 1 361 ? 1.006 -3.353 13.177 1.00 98.50 361 GLY A O 1
ATOM 2846 N N . ALA A 1 362 ? 1.662 -3.934 11.108 1.00 97.81 362 ALA A N 1
ATOM 2847 C CA . ALA A 1 362 ? 2.713 -4.856 11.535 1.00 97.81 362 ALA A CA 1
ATOM 2848 C C . ALA A 1 362 ? 3.914 -4.137 12.172 1.00 97.81 362 ALA A C 1
ATOM 2850 O O . ALA A 1 362 ? 4.497 -4.657 13.121 1.00 97.81 362 ALA A O 1
ATOM 2851 N N . HIS A 1 363 ? 4.241 -2.930 11.693 1.00 98.00 363 HIS A N 1
ATOM 2852 C CA . HIS A 1 363 ? 5.487 -2.227 12.027 1.00 98.00 363 HIS A CA 1
ATOM 2853 C C . HIS A 1 363 ? 5.292 -0.884 12.743 1.00 98.00 363 HIS A C 1
ATOM 2855 O O . HIS A 1 363 ? 6.212 -0.067 12.817 1.00 98.00 363 HIS A O 1
ATOM 2861 N N . ILE A 1 364 ? 4.106 -0.642 13.311 1.00 98.38 364 ILE A N 1
ATOM 2862 C CA . ILE A 1 364 ? 3.760 0.655 13.913 1.00 98.38 364 ILE A CA 1
ATOM 2863 C C . ILE A 1 364 ? 4.642 1.047 15.105 1.00 98.38 364 ILE A C 1
ATOM 2865 O O . ILE A 1 364 ? 4.688 2.219 15.474 1.00 98.38 364 ILE A O 1
ATOM 2869 N N . ALA A 1 365 ? 5.337 0.092 15.723 1.00 98.12 365 ALA A N 1
ATOM 2870 C CA . ALA A 1 365 ? 6.226 0.341 16.847 1.00 98.12 365 ALA A CA 1
ATOM 2871 C C . ALA A 1 365 ? 7.704 0.202 16.468 1.00 98.12 365 ALA A C 1
ATOM 2873 O O . ALA A 1 365 ? 8.543 0.974 16.928 1.00 98.12 365 ALA A O 1
ATOM 2874 N N . SER A 1 366 ? 8.033 -0.760 15.617 1.00 97.75 366 SER A N 1
ATOM 2875 C CA . SER A 1 366 ? 9.399 -0.970 15.152 1.00 97.75 366 SER A CA 1
ATOM 2876 C C . SER A 1 366 ? 9.891 0.124 14.210 1.00 97.75 366 SER A C 1
ATOM 2878 O O . SER A 1 366 ? 11.051 0.519 14.317 1.00 97.75 366 SER A O 1
ATOM 2880 N N . ASP A 1 367 ? 9.022 0.670 13.357 1.00 97.69 367 ASP A N 1
ATOM 2881 C CA . ASP A 1 367 ? 9.354 1.821 12.513 1.00 97.69 367 ASP A CA 1
ATOM 2882 C C . ASP A 1 367 ? 9.569 3.092 13.351 1.00 97.69 367 ASP A C 1
ATOM 2884 O O . ASP A 1 367 ? 10.568 3.790 13.197 1.00 97.69 367 ASP A O 1
ATOM 2888 N N . MET A 1 368 ? 8.700 3.318 14.343 1.00 96.56 368 MET A N 1
ATOM 2889 C CA . MET A 1 368 ? 8.875 4.351 15.375 1.00 96.56 368 MET A CA 1
ATOM 2890 C C . MET A 1 368 ? 10.253 4.253 16.046 1.00 96.56 368 MET A C 1
ATOM 2892 O O . MET A 1 368 ? 10.918 5.269 16.245 1.00 96.56 368 MET A O 1
ATOM 2896 N N . HIS A 1 369 ? 10.671 3.038 16.416 1.00 97.31 369 HIS A N 1
ATOM 2897 C CA . HIS A 1 369 ? 11.938 2.815 17.107 1.00 97.31 369 HIS A CA 1
ATOM 2898 C C . HIS A 1 369 ? 13.144 3.077 16.200 1.00 97.31 369 HIS A C 1
ATOM 2900 O O . HIS A 1 369 ? 14.128 3.674 16.632 1.00 97.31 369 HIS A O 1
ATOM 2906 N N . LEU A 1 370 ? 13.054 2.673 14.927 1.00 96.56 370 LEU A N 1
ATOM 2907 C CA . LEU A 1 370 ? 14.082 2.941 13.918 1.00 96.56 370 LEU A CA 1
ATOM 2908 C C . LEU A 1 370 ? 14.375 4.444 13.780 1.00 96.56 370 LEU A C 1
ATOM 2910 O O . LEU A 1 370 ? 15.527 4.823 13.582 1.00 96.56 370 LEU A O 1
ATOM 2914 N N . HIS A 1 371 ? 13.345 5.281 13.916 1.00 97.25 371 HIS A N 1
ATOM 2915 C CA . HIS A 1 371 ? 13.438 6.740 13.816 1.00 97.25 371 HIS A CA 1
ATOM 2916 C C . HIS A 1 371 ? 13.624 7.458 15.157 1.00 97.25 371 HIS A C 1
ATOM 2918 O O . HIS A 1 371 ? 13.519 8.682 15.209 1.00 97.25 371 HIS A O 1
ATOM 2924 N N . GLU A 1 372 ? 13.888 6.728 16.246 1.00 97.56 372 GLU A N 1
ATOM 2925 C CA . GLU A 1 372 ? 14.042 7.285 17.600 1.00 97.56 372 GLU A CA 1
ATOM 2926 C C . GLU A 1 372 ? 12.806 8.086 18.077 1.00 97.56 372 GLU A C 1
ATOM 2928 O O . GLU A 1 372 ? 12.899 9.005 18.894 1.00 97.56 372 GLU A O 1
ATOM 2933 N N . GLN A 1 373 ? 11.612 7.730 17.588 1.00 97.69 373 GLN A N 1
ATOM 2934 C CA . GLN A 1 373 ? 10.345 8.403 17.898 1.00 97.69 373 GLN A CA 1
ATOM 2935 C C . GLN A 1 373 ? 9.618 7.798 19.118 1.00 97.69 373 GLN A C 1
ATOM 2937 O O . GLN A 1 373 ? 8.499 8.219 19.433 1.00 97.69 373 GLN A O 1
ATOM 2942 N N . ASP A 1 374 ? 10.242 6.846 19.831 1.00 97.81 374 ASP A N 1
ATOM 2943 C CA . ASP A 1 374 ? 9.652 6.086 20.947 1.00 97.81 374 ASP A CA 1
ATOM 2944 C C . ASP A 1 374 ? 8.950 6.967 21.988 1.00 97.81 374 ASP A C 1
ATOM 2946 O O . ASP A 1 374 ? 7.841 6.662 22.429 1.00 97.81 374 ASP A O 1
ATOM 2950 N N . GLU A 1 375 ? 9.583 8.070 22.401 1.00 97.44 375 GLU A N 1
ATOM 2951 C CA . GLU A 1 375 ? 9.030 8.944 23.438 1.00 97.44 375 GLU A CA 1
ATOM 2952 C C . GLU A 1 375 ? 7.763 9.659 22.958 1.00 97.44 375 GLU A C 1
ATOM 2954 O O . GLU A 1 375 ? 6.779 9.747 23.697 1.00 97.44 375 GLU A O 1
ATOM 2959 N N . ARG A 1 376 ? 7.778 10.179 21.728 1.00 97.56 376 ARG A N 1
ATOM 2960 C CA . ARG A 1 376 ? 6.677 10.976 21.183 1.00 97.56 376 ARG A CA 1
ATOM 2961 C C . ARG A 1 376 ? 5.485 10.094 20.836 1.00 97.56 376 ARG A C 1
ATOM 2963 O O . ARG A 1 376 ? 4.388 10.318 21.348 1.00 97.56 376 ARG A O 1
ATOM 2970 N N . VAL A 1 377 ? 5.718 9.070 20.017 1.00 98.19 377 VAL A N 1
ATOM 2971 C CA . VAL A 1 377 ? 4.678 8.132 19.582 1.00 98.19 377 VAL A CA 1
ATOM 2972 C C . VAL A 1 377 ? 4.152 7.353 20.781 1.00 98.19 377 VAL A C 1
ATOM 2974 O O . VAL A 1 377 ? 2.941 7.247 20.953 1.00 98.19 377 VAL A O 1
ATOM 2977 N N . GLY A 1 378 ? 5.023 6.903 21.688 1.00 97.88 378 GLY A N 1
ATOM 2978 C CA . GLY A 1 378 ? 4.594 6.154 22.863 1.00 97.88 378 GLY A CA 1
ATOM 2979 C C . GLY A 1 378 ? 3.752 6.965 23.850 1.00 97.88 378 GLY A C 1
ATOM 2980 O O . GLY A 1 378 ? 2.799 6.440 24.425 1.00 97.88 378 GLY A O 1
ATOM 2981 N N . LYS A 1 379 ? 4.023 8.267 24.025 1.00 97.19 379 LYS A N 1
ATOM 2982 C CA . LYS A 1 379 ? 3.163 9.148 24.841 1.00 97.19 379 LYS A CA 1
ATOM 2983 C C . LYS A 1 379 ? 1.793 9.386 24.211 1.00 97.19 379 LYS A C 1
ATOM 2985 O O . LYS A 1 379 ? 0.812 9.487 24.959 1.00 97.19 379 LYS A O 1
ATOM 2990 N N . LEU A 1 380 ? 1.747 9.502 22.883 1.00 97.88 380 LEU A N 1
ATOM 2991 C CA . LEU A 1 380 ? 0.540 9.790 22.111 1.00 97.88 380 LEU A CA 1
ATOM 2992 C C . LEU A 1 380 ? -0.350 8.549 21.939 1.00 97.88 380 LEU A C 1
ATOM 2994 O O . LEU A 1 380 ? -1.546 8.603 22.203 1.00 97.88 380 LEU A O 1
ATOM 2998 N N . LEU A 1 381 ? 0.236 7.417 21.550 1.00 98.25 381 LEU A N 1
ATOM 2999 C CA . LEU A 1 381 ? -0.472 6.165 21.258 1.00 98.25 381 LEU A CA 1
ATOM 3000 C C . LEU A 1 381 ? -0.475 5.173 22.429 1.00 98.25 381 LEU A C 1
ATOM 3002 O O . LEU A 1 381 ? -1.116 4.127 22.368 1.00 98.25 381 LEU A O 1
ATOM 3006 N N . LYS A 1 382 ? 0.199 5.529 23.530 1.00 98.12 382 LYS A N 1
ATOM 3007 C CA . LYS A 1 382 ? 0.160 4.848 24.835 1.00 98.12 382 LYS A CA 1
ATOM 3008 C C . LYS A 1 382 ? 0.799 3.464 24.882 1.00 98.12 382 LYS A C 1
ATOM 3010 O O . LYS A 1 382 ? 0.606 2.736 25.860 1.00 98.12 382 LYS A O 1
ATOM 3015 N N . PHE A 1 383 ? 1.623 3.129 23.894 1.00 98.25 383 PHE A N 1
ATOM 3016 C CA . PHE A 1 383 ? 2.409 1.901 23.880 1.00 98.25 383 PHE A CA 1
ATOM 3017 C C . PHE A 1 383 ? 3.921 2.162 23.852 1.00 98.25 383 PHE A C 1
ATOM 3019 O O . PHE A 1 383 ? 4.382 3.267 23.603 1.00 98.25 383 PHE A O 1
ATOM 3026 N N . LYS A 1 384 ? 4.709 1.119 24.098 1.00 97.50 384 LYS A N 1
ATOM 3027 C CA . LYS A 1 384 ? 6.153 1.052 23.851 1.00 97.50 384 LYS A CA 1
ATOM 3028 C C . LYS A 1 384 ? 6.472 -0.202 23.050 1.00 97.50 384 LYS A C 1
ATOM 3030 O O . LYS A 1 384 ? 5.837 -1.244 23.248 1.00 97.50 384 LYS A O 1
ATOM 3035 N N . TRP A 1 385 ? 7.469 -0.097 22.180 1.00 97.94 385 TRP A N 1
ATOM 3036 C CA . TRP A 1 385 ? 7.947 -1.222 21.391 1.00 97.94 385 TRP A CA 1
ATOM 3037 C C . TRP A 1 385 ? 8.610 -2.286 22.274 1.00 97.94 385 TRP A C 1
ATOM 3039 O O . TRP A 1 385 ? 9.267 -1.973 23.276 1.00 97.94 385 TRP A O 1
ATOM 3049 N N . ARG A 1 386 ? 8.429 -3.558 21.901 1.00 96.56 386 ARG A N 1
ATOM 3050 C CA . ARG A 1 386 ? 9.085 -4.700 22.554 1.00 96.56 386 ARG A CA 1
ATOM 3051 C C . ARG A 1 386 ? 9.860 -5.592 21.612 1.00 96.56 386 ARG A C 1
ATOM 3053 O O . ARG A 1 386 ? 11.007 -5.914 21.903 1.00 96.56 386 ARG A O 1
ATOM 3060 N N . THR A 1 387 ? 9.232 -6.039 20.536 1.00 95.62 387 THR A N 1
ATOM 3061 C CA . THR A 1 387 ? 9.881 -6.853 19.510 1.00 95.62 387 THR A CA 1
ATOM 3062 C C . THR A 1 387 ? 9.047 -6.828 18.239 1.00 95.62 387 THR A C 1
ATOM 3064 O O . THR A 1 387 ? 7.828 -6.730 18.329 1.00 95.62 387 THR A O 1
ATOM 3067 N N . SER A 1 388 ? 9.708 -6.947 17.090 1.00 92.25 388 SER A N 1
ATOM 3068 C CA . SER A 1 388 ? 9.095 -6.975 15.754 1.00 92.25 388 SER A CA 1
ATOM 3069 C C . SER A 1 388 ? 8.723 -8.370 15.265 1.00 92.25 388 SER A C 1
ATOM 3071 O O . SER A 1 388 ? 8.203 -8.511 14.174 1.00 92.25 388 SER A O 1
ATOM 3073 N N . ASN A 1 389 ? 9.028 -9.417 16.034 1.00 92.56 389 ASN A N 1
ATOM 3074 C CA . ASN A 1 389 ? 8.776 -10.810 15.650 1.00 92.56 389 ASN A CA 1
ATOM 3075 C C . ASN A 1 389 ? 7.903 -11.489 16.706 1.00 92.56 389 ASN A C 1
ATOM 3077 O O . ASN A 1 389 ? 8.254 -12.529 17.269 1.00 92.56 389 ASN A O 1
ATOM 3081 N N . ALA A 1 390 ? 6.792 -10.840 17.047 1.00 96.31 390 ALA A N 1
ATOM 3082 C CA . ALA A 1 390 ? 5.976 -11.226 18.187 1.00 96.31 390 ALA A CA 1
ATOM 3083 C C . ALA A 1 390 ? 5.059 -12.425 17.915 1.00 96.31 390 ALA A C 1
ATOM 3085 O O . ALA A 1 390 ? 4.602 -13.060 18.868 1.00 96.31 390 ALA A O 1
ATOM 3086 N N . SER A 1 391 ? 4.781 -12.747 16.647 1.00 95.88 391 SER A N 1
ATOM 3087 C CA . SER A 1 391 ? 3.912 -13.867 16.286 1.00 95.88 391 SER A CA 1
ATOM 3088 C C . SER A 1 391 ? 4.340 -14.564 15.000 1.00 95.88 391 SER A C 1
ATOM 3090 O O . SER A 1 391 ? 4.408 -13.941 13.948 1.00 95.88 391 SER A O 1
ATOM 3092 N N . ARG A 1 392 ? 4.542 -15.885 15.061 1.00 94.75 392 ARG A N 1
ATOM 3093 C CA . ARG A 1 392 ? 4.755 -16.739 13.884 1.00 94.75 392 ARG A CA 1
ATOM 3094 C C . ARG A 1 392 ? 3.478 -17.436 13.421 1.00 94.75 392 ARG A C 1
ATOM 3096 O O . ARG A 1 392 ? 3.333 -17.690 12.227 1.00 94.75 392 ARG A O 1
ATOM 3103 N N . LYS A 1 393 ? 2.548 -17.771 14.326 1.00 96.12 393 LYS A N 1
ATOM 3104 C CA . LYS A 1 393 ? 1.273 -18.438 13.975 1.00 96.12 393 LYS A CA 1
ATOM 3105 C C . LYS A 1 393 ? 0.129 -17.474 13.657 1.00 96.12 393 LYS A C 1
ATOM 3107 O O . LYS A 1 393 ? -0.933 -17.936 13.236 1.00 96.12 393 LYS A O 1
ATOM 3112 N N . GLY A 1 394 ? 0.299 -16.183 13.938 1.00 97.50 394 GLY A N 1
ATOM 3113 C CA . GLY A 1 394 ? -0.728 -15.165 13.727 1.00 97.50 394 GLY A CA 1
ATOM 3114 C C . GLY A 1 394 ? -1.935 -15.292 14.654 1.00 97.50 394 GLY A C 1
ATOM 3115 O O . GLY A 1 394 ? -2.999 -14.764 14.352 1.00 97.50 394 GLY A O 1
ATOM 3116 N N . GLN A 1 395 ? -1.825 -16.049 15.748 1.00 98.06 395 GLN A N 1
ATOM 3117 C CA . GLN A 1 395 ? -2.936 -16.318 16.664 1.00 98.06 395 GLN A CA 1
ATOM 3118 C C . GLN A 1 395 ? -2.939 -15.327 17.824 1.00 98.06 395 GLN A C 1
ATOM 3120 O O . GLN A 1 395 ? -1.898 -15.106 18.446 1.00 98.06 395 GLN A O 1
ATOM 3125 N N . PHE A 1 396 ? -4.109 -14.779 18.148 1.00 98.00 396 PHE A N 1
ATOM 3126 C CA . PHE A 1 396 ? -4.277 -13.869 19.278 1.00 98.00 396 PHE A CA 1
ATOM 3127 C C . PHE A 1 396 ? -5.629 -14.042 19.974 1.00 98.00 396 PHE A C 1
ATOM 3129 O O . PHE A 1 396 ? -6.563 -14.647 19.439 1.00 98.00 396 PHE A O 1
ATOM 3136 N N . TYR A 1 397 ? -5.730 -13.504 21.186 1.00 97.25 397 TYR A N 1
ATOM 3137 C CA . TYR A 1 397 ? -6.944 -13.504 21.996 1.00 97.25 397 TYR A CA 1
ATOM 3138 C C . TYR A 1 397 ? -7.081 -12.199 22.790 1.00 97.25 397 TYR A C 1
ATOM 3140 O O . TYR A 1 397 ? -6.095 -11.500 23.036 1.00 97.25 397 TYR A O 1
ATOM 3148 N N . SER A 1 398 ? -8.312 -11.874 23.188 1.00 95.44 398 SER A N 1
ATOM 3149 C CA . SER A 1 398 ? -8.600 -10.703 24.022 1.00 95.44 398 SER A CA 1
ATOM 3150 C C . SER A 1 398 ? -8.358 -10.994 25.503 1.00 95.44 398 SER A C 1
ATOM 3152 O O . SER A 1 398 ? -8.683 -12.077 25.993 1.00 95.44 398 SER A O 1
ATOM 3154 N N . MET A 1 399 ? -7.829 -10.007 26.224 1.00 93.94 399 MET A N 1
ATOM 3155 C CA . MET A 1 399 ? -7.753 -10.005 27.688 1.00 93.94 399 MET A CA 1
ATOM 3156 C C . MET A 1 399 ? -9.046 -9.519 28.349 1.00 93.94 399 MET A C 1
ATOM 3158 O O . MET A 1 399 ? -9.225 -9.726 29.547 1.00 93.94 399 MET A O 1
ATOM 3162 N N . ASP A 1 400 ? -9.925 -8.887 27.575 1.00 89.12 400 ASP A N 1
ATOM 3163 C CA . ASP A 1 400 ? -11.203 -8.353 28.025 1.00 89.12 400 ASP A CA 1
ATOM 3164 C C . ASP A 1 400 ? -12.353 -9.314 27.643 1.00 89.12 400 ASP A C 1
ATOM 3166 O O . ASP A 1 400 ? -12.608 -9.509 26.444 1.00 89.12 400 ASP A O 1
ATOM 3170 N N . PRO A 1 401 ? -13.045 -9.922 28.632 1.00 85.62 401 PRO A N 1
ATOM 3171 C CA . PRO A 1 401 ? -14.208 -10.777 28.404 1.00 85.62 401 PRO A CA 1
ATOM 3172 C C . PRO A 1 401 ? -15.399 -10.073 27.740 1.00 85.62 401 PRO A C 1
ATOM 3174 O O . PRO A 1 401 ? -16.224 -10.752 27.126 1.00 85.62 401 PRO A O 1
ATOM 3177 N N . GLU A 1 402 ? -15.514 -8.746 27.863 1.00 84.12 402 GLU A N 1
ATOM 3178 C CA . GLU A 1 402 ? -16.556 -7.962 27.186 1.00 84.12 402 GLU A CA 1
ATOM 3179 C C . GLU A 1 402 ? -16.249 -7.796 25.695 1.00 84.12 402 GLU A C 1
ATOM 3181 O O . GLU A 1 402 ? -17.156 -7.812 24.857 1.00 84.12 402 GLU A O 1
ATOM 3186 N N . PHE A 1 403 ? -14.961 -7.729 25.347 1.00 88.50 403 PHE A N 1
ATOM 3187 C CA . PHE A 1 403 ? -14.505 -7.700 23.962 1.00 88.50 403 PHE A CA 1
ATOM 3188 C C . PHE A 1 403 ? -14.753 -9.053 23.275 1.00 88.50 403 PHE A C 1
ATOM 3190 O O . PHE A 1 403 ? -15.351 -9.112 22.199 1.00 88.50 403 PHE A O 1
ATOM 3197 N N . ALA A 1 404 ? -14.330 -10.166 23.885 1.00 87.88 404 ALA A N 1
ATOM 3198 C CA . ALA A 1 404 ? -14.571 -11.501 23.338 1.00 87.88 404 ALA A CA 1
ATOM 3199 C C . ALA A 1 404 ? -14.708 -12.572 24.435 1.00 87.88 404 ALA A C 1
ATOM 3201 O O . ALA A 1 404 ? -13.996 -12.510 25.439 1.00 87.88 404 ALA A O 1
ATOM 3202 N N . PRO A 1 405 ? -15.550 -13.611 24.231 1.00 86.44 405 PRO A N 1
ATOM 3203 C CA . PRO A 1 405 ? -15.678 -14.708 25.183 1.00 86.44 405 PRO A CA 1
ATOM 3204 C C . PRO A 1 405 ? -14.334 -15.368 25.494 1.00 86.44 405 PRO A C 1
ATOM 3206 O O . PRO A 1 405 ? -13.503 -15.580 24.607 1.00 86.44 405 PRO A O 1
ATOM 3209 N N . MET A 1 406 ? -14.153 -15.774 26.750 1.00 83.88 406 MET A N 1
ATOM 3210 C CA . MET A 1 406 ? -12.956 -16.492 27.178 1.00 83.88 406 MET A CA 1
ATOM 3211 C C . MET A 1 406 ? -12.738 -17.749 26.319 1.00 83.88 406 MET A C 1
ATOM 3213 O O . MET A 1 406 ? -13.627 -18.587 26.177 1.00 83.88 406 MET A O 1
ATOM 3217 N N . GLY A 1 407 ? -11.539 -17.877 25.749 1.00 82.50 407 GLY A N 1
ATOM 3218 C CA . GLY A 1 407 ? -11.177 -18.977 24.851 1.00 82.50 407 GLY A CA 1
ATOM 3219 C C . GLY A 1 407 ? -11.465 -18.723 23.367 1.00 82.50 407 GLY A C 1
ATOM 3220 O O . GLY A 1 407 ? -11.026 -19.525 22.543 1.00 82.50 407 GLY A O 1
ATOM 3221 N N . GLN A 1 408 ? -12.124 -17.615 23.002 1.00 92.69 408 GLN A N 1
ATOM 3222 C CA . GLN A 1 408 ? -12.213 -17.184 21.607 1.00 92.69 408 GLN A CA 1
ATOM 3223 C C . GLN A 1 408 ? -10.811 -16.857 21.082 1.00 92.69 408 GLN A C 1
ATOM 3225 O O . GLN A 1 408 ? -10.082 -16.053 21.660 1.00 92.69 408 GLN A O 1
ATOM 3230 N N . GLN A 1 409 ? -10.448 -17.496 19.974 1.00 94.00 409 GLN A N 1
ATOM 3231 C CA . GLN A 1 409 ? -9.177 -17.295 19.289 1.00 94.00 409 GLN A CA 1
ATOM 3232 C C . GLN A 1 409 ? -9.420 -16.586 17.963 1.00 94.00 409 GLN A C 1
ATOM 3234 O O . GLN A 1 409 ? -10.411 -16.847 17.275 1.00 94.00 409 GLN A O 1
ATOM 3239 N N . PHE A 1 410 ? -8.487 -15.716 17.610 1.00 97.75 410 PHE A N 1
ATOM 3240 C CA . PHE A 1 410 ? -8.451 -14.981 16.357 1.00 97.75 410 PHE A CA 1
ATOM 3241 C C . PHE A 1 410 ? -7.182 -15.358 15.597 1.00 97.75 410 PHE A C 1
ATOM 3243 O O . PHE A 1 410 ? -6.222 -15.867 16.185 1.00 97.75 410 PHE A O 1
ATOM 3250 N N . ARG A 1 411 ? -7.184 -15.137 14.280 1.00 98.06 411 ARG A N 1
ATOM 3251 C CA . ARG A 1 411 ? -6.020 -15.406 13.437 1.00 98.06 411 ARG A CA 1
ATOM 3252 C C . ARG A 1 411 ? -5.867 -14.357 12.348 1.00 98.06 411 ARG A C 1
ATOM 3254 O O . ARG A 1 411 ? -6.814 -14.142 11.592 1.00 98.06 411 ARG A O 1
ATOM 3261 N N . PHE A 1 412 ? -4.674 -13.790 12.235 1.00 98.44 412 PHE A N 1
ATOM 3262 C CA . PHE A 1 412 ? -4.221 -13.054 11.061 1.00 98.44 412 PHE A CA 1
ATOM 3263 C C . PHE A 1 412 ? -3.238 -13.876 10.225 1.00 98.44 412 PHE A C 1
ATOM 3265 O O . PHE A 1 412 ? -2.755 -14.925 10.664 1.00 98.44 412 PHE A O 1
ATOM 3272 N N . ASN A 1 413 ? -3.027 -13.468 8.977 1.00 98.00 413 ASN A N 1
ATOM 3273 C CA . ASN A 1 413 ? -2.223 -14.232 8.039 1.00 98.00 413 ASN A CA 1
ATOM 3274 C C . ASN A 1 413 ? -0.719 -14.005 8.249 1.00 98.00 413 ASN A C 1
ATOM 3276 O O . ASN A 1 413 ? -0.234 -12.902 8.065 1.00 98.00 413 ASN A O 1
ATOM 3280 N N . THR A 1 414 ? 0.024 -15.061 8.584 1.00 96.00 414 THR A N 1
ATOM 3281 C CA . THR A 1 414 ? 1.497 -15.048 8.736 1.00 96.00 414 THR A CA 1
ATOM 3282 C C . THR A 1 414 ? 2.194 -16.034 7.794 1.00 96.00 414 THR A C 1
ATOM 3284 O O . THR A 1 414 ? 3.369 -16.359 7.966 1.00 96.00 414 THR A O 1
ATOM 3287 N N . GLY A 1 415 ? 1.461 -16.569 6.815 1.00 92.69 415 GLY A N 1
ATOM 3288 C CA . GLY A 1 415 ? 1.983 -17.507 5.829 1.00 92.69 415 GLY A CA 1
ATOM 3289 C C . GLY A 1 415 ? 1.325 -17.314 4.470 1.00 92.69 415 GLY A C 1
ATOM 3290 O O . GLY A 1 415 ? 0.623 -16.338 4.237 1.00 92.69 415 GLY A O 1
ATOM 3291 N N . ILE A 1 416 ? 1.533 -18.273 3.574 1.00 90.62 416 ILE A N 1
ATOM 3292 C CA . ILE A 1 416 ? 1.028 -18.180 2.203 1.00 90.62 416 ILE A CA 1
ATOM 3293 C C . ILE A 1 416 ? -0.493 -18.330 2.197 1.00 90.62 416 ILE A C 1
ATOM 3295 O O . ILE A 1 416 ? -1.035 -19.350 2.634 1.00 90.62 416 ILE A O 1
ATOM 3299 N N . ASP A 1 417 ? -1.168 -17.339 1.629 1.00 93.31 417 ASP A N 1
ATOM 3300 C CA . ASP A 1 417 ? -2.605 -17.328 1.396 1.00 93.31 417 ASP A CA 1
ATOM 3301 C C . ASP A 1 417 ? -2.873 -16.897 -0.058 1.00 93.31 417 ASP A C 1
ATOM 3303 O O . ASP A 1 417 ? -2.116 -16.104 -0.613 1.00 93.31 417 ASP A O 1
ATOM 3307 N N . PRO A 1 418 ? -3.916 -17.416 -0.730 1.00 88.69 418 PRO A N 1
ATOM 3308 C CA . PRO A 1 418 ? -4.224 -17.026 -2.107 1.00 88.69 418 PRO A CA 1
ATOM 3309 C C . PRO A 1 418 ? -4.750 -15.589 -2.260 1.00 88.69 418 PRO A C 1
ATOM 3311 O O . PRO A 1 418 ? -4.940 -15.146 -3.393 1.00 88.69 418 PRO A O 1
ATOM 3314 N N . LYS A 1 419 ? -5.085 -14.892 -1.166 1.00 91.25 419 LYS A N 1
ATOM 3315 C CA . LYS A 1 419 ? -5.722 -13.565 -1.193 1.00 91.25 419 LYS A CA 1
ATOM 3316 C C . LYS A 1 419 ? -5.083 -12.547 -0.257 1.00 91.25 419 LYS A C 1
ATOM 3318 O O . LYS A 1 419 ? -5.157 -11.359 -0.554 1.00 91.25 419 LYS A O 1
ATOM 3323 N N . LEU A 1 420 ? -4.539 -12.986 0.874 1.00 94.81 420 LEU A N 1
ATOM 3324 C CA . LEU A 1 420 ? -3.944 -12.108 1.880 1.00 94.81 420 LEU A CA 1
ATOM 3325 C C . LEU A 1 420 ? -2.423 -12.107 1.758 1.00 94.81 420 LEU A C 1
ATOM 3327 O O . LEU A 1 420 ? -1.818 -13.160 1.567 1.00 94.81 420 LEU A O 1
ATOM 3331 N N . TYR A 1 421 ? -1.818 -10.930 1.899 1.00 96.00 421 TYR A N 1
ATOM 3332 C CA . TYR A 1 421 ? -0.370 -10.824 2.037 1.00 96.00 421 TYR A CA 1
ATOM 3333 C C . TYR A 1 421 ? 0.074 -11.459 3.365 1.00 96.00 421 TYR A C 1
ATOM 3335 O O . TYR A 1 421 ? -0.726 -11.637 4.296 1.00 96.00 421 TYR A O 1
ATOM 3343 N N . THR A 1 422 ? 1.330 -11.886 3.416 1.00 95.31 422 THR A N 1
ATOM 3344 C CA . THR A 1 422 ? 1.947 -12.460 4.616 1.00 95.31 422 THR A CA 1
ATOM 3345 C C . THR A 1 422 ? 2.288 -11.342 5.587 1.00 95.31 422 THR A C 1
ATOM 3347 O O . THR A 1 422 ? 2.815 -10.342 5.145 1.00 95.31 422 THR A O 1
ATOM 3350 N N . VAL A 1 423 ? 2.024 -11.535 6.882 1.00 96.62 423 VAL A N 1
ATOM 3351 C CA . VAL A 1 423 ? 2.573 -10.690 7.951 1.00 96.62 423 VAL A CA 1
ATOM 3352 C C . VAL A 1 423 ? 3.707 -11.429 8.647 1.00 96.62 423 VAL A C 1
ATOM 3354 O O . VAL A 1 423 ? 3.465 -12.273 9.515 1.00 96.62 423 VAL A O 1
ATOM 3357 N N . GLU A 1 424 ? 4.953 -11.166 8.263 1.00 93.06 424 GLU A N 1
ATOM 3358 C CA . GLU A 1 424 ? 6.126 -11.821 8.857 1.00 93.06 424 GLU A CA 1
ATOM 3359 C C . GLU A 1 424 ? 6.597 -11.178 10.163 1.00 93.06 424 GLU A C 1
ATOM 3361 O O . GLU A 1 424 ? 7.137 -11.885 11.017 1.00 93.06 424 GLU A O 1
ATOM 3366 N N . GLY A 1 425 ? 6.382 -9.869 10.325 1.00 92.06 425 GLY A N 1
ATOM 3367 C CA . GLY A 1 425 ? 7.021 -9.060 11.364 1.00 92.06 425 GLY A CA 1
ATOM 3368 C C . GLY A 1 425 ? 6.040 -8.283 12.237 1.00 92.06 425 GLY A C 1
ATOM 3369 O O . GLY A 1 425 ? 6.145 -7.065 12.340 1.00 92.06 425 GLY A O 1
ATOM 3370 N N . ALA A 1 426 ? 5.083 -8.982 12.856 1.00 96.94 426 ALA A N 1
ATOM 3371 C CA . ALA A 1 426 ? 4.116 -8.371 13.769 1.00 96.94 426 ALA A CA 1
ATOM 3372 C C . ALA A 1 426 ? 4.781 -7.839 15.056 1.00 96.94 426 ALA A C 1
ATOM 3374 O O . ALA A 1 426 ? 5.473 -8.578 15.770 1.00 96.94 426 ALA A O 1
ATOM 3375 N N . ASP A 1 427 ? 4.507 -6.580 15.396 1.00 98.25 427 ASP A N 1
ATOM 3376 C CA . ASP A 1 427 ? 5.015 -5.921 16.593 1.00 98.25 427 ASP A CA 1
ATOM 3377 C C . ASP A 1 427 ? 4.311 -6.391 17.883 1.00 98.25 427 ASP A C 1
ATOM 3379 O O . ASP A 1 427 ? 3.098 -6.618 17.948 1.00 98.25 427 ASP A O 1
ATOM 3383 N N . ALA A 1 428 ? 5.081 -6.489 18.969 1.00 98.44 428 ALA A N 1
ATOM 3384 C CA . ALA A 1 428 ? 4.565 -6.544 20.334 1.00 98.44 428 ALA A CA 1
ATOM 3385 C C . ALA A 1 428 ? 4.535 -5.141 20.947 1.00 98.44 428 ALA A C 1
ATOM 3387 O O . ALA A 1 428 ? 5.559 -4.452 21.010 1.00 98.44 428 ALA A O 1
ATOM 3388 N N . LEU A 1 429 ? 3.369 -4.763 21.470 1.00 98.44 429 LEU A N 1
ATOM 3389 C CA . LEU A 1 429 ? 3.084 -3.437 22.017 1.00 98.44 429 LEU A CA 1
ATOM 3390 C C . LEU A 1 429 ? 2.799 -3.548 23.508 1.00 98.44 429 LEU A C 1
ATOM 3392 O O . LEU A 1 429 ? 1.814 -4.172 23.888 1.00 98.44 429 LEU A O 1
ATOM 3396 N N . GLU A 1 430 ? 3.600 -2.938 24.374 1.00 97.56 430 GLU A N 1
ATOM 3397 C CA . GLU A 1 430 ? 3.281 -2.883 25.808 1.00 97.56 430 GLU A CA 1
ATOM 3398 C C . GLU A 1 430 ? 2.723 -1.522 26.218 1.00 97.56 430 GLU A C 1
ATOM 3400 O O . GLU A 1 430 ? 3.185 -0.518 25.691 1.00 97.56 430 GLU A O 1
ATOM 3405 N N . PRO A 1 431 ? 1.813 -1.442 27.204 1.00 98.06 431 PRO A N 1
ATOM 3406 C CA . PRO A 1 431 ? 1.410 -0.165 27.783 1.00 98.06 431 PRO A CA 1
ATOM 3407 C C . PRO A 1 431 ? 2.618 0.637 28.284 1.00 98.06 431 PRO A C 1
ATOM 3409 O O . PRO A 1 431 ? 3.521 0.084 28.929 1.00 98.06 431 PRO A O 1
ATOM 3412 N N . ILE A 1 432 ? 2.644 1.940 27.993 1.00 96.88 432 ILE A N 1
ATOM 3413 C CA . ILE A 1 432 ? 3.736 2.815 28.444 1.00 96.88 432 ILE A CA 1
ATOM 3414 C C . ILE A 1 432 ? 3.741 2.973 29.975 1.00 96.88 432 ILE A C 1
ATOM 3416 O O . ILE A 1 432 ? 4.807 2.970 30.592 1.00 96.88 432 ILE A O 1
ATOM 3420 N N . ASP A 1 433 ? 2.554 3.007 30.587 1.00 94.88 433 ASP A N 1
ATOM 3421 C CA . ASP A 1 433 ? 2.318 3.082 32.030 1.00 94.88 433 ASP A CA 1
ATOM 3422 C C . ASP A 1 433 ? 0.963 2.440 32.409 1.00 94.88 433 ASP A C 1
ATOM 3424 O O . ASP A 1 433 ? 0.325 1.777 31.592 1.00 94.88 433 ASP A O 1
ATOM 3428 N N . SER A 1 434 ? 0.530 2.604 33.664 1.00 95.00 434 SER A N 1
ATOM 3429 C CA . SER A 1 434 ? -0.698 2.006 34.205 1.00 95.00 434 SER A CA 1
ATOM 3430 C C . SER A 1 434 ? -2.005 2.638 33.714 1.00 95.00 434 SER A C 1
ATOM 3432 O O . SER A 1 434 ? -3.070 2.156 34.086 1.00 95.00 434 SER A O 1
ATOM 3434 N N . THR A 1 435 ? -1.953 3.733 32.950 1.00 95.31 435 THR A N 1
ATOM 3435 C CA . THR A 1 435 ? -3.151 4.379 32.387 1.00 95.31 435 THR A CA 1
ATOM 3436 C C . THR A 1 435 ? -3.669 3.660 31.142 1.00 95.31 435 THR A C 1
ATOM 3438 O O . THR A 1 435 ? -4.834 3.819 30.787 1.00 95.31 435 THR A O 1
ATOM 3441 N N . ALA A 1 436 ? -2.826 2.850 30.499 1.00 97.06 436 ALA A N 1
ATOM 3442 C CA . ALA A 1 436 ? -3.179 2.023 29.357 1.00 97.06 436 ALA A CA 1
ATOM 3443 C C . ALA A 1 436 ? -3.168 0.534 29.728 1.00 97.06 436 ALA A C 1
ATOM 3445 O O . ALA A 1 436 ? -2.480 0.099 30.654 1.00 97.06 436 ALA A O 1
ATOM 3446 N N . ILE A 1 437 ? -3.936 -0.262 28.989 1.00 96.62 437 ILE A N 1
ATOM 3447 C CA . ILE A 1 437 ? -4.129 -1.690 29.246 1.00 96.62 437 ILE A CA 1
ATOM 3448 C C . ILE A 1 437 ? -3.654 -2.531 28.064 1.00 96.62 437 ILE A C 1
ATOM 3450 O O . ILE A 1 437 ? -3.747 -2.121 26.909 1.00 96.62 437 ILE A O 1
ATOM 3454 N N . THR A 1 438 ? -3.177 -3.744 28.344 1.00 97.69 438 THR A N 1
ATOM 3455 C CA . THR A 1 438 ? -3.015 -4.769 27.304 1.00 97.69 438 THR A CA 1
ATOM 3456 C C . THR A 1 438 ? -4.395 -5.298 26.931 1.00 97.69 438 THR A C 1
ATOM 3458 O O . THR A 1 438 ? -5.005 -6.019 27.719 1.00 97.69 438 THR A O 1
ATOM 3461 N N . LEU A 1 439 ? -4.864 -4.960 25.731 1.00 96.69 439 LEU A N 1
ATOM 3462 C CA . LEU A 1 439 ? -6.163 -5.385 25.210 1.00 96.69 439 LEU A CA 1
ATOM 3463 C C . LEU A 1 439 ? -6.109 -6.816 24.664 1.00 96.69 439 LEU A C 1
ATOM 3465 O O . LEU A 1 439 ? -7.012 -7.613 24.903 1.00 96.69 439 LEU A O 1
ATOM 3469 N N . MET A 1 440 ? -5.038 -7.156 23.945 1.00 97.44 440 MET A N 1
ATOM 3470 C CA . MET A 1 440 ? -4.895 -8.442 23.257 1.00 97.44 440 MET A CA 1
ATOM 3471 C C . MET A 1 440 ? -3.518 -9.048 23.482 1.00 97.44 440 MET A C 1
ATOM 3473 O O . MET A 1 440 ? -2.540 -8.335 23.716 1.00 97.44 440 MET A O 1
ATOM 3477 N N . ARG A 1 441 ? -3.423 -10.374 23.371 1.00 98.00 441 ARG A N 1
ATOM 3478 C CA . ARG A 1 441 ? -2.158 -11.110 23.449 1.00 98.00 441 ARG A CA 1
ATOM 3479 C C . ARG A 1 441 ? -2.024 -12.123 22.329 1.00 98.00 441 ARG A C 1
ATOM 3481 O O . ARG A 1 441 ? -3.004 -12.760 21.950 1.00 98.00 441 ARG A O 1
ATOM 3488 N N . TYR A 1 442 ? -0.796 -12.308 21.858 1.00 98.38 442 TYR A N 1
ATOM 3489 C CA . TYR A 1 442 ? -0.446 -13.395 20.957 1.00 98.38 442 TYR A CA 1
ATOM 3490 C C . TYR A 1 442 ? -0.494 -14.722 21.715 1.00 98.38 442 TYR A C 1
ATOM 3492 O O . TYR A 1 442 ? 0.119 -14.885 22.772 1.00 98.38 442 TYR A O 1
ATOM 3500 N N . SER A 1 443 ? -1.230 -15.688 21.174 1.00 97.44 443 SER A N 1
ATOM 3501 C CA . SER A 1 443 ? -1.591 -16.930 21.868 1.00 97.44 443 SER A CA 1
ATOM 3502 C C . SER A 1 443 ? -0.406 -17.867 22.105 1.00 97.44 443 SER A C 1
ATOM 3504 O O . SER A 1 443 ? -0.447 -18.712 22.995 1.00 97.44 443 SER A O 1
ATOM 3506 N N . GLU A 1 444 ? 0.650 -17.749 21.300 1.00 95.94 444 GLU A N 1
ATOM 3507 C CA . GLU A 1 444 ? 1.804 -18.653 21.338 1.00 95.94 444 GLU A CA 1
ATOM 3508 C C . GLU A 1 444 ? 2.833 -18.315 22.422 1.00 95.94 444 GLU A C 1
ATOM 3510 O O . GLU A 1 444 ? 3.563 -19.202 22.859 1.00 95.94 444 GLU A O 1
ATOM 3515 N N . ASN A 1 445 ? 2.891 -17.059 22.869 1.00 96.44 445 ASN A N 1
ATOM 3516 C CA . ASN A 1 445 ? 3.916 -16.578 23.801 1.00 96.44 445 ASN A CA 1
ATOM 3517 C C . ASN A 1 445 ? 3.399 -15.557 24.835 1.00 96.44 445 ASN A C 1
ATOM 3519 O O . ASN A 1 445 ? 4.169 -15.112 25.683 1.00 96.44 445 ASN A O 1
ATOM 3523 N N . ASN A 1 446 ? 2.108 -15.207 24.800 1.00 96.62 446 ASN A N 1
ATOM 3524 C CA . ASN A 1 446 ? 1.459 -14.202 25.648 1.00 96.62 446 ASN A CA 1
ATOM 3525 C C . ASN A 1 446 ? 2.043 -12.784 25.538 1.00 96.62 446 ASN A C 1
ATOM 3527 O O . ASN A 1 446 ? 1.732 -11.935 26.383 1.00 96.62 446 ASN A O 1
ATOM 3531 N N . MET A 1 447 ? 2.857 -12.492 24.520 1.00 97.94 447 MET A N 1
ATOM 3532 C CA . MET A 1 447 ? 3.278 -11.123 24.234 1.00 97.94 447 MET A CA 1
ATOM 3533 C C . MET A 1 447 ? 2.052 -10.266 23.914 1.00 97.94 447 MET A C 1
ATOM 3535 O O . MET A 1 447 ? 1.046 -10.752 23.398 1.00 97.94 447 MET A O 1
ATOM 3539 N N . SER A 1 448 ? 2.115 -8.992 24.282 1.00 98.19 448 SER A N 1
ATOM 3540 C CA . SER A 1 448 ? 1.005 -8.062 24.102 1.00 98.19 448 SER A CA 1
ATOM 3541 C C . SER A 1 448 ? 0.860 -7.711 22.618 1.00 98.19 448 SER A C 1
ATOM 3543 O O . SER A 1 448 ? 1.792 -7.190 22.013 1.00 98.19 448 SER A O 1
ATOM 3545 N N . ALA A 1 449 ? -0.296 -8.042 22.042 1.00 98.12 449 ALA A N 1
ATOM 3546 C CA . ALA A 1 449 ? -0.624 -7.849 20.628 1.00 98.12 449 ALA A CA 1
ATOM 3547 C C . ALA A 1 449 ? -1.375 -6.535 20.374 1.00 98.12 449 ALA A C 1
ATOM 3549 O O . ALA A 1 449 ? -1.446 -6.064 19.243 1.00 98.12 449 ALA A O 1
ATOM 3550 N N . GLY A 1 450 ? -1.938 -5.938 21.425 1.00 98.00 450 GLY A N 1
ATOM 3551 C CA . GLY A 1 450 ? -2.628 -4.664 21.325 1.00 98.00 450 GLY A CA 1
ATOM 3552 C C . GLY A 1 450 ? -2.740 -3.955 22.664 1.00 98.00 450 GLY A C 1
ATOM 3553 O O . GLY A 1 450 ? -2.861 -4.591 23.716 1.00 98.00 450 GLY A O 1
ATOM 3554 N N . VAL A 1 451 ? -2.708 -2.629 22.608 1.00 98.50 451 VAL A N 1
ATOM 3555 C CA . VAL A 1 451 ? -2.814 -1.725 23.754 1.00 98.50 451 VAL A CA 1
ATOM 3556 C C . VAL A 1 451 ? -4.030 -0.834 23.566 1.00 98.50 451 VAL A C 1
ATOM 3558 O O . VAL A 1 451 ? -4.309 -0.386 22.457 1.00 98.50 451 VAL A O 1
ATOM 3561 N N . ALA A 1 452 ? -4.748 -0.575 24.653 1.00 97.81 452 ALA A N 1
ATOM 3562 C CA . ALA A 1 452 ? -5.874 0.341 24.662 1.00 97.81 452 ALA A CA 1
ATOM 3563 C C . ALA A 1 452 ? -5.719 1.387 25.767 1.00 97.81 452 ALA A C 1
ATOM 3565 O O . ALA A 1 452 ? -5.233 1.098 26.860 1.00 97.81 452 ALA A O 1
ATOM 3566 N N . PHE A 1 453 ? -6.159 2.605 25.482 1.00 97.38 453 PHE A N 1
ATOM 3567 C CA . PHE A 1 453 ? -6.184 3.726 26.410 1.00 97.38 453 PHE A CA 1
ATOM 3568 C C . PHE A 1 453 ? -7.476 4.513 26.236 1.00 97.38 453 PHE A C 1
ATOM 3570 O O . PHE A 1 453 ? -7.944 4.718 25.114 1.00 97.38 453 PHE A O 1
ATOM 3577 N N . ARG A 1 454 ? -8.032 4.976 27.354 1.00 93.75 454 ARG A N 1
ATOM 3578 C CA . ARG A 1 454 ? -9.155 5.907 27.378 1.00 93.75 454 ARG A CA 1
ATOM 3579 C C . ARG A 1 454 ? -8.954 6.906 28.513 1.00 93.75 454 ARG A C 1
ATOM 3581 O O . ARG A 1 454 ? -8.729 6.518 29.653 1.00 93.75 454 ARG A O 1
ATOM 3588 N N . GLY A 1 455 ? -9.032 8.186 28.185 1.00 93.81 455 GLY A N 1
ATOM 3589 C CA . GLY A 1 455 ? -8.900 9.303 29.112 1.00 93.81 455 GLY A CA 1
ATOM 3590 C C . GLY A 1 455 ? -9.322 10.589 28.412 1.00 93.81 455 GLY A C 1
ATOM 3591 O O . GLY A 1 455 ? -10.390 10.629 27.809 1.00 93.81 455 GLY A O 1
ATOM 3592 N N . VAL A 1 456 ? -8.455 11.608 28.419 1.00 94.06 456 VAL A N 1
ATOM 3593 C CA . VAL A 1 456 ? -8.667 12.852 27.644 1.00 94.06 456 VAL A CA 1
ATOM 3594 C C . VAL A 1 456 ? -8.933 12.589 26.157 1.00 94.06 456 VAL A C 1
ATOM 3596 O O . VAL A 1 456 ? -9.675 13.335 25.537 1.00 94.06 456 VAL A O 1
ATOM 3599 N N . TYR A 1 457 ? -8.409 11.486 25.622 1.00 97.50 457 TYR A N 1
ATOM 3600 C CA . TYR A 1 457 ? -8.727 10.920 24.312 1.00 97.50 457 TYR A CA 1
ATOM 3601 C C . TYR A 1 457 ? -8.745 9.393 24.381 1.00 97.50 457 TYR A C 1
ATOM 3603 O O . TYR A 1 457 ? -8.504 8.816 25.444 1.00 97.50 457 TYR A O 1
ATOM 3611 N N . GLY A 1 458 ? -9.052 8.724 23.269 1.00 97.88 458 GLY A N 1
ATOM 3612 C CA . GLY A 1 458 ? -9.058 7.260 23.198 1.00 97.88 458 GLY A CA 1
ATOM 3613 C C . GLY A 1 458 ? -8.161 6.733 22.086 1.00 97.88 458 GLY A C 1
ATOM 3614 O O . GLY A 1 458 ? -8.211 7.247 20.973 1.00 97.88 458 GLY A O 1
ATOM 3615 N N . VAL A 1 459 ? -7.369 5.701 22.378 1.00 98.44 459 VAL A N 1
ATOM 3616 C CA . VAL A 1 459 ? -6.542 5.009 21.377 1.00 98.44 459 VAL A CA 1
ATOM 3617 C C . VAL A 1 459 ? -6.636 3.501 21.574 1.00 98.44 459 VAL A C 1
ATOM 3619 O O . VAL A 1 459 ? -6.539 3.013 22.701 1.00 98.44 459 VAL A O 1
ATOM 3622 N N . VAL A 1 460 ? -6.774 2.764 20.476 1.00 98.69 460 VAL A N 1
ATOM 3623 C CA . VAL A 1 460 ? -6.499 1.326 20.396 1.00 98.69 460 VAL A CA 1
ATOM 3624 C C . VAL A 1 460 ? -5.415 1.122 19.344 1.00 98.69 460 VAL A C 1
ATOM 3626 O O . VAL A 1 460 ? -5.581 1.536 18.205 1.00 98.69 460 VAL A O 1
ATOM 3629 N N . SER A 1 461 ? -4.300 0.504 19.725 1.00 98.75 461 SER A N 1
ATOM 3630 C CA . SER A 1 461 ? -3.191 0.176 18.820 1.00 98.75 461 SER A CA 1
ATOM 3631 C C . SER A 1 461 ? -3.011 -1.334 18.751 1.00 98.75 461 SER A C 1
ATOM 3633 O O . SER A 1 461 ? -2.870 -1.973 19.797 1.00 98.75 461 SER A O 1
ATOM 3635 N N . LEU A 1 462 ? -3.002 -1.903 17.546 1.00 98.75 462 LEU A N 1
ATOM 3636 C CA . LEU A 1 462 ? -2.776 -3.326 17.289 1.00 98.75 462 LEU A CA 1
ATOM 3637 C C . LEU A 1 462 ? -1.470 -3.510 16.512 1.00 98.75 462 LEU A C 1
ATOM 3639 O O . LEU A 1 462 ? -1.277 -2.881 15.475 1.00 98.75 462 LEU A O 1
ATOM 3643 N N . GLY A 1 463 ? -0.597 -4.396 16.996 1.00 98.44 463 GLY A N 1
ATOM 3644 C CA . GLY A 1 463 ? 0.705 -4.698 16.380 1.00 98.44 463 GLY A CA 1
ATOM 3645 C C . GLY A 1 463 ? 0.619 -5.653 15.187 1.00 98.44 463 GLY A C 1
ATOM 3646 O O . GLY A 1 463 ? 1.589 -6.326 14.849 1.00 98.44 463 GLY A O 1
ATOM 3647 N N . PHE A 1 464 ? -0.567 -5.766 14.596 1.00 98.62 464 PHE A N 1
ATOM 3648 C CA . PHE A 1 464 ? -0.835 -6.528 13.389 1.00 98.62 464 PHE A CA 1
ATOM 3649 C C . PHE A 1 464 ? -1.910 -5.802 12.559 1.00 98.62 464 PHE A C 1
ATOM 3651 O O . PHE A 1 464 ? -2.746 -5.092 13.131 1.00 98.62 464 PHE A O 1
ATOM 3658 N N . PRO A 1 465 ? -1.931 -5.989 11.231 1.00 98.62 465 PRO A N 1
ATOM 3659 C CA . PRO A 1 465 ? -2.921 -5.362 10.357 1.00 98.62 465 PRO A CA 1
ATOM 3660 C C . PRO A 1 465 ? -4.316 -5.976 10.526 1.00 98.62 465 PRO A C 1
ATOM 3662 O O . PRO A 1 465 ? -4.464 -7.204 10.522 1.00 98.62 465 PRO A O 1
ATOM 3665 N N . PHE A 1 466 ? -5.362 -5.160 10.639 1.00 98.81 466 PHE A N 1
ATOM 3666 C CA . PHE A 1 466 ? -6.739 -5.648 10.781 1.00 98.81 466 PHE A CA 1
ATOM 3667 C C . PHE A 1 466 ? -7.237 -6.387 9.530 1.00 98.81 466 PHE A C 1
ATOM 3669 O O . PHE A 1 466 ? -7.882 -7.435 9.625 1.00 98.81 466 PHE A O 1
ATOM 3676 N N . GLU A 1 467 ? -6.901 -5.876 8.350 1.00 98.50 467 GLU A N 1
ATOM 3677 C CA . GLU A 1 467 ? -7.224 -6.443 7.046 1.00 98.50 467 GLU A CA 1
ATOM 3678 C C . GLU A 1 467 ? -6.657 -7.858 6.850 1.00 98.50 467 GLU A C 1
ATOM 3680 O O . GLU A 1 467 ? -7.232 -8.659 6.106 1.00 98.50 467 GLU A O 1
ATOM 3685 N N . SER A 1 468 ? -5.586 -8.197 7.576 1.00 98.25 468 SER A N 1
ATOM 3686 C CA . SER A 1 468 ? -4.932 -9.507 7.529 1.00 98.25 468 SER A CA 1
ATOM 3687 C C . SER A 1 468 ? -5.609 -10.569 8.413 1.00 98.25 468 SER A C 1
ATOM 3689 O O . SER A 1 468 ? -5.295 -11.758 8.294 1.00 98.25 468 SER A O 1
ATOM 3691 N N . ILE A 1 469 ? -6.571 -10.194 9.273 1.00 98.50 469 ILE A N 1
ATOM 3692 C CA . ILE A 1 469 ? -7.401 -11.148 10.030 1.00 98.50 469 ILE A CA 1
ATOM 3693 C C . ILE A 1 469 ? -8.195 -11.996 9.037 1.00 98.50 469 ILE A C 1
ATOM 3695 O O . ILE A 1 469 ? -8.972 -11.468 8.252 1.00 98.50 469 ILE A O 1
ATOM 3699 N N . VAL A 1 470 ? -8.042 -13.318 9.081 1.00 97.38 470 VAL A N 1
ATOM 3700 C CA . VAL A 1 470 ? -8.453 -14.193 7.969 1.00 97.38 470 VAL A CA 1
ATOM 3701 C C . VAL A 1 470 ? -9.973 -14.342 7.839 1.00 97.38 470 VAL A C 1
ATOM 3703 O O . VAL A 1 470 ? -10.502 -14.424 6.730 1.00 97.38 470 VAL A O 1
ATOM 3706 N N . ASP A 1 471 ? -10.692 -14.388 8.960 1.00 97.12 471 ASP A N 1
ATOM 3707 C CA . ASP A 1 471 ? -12.140 -14.610 8.978 1.00 97.12 471 ASP A CA 1
ATOM 3708 C C . ASP A 1 471 ? -12.919 -13.288 9.093 1.00 97.12 471 ASP A C 1
ATOM 3710 O O . ASP A 1 471 ? -12.669 -12.477 9.986 1.00 97.12 471 ASP A O 1
ATOM 3714 N N . GLN A 1 472 ? -13.911 -13.088 8.217 1.00 97.44 472 GLN A N 1
ATOM 3715 C CA . GLN A 1 472 ? -14.725 -11.865 8.199 1.00 97.44 472 GLN A CA 1
ATOM 3716 C C . GLN A 1 472 ? -15.518 -11.656 9.494 1.00 97.44 472 GLN A C 1
ATOM 3718 O O . GLN A 1 472 ? -15.628 -10.525 9.957 1.00 97.44 472 GLN A O 1
ATOM 3723 N N . LYS A 1 473 ? -16.072 -12.713 10.102 1.00 97.00 473 LYS A N 1
ATOM 3724 C CA . LYS A 1 473 ? -16.833 -12.563 11.353 1.00 97.00 473 LYS A CA 1
ATOM 3725 C C . LYS A 1 473 ? -15.908 -12.153 12.491 1.00 97.00 473 LYS A C 1
ATOM 3727 O O . LYS A 1 473 ? -16.304 -11.370 13.347 1.00 97.00 473 LYS A O 1
ATOM 3732 N N . MET A 1 474 ? -14.679 -12.664 12.488 1.00 97.62 474 MET A N 1
ATOM 3733 C CA . MET A 1 474 ? -13.649 -12.269 13.446 1.00 97.62 474 MET A CA 1
ATOM 3734 C C . MET A 1 474 ? -13.241 -10.803 13.269 1.00 97.62 474 MET A C 1
ATOM 3736 O O . MET A 1 474 ? -13.147 -10.094 14.269 1.00 97.62 474 MET A O 1
ATOM 3740 N N . ARG A 1 475 ? -13.095 -10.324 12.024 1.00 98.00 475 ARG A N 1
ATOM 3741 C CA . ARG A 1 475 ? -12.925 -8.890 11.722 1.00 98.00 475 ARG A CA 1
ATOM 3742 C C . ARG A 1 475 ? -14.080 -8.049 12.265 1.00 98.00 475 ARG A C 1
ATOM 3744 O O . ARG A 1 475 ? -13.847 -7.085 12.989 1.00 98.00 475 ARG A O 1
ATOM 3751 N N . ASP A 1 476 ? -15.319 -8.459 12.000 1.00 98.31 476 ASP A N 1
ATOM 3752 C CA . ASP A 1 476 ? -16.511 -7.745 12.472 1.00 98.31 476 ASP A CA 1
ATOM 3753 C C . ASP A 1 476 ? -16.563 -7.651 14.005 1.00 98.31 476 ASP A C 1
ATOM 3755 O O . ASP A 1 476 ? -16.905 -6.599 14.544 1.00 98.31 476 ASP A O 1
ATOM 3759 N N . ILE A 1 477 ? -16.190 -8.722 14.718 1.00 97.38 477 ILE A N 1
ATOM 3760 C CA . ILE A 1 477 ? -16.095 -8.717 16.187 1.00 97.38 477 ILE A CA 1
ATOM 3761 C C . ILE A 1 477 ? -15.031 -7.722 16.652 1.00 97.38 477 ILE A C 1
ATOM 3763 O O . ILE A 1 477 ? -15.328 -6.888 17.503 1.00 97.38 477 ILE A O 1
ATOM 3767 N N . VAL A 1 478 ? -13.816 -7.786 16.095 1.00 98.00 478 VAL A N 1
ATOM 3768 C CA . VAL A 1 478 ? -12.713 -6.900 16.498 1.00 98.00 478 VAL A CA 1
ATOM 3769 C C . VAL A 1 478 ? -13.088 -5.433 16.285 1.00 98.00 478 VAL A C 1
ATOM 3771 O O . VAL A 1 478 ? -12.999 -4.646 17.224 1.00 98.00 478 VAL A O 1
ATOM 3774 N N . MET A 1 479 ? -13.583 -5.072 15.099 1.00 98.56 479 MET A N 1
ATOM 3775 C CA . MET A 1 479 ? -13.946 -3.686 14.786 1.00 98.56 479 MET A CA 1
ATOM 3776 C C . MET A 1 479 ? -15.089 -3.178 15.670 1.00 98.56 479 MET A C 1
ATOM 3778 O O . MET A 1 479 ? -14.992 -2.104 16.263 1.00 98.56 479 MET A O 1
ATOM 3782 N N . LYS A 1 480 ? -16.163 -3.967 15.814 1.00 97.44 480 LYS A N 1
ATOM 3783 C CA . LYS A 1 480 ? -17.317 -3.587 16.639 1.00 97.44 480 LYS A CA 1
ATOM 3784 C C . LYS A 1 480 ? -16.919 -3.323 18.088 1.00 97.44 480 LYS A C 1
ATOM 3786 O O . LYS A 1 480 ? -17.426 -2.388 18.702 1.00 97.44 480 LYS A O 1
ATOM 3791 N N . GLN A 1 481 ? -16.034 -4.144 18.642 1.00 96.12 481 GLN A N 1
ATOM 3792 C CA . GLN A 1 481 ? -15.646 -4.024 20.043 1.00 96.12 481 GLN A CA 1
ATOM 3793 C C . GLN A 1 481 ? -14.652 -2.893 20.277 1.00 96.12 481 GLN A C 1
ATOM 3795 O O . GLN A 1 481 ? -14.765 -2.193 21.280 1.00 96.12 481 GLN A O 1
ATOM 3800 N N . THR A 1 482 ? -13.765 -2.625 19.319 1.00 97.19 482 THR A N 1
ATOM 3801 C CA . THR A 1 482 ? -12.953 -1.404 19.317 1.00 97.19 482 THR A CA 1
ATOM 3802 C C . THR A 1 482 ? -13.829 -0.148 19.306 1.00 97.19 482 THR A C 1
ATOM 3804 O O . THR A 1 482 ? -13.640 0.734 20.145 1.00 97.19 482 THR A O 1
ATOM 3807 N N . LEU A 1 483 ? -14.833 -0.086 18.421 1.00 97.44 483 LEU A N 1
ATOM 3808 C CA . LEU A 1 483 ? -15.791 1.024 18.370 1.00 97.44 483 LEU A CA 1
ATOM 3809 C C . LEU A 1 483 ? -16.549 1.170 19.695 1.00 97.44 483 LEU A C 1
ATOM 3811 O O . LEU A 1 483 ? -16.661 2.273 20.220 1.00 97.44 483 LEU A O 1
ATOM 3815 N N . ASN A 1 484 ? -17.013 0.066 20.288 1.00 95.06 484 ASN A N 1
ATOM 3816 C CA . ASN A 1 484 ? -17.683 0.103 21.588 1.00 95.06 484 ASN A CA 1
ATOM 3817 C C . ASN A 1 484 ? -16.778 0.641 22.703 1.00 95.06 484 ASN A C 1
ATOM 3819 O O . ASN A 1 484 ? -17.217 1.482 23.487 1.00 95.06 484 ASN A O 1
ATOM 3823 N N . TYR A 1 485 ? -15.526 0.181 22.760 1.00 94.56 485 TYR A N 1
ATOM 3824 C CA . TYR A 1 485 ? -14.552 0.614 23.760 1.00 94.56 485 TYR A CA 1
ATOM 3825 C C . TYR A 1 485 ? -14.257 2.119 23.666 1.00 94.56 485 TYR A C 1
ATOM 3827 O O . TYR A 1 485 ? -14.185 2.801 24.695 1.00 94.56 485 TYR A O 1
ATOM 3835 N N . LEU A 1 486 ? -14.100 2.630 22.437 1.00 95.75 486 LEU A N 1
ATOM 3836 C CA . LEU A 1 486 ? -13.740 4.022 22.168 1.00 95.75 486 LEU A CA 1
ATOM 3837 C C . LEU A 1 486 ? -14.932 4.991 22.228 1.00 95.75 486 LEU A C 1
ATOM 3839 O O . LEU A 1 486 ? -14.730 6.140 22.620 1.00 95.75 486 LEU A O 1
ATOM 3843 N N . LEU A 1 487 ? -16.141 4.553 21.849 1.00 94.69 487 LEU A N 1
ATOM 3844 C CA . LEU A 1 487 ? -17.295 5.440 21.628 1.00 94.69 487 LEU A CA 1
ATOM 3845 C C . LEU A 1 487 ? -18.468 5.236 22.595 1.00 94.69 487 LEU A C 1
ATOM 3847 O O . LEU A 1 487 ? -19.190 6.192 22.860 1.00 94.69 487 LEU A O 1
ATOM 3851 N N . ASN A 1 488 ? -18.692 4.020 23.109 1.00 82.19 488 ASN A N 1
ATOM 3852 C CA . ASN A 1 488 ? -19.986 3.650 23.708 1.00 82.19 488 ASN A CA 1
ATOM 3853 C C . ASN A 1 488 ? -19.931 3.260 25.191 1.00 82.19 488 ASN A C 1
ATOM 3855 O O . ASN A 1 488 ? -20.955 2.860 25.752 1.00 82.19 488 ASN A O 1
ATOM 3859 N N . HIS A 1 489 ? -18.778 3.343 25.851 1.00 64.62 489 HIS A N 1
ATOM 3860 C CA . HIS A 1 489 ? -18.707 2.962 27.256 1.00 64.62 489 HIS A CA 1
ATOM 3861 C C . HIS A 1 489 ? -19.176 4.102 28.160 1.00 64.62 489 HIS A C 1
ATOM 3863 O O . HIS A 1 489 ? -18.704 5.231 28.046 1.00 64.62 489 HIS A O 1
ATOM 3869 N N . LYS A 1 490 ? -20.088 3.786 29.083 1.00 53.16 490 LYS A N 1
ATOM 3870 C CA . LYS A 1 490 ? -20.481 4.699 30.158 1.00 53.16 490 LYS A CA 1
ATOM 3871 C C . LYS A 1 490 ? -19.263 4.966 31.033 1.00 53.16 490 LYS A C 1
ATOM 3873 O O . LYS A 1 490 ? -18.582 4.015 31.421 1.00 53.16 490 LYS A O 1
ATOM 3878 N N . ASP A 1 491 ? -18.995 6.234 31.307 1.00 44.00 491 ASP A N 1
ATOM 3879 C CA . ASP A 1 491 ? -18.088 6.616 32.377 1.00 44.00 491 ASP A CA 1
ATOM 3880 C C . ASP A 1 491 ? -18.679 6.073 33.682 1.00 44.00 491 ASP A C 1
ATOM 3882 O O . ASP A 1 491 ? -19.760 6.487 34.105 1.00 44.00 491 ASP A O 1
ATOM 3886 N N . ASP A 1 492 ? -18.015 5.083 34.274 1.00 37.75 492 ASP A N 1
ATOM 3887 C CA . ASP A 1 492 ? -18.219 4.780 35.683 1.00 37.75 492 ASP A CA 1
ATOM 3888 C C . ASP A 1 492 ? -17.539 5.922 36.454 1.00 37.75 492 ASP A C 1
ATOM 3890 O O . ASP A 1 492 ? -16.315 5.936 36.607 1.00 37.75 492 ASP A O 1
ATOM 3894 N N . GLU A 1 493 ? -18.341 6.925 36.832 1.00 34.16 493 GLU A N 1
ATOM 3895 C CA . GLU A 1 493 ? -18.004 7.913 37.870 1.00 34.16 493 GLU A CA 1
ATOM 3896 C C . GLU A 1 493 ? -17.634 7.244 39.201 1.00 34.16 493 GLU A C 1
ATOM 3898 O O . GLU A 1 493 ? -18.344 6.296 39.625 1.00 34.16 493 GLU A O 1
#

Radius of gyration: 24.78 Å; chains: 1; bounding box: 62×50×84 Å

Secondary structure (DSSP, 8-state):
---THHHHHHHHHHHHHHHHHHHHHT-TT---PPP-----HHHHS-SS---------TT-HHHHHHHH-HHHHHHHHHHHHHHHHHHHHHHH-----PPPPPPEEEEEEEETTTEEEEEEEPPP-TT-GGG---EEEEEEEETTS-B-S-EEESSSEEEE-SPPTTPPEEEEEEEEETTEEPPPPP-EEEB--TT-S-EEEEEE------PPPEEE-SSBEEE-TTT-----BSEES-----B---BTT----BTTB--TT-B--TTTT--EE-B-S-HHHHHHHHHHHTT-EEEEEEHHHHHHS---GGGSSEEEEEEET---B--TTT--PPBS-SS-HHHHHHHHHHHHTT-EEEEEESSTTHHHHHTT-HHHHHHHHSEEEEES---SS-EEEES-TTTS-TT--EEB--S--SSSPP---PPEEEESSTTEEEEEEETTT--EEEEEEESSSEEEEESS-GGGBS-HHHHHHHHHHHHIIIII-----

pLDDT: mean 94.3, std 7.19, range [34.16, 98.88]